Protein AF-0000000078020854 (afdb_homodimer)

Solvent-accessible surface area (backbone atoms only — not comparable to full-atom values): 32774 Å² total; per-residue (Å²): 133,77,89,68,50,61,67,55,49,31,48,46,24,47,55,43,71,42,62,59,56,64,53,59,71,54,43,52,50,37,51,51,51,53,42,50,52,60,68,68,44,79,82,74,63,58,61,41,30,38,31,11,37,28,76,41,62,69,56,21,11,35,21,29,33,39,36,36,80,90,41,92,40,34,27,35,67,42,61,44,77,42,72,58,71,28,54,50,75,64,70,66,65,56,38,35,70,60,30,57,72,29,53,76,57,76,55,28,85,45,45,64,17,40,21,52,44,47,50,48,45,37,63,67,55,67,46,58,78,59,38,46,30,40,35,37,49,50,78,74,89,62,71,82,68,57,62,66,52,41,53,51,42,40,50,50,44,20,51,53,17,17,49,36,10,34,52,47,44,34,33,76,68,68,74,39,86,50,46,80,42,78,38,59,63,79,58,42,54,39,70,75,70,42,81,80,77,69,78,64,61,68,69,60,46,53,54,49,50,49,50,49,48,41,50,50,52,38,51,41,67,68,61,68,34,76,69,54,41,78,56,45,70,69,35,46,55,52,54,46,53,54,62,52,59,64,58,54,64,72,67,60,62,96,76,68,55,78,68,56,54,52,52,49,51,51,48,51,50,50,46,42,32,46,36,49,6,44,49,45,40,53,45,51,53,48,14,53,49,44,41,50,46,24,68,73,66,34,62,67,54,55,71,78,99,134,76,90,69,48,59,68,56,51,31,49,48,23,47,56,44,70,43,62,60,54,63,54,61,70,55,42,52,50,37,51,50,50,51,44,50,52,60,69,68,44,79,83,72,64,58,63,41,32,38,31,10,36,29,78,42,61,70,57,21,11,35,22,29,34,39,36,37,80,88,43,92,41,36,26,34,67,42,62,48,79,40,70,57,71,28,55,52,74,64,70,65,65,56,40,34,73,57,30,58,74,28,53,77,55,76,55,29,86,45,46,64,16,39,20,52,43,47,50,50,45,38,64,66,56,68,46,59,79,59,40,46,30,40,37,37,48,49,79,73,88,61,70,85,67,54,62,67,53,42,53,49,42,39,49,49,45,21,51,53,16,18,49,37,10,32,53,47,43,35,34,77,70,68,74,39,86,49,46,80,42,77,38,60,63,80,58,42,54,40,70,76,70,41,80,79,77,71,79,64,61,68,68,59,47,53,53,48,49,49,51,50,46,40,51,51,52,38,51,42,67,70,61,70,35,74,69,54,40,78,57,43,70,69,35,47,56,50,53,45,53,54,61,52,61,63,58,55,63,73,67,61,64,93,75,68,57,79,68,56,52,54,52,50,52,51,49,51,49,50,45,42,32,46,36,50,6,43,48,44,41,52,45,51,54,49,14,52,48,44,41,50,46,23,68,73,67,33,64,67,54,57,72,79,99

Foldseek 3Di:
DPDDDLVLLLLLCLLLQHDSDDDPVVSVVVLVVVLVVLVPDDPPDQKFWEWFWEFDQQWIWIWIWIDGPVADAIATPDTDIDGQAQADPDVVPDPVVSCVVCVVPNHDLDLVSLLVSLLCCCVPPRCVVQGQEYEYEDQDQDPDDDPVVNVNSVSRNSSVVSNVVNVVVCCVVVVHPHYYHYHYLVSLQCNVPNDPPPPDDPVVVVVVSLVVLLVVLLVCLVVVDSHYHYDDVNSVVVNVLSVVLVVVVVPPDPPDDPVVVVVNVVSSVNSSNSSSNVSSRSSNVSSSVSSVCCSVVNSCVSVVD/DPPDDLVLLLLLCLLLQHDSDDDPVVSVVRLVVVLVVLVPDDPPDQKFWEWFWEFDQQWIWIWIWIDGPVADAIATPDTDIDGQAQADPDVVPDPVVSCVVVVVPNHDLDLVSLLVSLLCCCVPPRCVVQGQEYEYEDQDQDPDDDPVVNVNSVSRNSSVVSNVVNVVVCCVVVVHPHYYHYHYLVSLQCNQPNDPPPPDDPVVVVVVSLVVLLVVLLVCLVVVDSHYHYDDVNSVVVNVLSVVLVVVVVPDDPPDDPVVVVVNVVSSVNSSNSSSNVSSRSSNVSSSVLSVCCSVVNSVVSVVD

Radius of gyration: 27.84 Å; Cα contacts (8 Å, |Δi|>4): 889; chains: 2; bounding box: 49×85×81 Å

Secondary structure (DSSP, 8-state):
-----HHHHHHHHHHTT----S-HHHHHHHHHHHHHHHHHS-TT-SEEEEEEEE--SSSEEEEEEEEETTSSS-EEEEEEEE------SSGGGS-HHHHHHHHHS----SHHHHHHHHHHHIIIIISTT--SEEEEEPPP---SS-HHHHHHHHHHHHHHHHHHHHHHHHHHTTS---EEEEE-HHHHHHHHH------S-HHHHHHHHHHHHHHHHHHHHHTT-TT-EE-SHHHHHHHHHHHHHHHHHHH--TT--HHHHHHHHHHHHHHHHHHHHHHHHHHHHHHHHHHHHHHHH-TTHHHH-/-----HHHHHHHHHHTT----S-HHHHHHHHHHHHHHHHHS-TT-SEEEEEEEE--SSSEEEEEEEEETTSSS-EEEEEEEE------SSGGGS-HHHHHHHHHS----SHHHHHHHHHHHIIIIITTT--SEEEEEPPP---SS-HHHHHHHHHHHHHHHHHHHHHHHHHHTTS---EEEEE-HHHHHHHHH------S-HHHHHHHHHHHHHHHHHHHHHTT-TT-EE-SHHHHHHHHHHHHHHHHHHH--TT--HHHHHHHHHHHHHHHHHHHHHHHHHHHHHHHHHHHHHHHH-TTHHHH-

pLDDT: mean 82.79, std 17.11, range [35.94, 98.69]

Structure (mmCIF, N/CA/C/O backbone):
data_AF-0000000078020854-model_v1
#
loop_
_entity.id
_entity.type
_entity.pdbx_description
1 polymer 'Cruciform cutting endonuclease 1, mitochondrial'
#
loop_
_atom_site.group_PDB
_atom_site.id
_atom_site.type_symbol
_atom_site.label_atom_id
_atom_site.label_alt_id
_atom_site.label_comp_id
_atom_site.label_asym_id
_atom_site.label_entity_id
_atom_site.label_seq_id
_atom_site.pdbx_PDB_ins_code
_atom_site.Cartn_x
_atom_site.Cartn_y
_atom_site.Cartn_z
_atom_site.occupancy
_atom_site.B_iso_or_equiv
_atom_site.auth_seq_id
_atom_site.auth_comp_id
_atom_site.auth_asym_id
_atom_site.auth_atom_id
_atom_site.pdbx_PDB_model_num
ATOM 1 N N . MET A 1 1 ? 5.703 13.672 39.469 1 40.75 1 MET A N 1
ATOM 2 C CA . MET A 1 1 ? 4.582 13.82 38.531 1 40.75 1 MET A CA 1
ATOM 3 C C . MET A 1 1 ? 3.258 13.875 39.281 1 40.75 1 MET A C 1
ATOM 5 O O . MET A 1 1 ? 2.877 12.914 39.969 1 40.75 1 MET A O 1
ATOM 9 N N . THR A 1 2 ? 2.914 15.031 39.781 1 52.84 2 THR A N 1
ATOM 10 C CA . THR A 1 2 ? 1.696 15.375 40.5 1 52.84 2 THR A CA 1
ATOM 11 C C . THR A 1 2 ? 0.486 14.672 39.906 1 52.84 2 THR A C 1
ATOM 13 O O . THR A 1 2 ? 0.512 14.289 38.719 1 52.84 2 THR A O 1
ATOM 16 N N . ILE A 1 3 ? -0.537 14.391 40.656 1 73.81 3 ILE A N 1
ATOM 17 C CA . ILE A 1 3 ? -1.754 13.609 40.438 1 73.81 3 ILE A CA 1
ATOM 18 C C . ILE A 1 3 ? -2.604 14.266 39.344 1 73.81 3 ILE A C 1
ATOM 20 O O . ILE A 1 3 ? -3.402 15.156 39.625 1 73.81 3 ILE A O 1
ATOM 24 N N . LEU A 1 4 ? -2.145 14.219 38.094 1 87.31 4 LEU A N 1
ATOM 25 C CA . LEU A 1 4 ? -2.945 14.781 37.031 1 87.31 4 LEU A CA 1
ATOM 26 C C . LEU A 1 4 ? -4.254 14.016 36.875 1 87.31 4 LEU A C 1
ATOM 28 O O . LEU A 1 4 ? -4.281 12.789 36.969 1 87.31 4 LEU A O 1
ATOM 32 N N . LYS A 1 5 ? -5.246 14.836 36.844 1 92.5 5 LYS A N 1
ATOM 33 C CA . LYS A 1 5 ? -6.559 14.258 36.594 1 92.5 5 LYS A CA 1
ATOM 34 C C . LYS A 1 5 ? -6.684 13.781 35.156 1 92.5 5 LYS A C 1
ATOM 36 O O . LYS A 1 5 ? -5.879 14.156 34.312 1 92.5 5 LYS A O 1
ATOM 41 N N . GLN A 1 6 ? -7.617 12.992 35 1 93.5 6 GLN A N 1
ATOM 42 C CA . GLN A 1 6 ? -7.844 12.422 33.688 1 93.5 6 GLN A CA 1
ATOM 43 C C . GLN A 1 6 ? -8.07 13.516 32.656 1 93.5 6 GLN A C 1
ATOM 45 O O . GLN A 1 6 ? -7.535 13.445 31.531 1 93.5 6 GLN A O 1
ATOM 50 N N . ALA A 1 7 ? -8.812 14.484 33.031 1 93.5 7 ALA A N 1
ATOM 51 C CA . ALA A 1 7 ? -9.117 15.578 32.094 1 93.5 7 ALA A CA 1
ATOM 52 C C . ALA A 1 7 ? -7.855 16.344 31.734 1 93.5 7 ALA A C 1
ATOM 54 O O . ALA A 1 7 ? -7.703 16.781 30.578 1 93.5 7 ALA A O 1
ATOM 55 N N . GLN A 1 8 ? -7.043 16.531 32.656 1 94.81 8 GLN A N 1
ATOM 56 C CA . GLN A 1 8 ? -5.785 17.234 32.406 1 94.81 8 GLN A CA 1
ATOM 57 C C . GLN A 1 8 ? -4.879 16.438 31.484 1 94.81 8 GLN A C 1
ATOM 59 O O . GLN A 1 8 ? -4.25 16.984 30.578 1 94.81 8 GLN A O 1
ATOM 64 N N . LEU A 1 9 ? -4.879 15.133 31.719 1 94.88 9 LEU A N 1
ATOM 65 C CA . LEU A 1 9 ? -4.066 14.266 30.875 1 94.88 9 LEU A CA 1
ATOM 66 C C . LEU A 1 9 ? -4.578 14.273 29.438 1 94.88 9 LEU A C 1
ATOM 68 O O . LEU A 1 9 ? -3.785 14.25 28.5 1 94.88 9 LEU A O 1
ATOM 72 N N . LYS A 1 10 ? -5.867 14.328 29.297 1 94.25 10 LYS A N 1
ATOM 73 C CA . LYS A 1 10 ? -6.469 14.398 27.969 1 94.25 10 LYS A CA 1
ATOM 74 C C . LYS A 1 10 ? -6.078 15.688 27.266 1 94.25 10 LYS A C 1
ATOM 76 O O . LYS A 1 10 ? -5.777 15.68 26.062 1 94.25 10 LYS A O 1
ATOM 81 N N . LEU A 1 11 ? -6.117 16.688 28.016 1 94 11 LEU A N 1
ATOM 82 C CA . LEU A 1 11 ? -5.75 17.984 27.438 1 94 11 LEU A CA 1
ATOM 83 C C . LEU A 1 11 ? -4.289 18 27 1 94 11 LEU A C 1
ATOM 85 O O . LEU A 1 11 ? -3.957 18.5 25.938 1 94 11 LEU A O 1
ATOM 89 N N . ILE A 1 12 ? -3.438 17.453 27.828 1 95.06 12 ILE A N 1
ATOM 90 C CA . ILE A 1 12 ? -2.016 17.391 27.516 1 95.06 12 ILE A CA 1
ATOM 91 C C . ILE A 1 12 ? -1.81 16.531 26.266 1 95.06 12 ILE A C 1
ATOM 93 O O . ILE A 1 12 ? -1.057 16.906 25.359 1 95.06 12 ILE A O 1
ATOM 97 N N . ALA A 1 13 ? -2.498 15.383 26.25 1 94.5 13 ALA A N 1
ATOM 98 C CA . ALA A 1 13 ? -2.42 14.516 25.078 1 94.5 13 ALA A CA 1
ATOM 99 C C . ALA A 1 13 ? -2.885 15.25 23.828 1 94.5 13 ALA A C 1
ATOM 101 O O . ALA A 1 13 ? -2.232 15.188 22.781 1 94.5 13 ALA A O 1
ATOM 102 N N . PHE A 1 14 ? -3.914 15.969 23.984 1 93.75 14 PHE A N 1
ATOM 103 C CA . PHE A 1 14 ? -4.48 16.734 22.891 1 93.75 14 PHE A CA 1
ATOM 104 C C . PHE A 1 14 ? -3.486 17.781 22.406 1 93.75 14 PHE A C 1
ATOM 106 O O . PHE A 1 14 ? -3.256 17.922 21.203 1 93.75 14 PHE A O 1
ATOM 113 N N . LYS A 1 15 ? -2.908 18.453 23.297 1 95.19 15 LYS A N 1
ATOM 114 C CA . LYS A 1 15 ? -1.969 19.531 22.953 1 95.19 15 LYS A CA 1
ATOM 115 C C . LYS A 1 15 ? -0.695 18.969 22.328 1 95.19 15 LYS A C 1
ATOM 117 O O . LYS A 1 15 ? 0.047 19.688 21.672 1 95.19 15 LYS A O 1
ATOM 122 N N . CYS A 1 16 ? -0.44 17.688 22.547 1 95.25 16 CYS A N 1
ATOM 123 C CA . CYS A 1 16 ? 0.751 17.031 22.016 1 95.25 16 CYS A CA 1
ATOM 124 C C . CYS A 1 16 ? 0.42 16.234 20.766 1 95.25 16 CYS A C 1
ATOM 126 O O . CYS A 1 16 ? 1.277 15.523 20.234 1 95.25 16 CYS A O 1
ATOM 128 N N . GLY A 1 17 ? -0.792 16.312 20.281 1 93.88 17 GLY A N 1
ATOM 129 C CA . GLY A 1 17 ? -1.209 15.617 19.078 1 93.88 17 GLY A CA 1
ATOM 130 C C . GLY A 1 17 ? -1.366 14.125 19.297 1 93.88 17 GLY A C 1
ATOM 131 O O . GLY A 1 17 ? -1.227 13.344 18.344 1 93.88 17 GLY A O 1
ATOM 132 N N . LEU A 1 18 ? -1.622 13.672 20.469 1 92.62 18 LEU A N 1
ATOM 133 C CA . LEU A 1 18 ? -1.75 12.258 20.797 1 92.62 18 LEU A CA 1
ATOM 134 C C . LEU A 1 18 ? -3.217 11.859 20.953 1 92.62 18 LEU A C 1
ATOM 136 O O . LEU A 1 18 ? -4.086 12.727 21.078 1 92.62 18 LEU A O 1
ATOM 140 N N . ALA A 1 19 ? -3.402 10.562 20.891 1 88.69 19 ALA A N 1
ATOM 141 C CA . ALA A 1 19 ? -4.758 10.062 21.125 1 88.69 19 ALA A CA 1
ATOM 142 C C . ALA A 1 19 ? -5.223 10.391 22.547 1 88.69 19 ALA A C 1
ATOM 144 O O . ALA A 1 19 ? -4.453 10.258 23.5 1 88.69 19 ALA A O 1
ATOM 145 N N . THR A 1 20 ? -6.48 10.758 22.672 1 90.81 20 THR A N 1
ATOM 146 C CA . THR A 1 20 ? -6.984 11.211 23.953 1 90.81 20 THR A CA 1
ATOM 147 C C . THR A 1 20 ? -7.852 10.141 24.609 1 90.81 20 THR A C 1
ATOM 149 O O . THR A 1 20 ? -8.328 10.312 25.734 1 90.81 20 THR A O 1
ATOM 152 N N . SER A 1 21 ? -8.008 9.047 23.922 1 86.94 21 SER A N 1
ATOM 153 C CA . SER A 1 21 ? -8.812 7.961 24.469 1 86.94 21 SER A CA 1
ATOM 154 C C . SER A 1 21 ? -7.98 7.062 25.375 1 86.94 21 SER A C 1
ATOM 156 O O . SER A 1 21 ? -6.762 6.984 25.234 1 86.94 21 SER A O 1
ATOM 158 N N . GLY A 1 22 ? -8.648 6.41 26.344 1 87.62 22 GLY A N 1
ATOM 159 C CA . GLY A 1 22 ? -7.984 5.465 27.219 1 87.62 22 GLY A CA 1
ATOM 160 C C . GLY A 1 22 ? -8.094 5.832 28.688 1 87.62 22 GLY A C 1
ATOM 161 O O . GLY A 1 22 ? -8.516 6.938 29.031 1 87.62 22 GLY A O 1
ATOM 162 N N . THR A 1 23 ? -7.699 4.883 29.484 1 90.69 23 THR A N 1
ATOM 163 C CA . THR A 1 23 ? -7.68 5.098 30.938 1 90.69 23 THR A CA 1
ATOM 164 C C . THR A 1 23 ? -6.516 6 31.328 1 90.69 23 THR A C 1
ATOM 166 O O . THR A 1 23 ? -5.637 6.285 30.516 1 90.69 23 THR A O 1
ATOM 169 N N . LYS A 1 24 ? -6.555 6.461 32.531 1 91.56 24 LYS A N 1
ATOM 170 C CA . LYS A 1 24 ? -5.527 7.363 33.062 1 91.56 24 LYS A CA 1
ATOM 171 C C . LYS A 1 24 ? -4.137 6.75 32.906 1 91.56 24 LYS A C 1
ATOM 173 O O . LYS A 1 24 ? -3.229 7.383 32.375 1 91.56 24 LYS A O 1
ATOM 178 N N . PRO A 1 25 ? -3.936 5.535 33.312 1 90.44 25 PRO A N 1
ATOM 179 C CA . PRO A 1 25 ? -2.598 4.957 33.188 1 90.44 25 PRO A CA 1
ATOM 180 C C . PRO A 1 25 ? -2.156 4.84 31.719 1 90.44 25 PRO A C 1
ATOM 182 O O . PRO A 1 25 ? -0.976 5.023 31.422 1 90.44 25 PRO A O 1
ATOM 185 N N . ILE A 1 26 ? -3.055 4.621 30.859 1 89 26 ILE A N 1
ATOM 186 C CA . ILE A 1 26 ? -2.742 4.469 29.438 1 89 26 ILE A CA 1
ATOM 187 C C . ILE A 1 26 ? -2.35 5.82 28.844 1 89 26 ILE A C 1
ATOM 189 O O . ILE A 1 26 ? -1.38 5.914 28.094 1 89 26 ILE A O 1
ATOM 193 N N . LEU A 1 27 ? -3.086 6.809 29.203 1 92.12 27 LEU A N 1
ATOM 194 C CA . LEU A 1 27 ? -2.791 8.156 28.719 1 92.12 27 LEU A CA 1
ATOM 195 C C . LEU A 1 27 ? -1.428 8.625 29.219 1 92.12 27 LEU A C 1
ATOM 197 O O . LEU A 1 27 ? -0.651 9.203 28.453 1 92.12 27 LEU A O 1
ATOM 201 N N . LEU A 1 28 ? -1.22 8.344 30.469 1 91.06 28 LEU A N 1
ATOM 202 C CA . LEU A 1 28 ? 0.057 8.734 31.062 1 91.06 28 LEU A CA 1
ATOM 203 C C . LEU A 1 28 ? 1.216 8.031 30.359 1 91.06 28 LEU A C 1
ATOM 205 O O . LEU A 1 28 ? 2.234 8.656 30.062 1 91.06 28 LEU A O 1
ATOM 209 N N . ALA A 1 29 ? 1.067 6.785 30.172 1 90.31 29 ALA A N 1
ATOM 210 C CA . ALA A 1 29 ? 2.111 6.016 29.5 1 90.31 29 ALA A CA 1
ATOM 211 C C . ALA A 1 29 ? 2.365 6.543 28.094 1 90.31 29 ALA A C 1
ATOM 213 O O . ALA A 1 29 ? 3.512 6.613 27.641 1 90.31 29 ALA A O 1
ATOM 214 N N . ARG A 1 30 ? 1.357 6.91 27.422 1 91 30 ARG A N 1
ATOM 215 C CA . ARG A 1 30 ? 1.447 7.434 26.078 1 91 30 ARG A CA 1
ATOM 216 C C . ARG A 1 30 ? 2.229 8.742 26.047 1 91 30 ARG A C 1
ATOM 218 O O . ARG A 1 30 ? 3.119 8.922 25.203 1 91 30 ARG A O 1
ATOM 225 N N . ILE A 1 31 ? 1.867 9.586 26.875 1 92.62 31 ILE A N 1
ATOM 226 C CA . ILE A 1 31 ? 2.523 10.891 26.953 1 92.62 31 ILE A CA 1
ATOM 227 C C . ILE A 1 31 ? 4 10.695 27.297 1 92.62 31 ILE A C 1
ATOM 229 O O . ILE A 1 31 ? 4.871 11.281 26.641 1 92.62 31 ILE A O 1
ATOM 233 N N . LEU A 1 32 ? 4.266 9.844 28.234 1 90.94 32 LEU A N 1
ATOM 234 C CA . LEU A 1 32 ? 5.645 9.625 28.672 1 90.94 32 LEU A CA 1
ATOM 235 C C . LEU A 1 32 ? 6.469 8.992 27.547 1 90.94 32 LEU A C 1
ATOM 237 O O . LEU A 1 32 ? 7.641 9.328 27.375 1 90.94 32 LEU A O 1
ATOM 241 N N . HIS A 1 33 ? 5.832 8.125 26.875 1 89.25 33 HIS A N 1
ATOM 242 C CA . HIS A 1 33 ? 6.516 7.488 25.75 1 89.25 33 HIS A CA 1
ATOM 243 C C . HIS A 1 33 ? 6.961 8.516 24.719 1 89.25 33 HIS A C 1
ATOM 245 O O . HIS A 1 33 ? 8.094 8.469 24.234 1 89.25 33 HIS A O 1
ATOM 251 N N . GLU A 1 34 ? 6.094 9.383 24.422 1 91.12 34 GLU A N 1
ATOM 252 C CA . GLU A 1 34 ? 6.395 10.406 23.438 1 91.12 34 GLU A CA 1
ATOM 253 C C . GLU A 1 34 ? 7.461 11.375 23.938 1 91.12 34 GLU A C 1
ATOM 255 O O . GLU A 1 34 ? 8.32 11.82 23.172 1 91.12 34 GLU A O 1
ATOM 260 N N . LEU A 1 35 ? 7.414 11.703 25.156 1 91.62 35 LEU A N 1
ATOM 261 C CA . LEU A 1 35 ? 8.414 12.609 25.719 1 91.62 35 LEU A CA 1
ATOM 262 C C . LEU A 1 35 ? 9.789 11.961 25.719 1 91.62 35 LEU A C 1
ATOM 264 O O . LEU A 1 35 ? 10.797 12.625 25.453 1 91.62 35 LEU A O 1
ATOM 268 N N . ASN A 1 36 ? 9.797 10.688 25.953 1 89.88 36 ASN A N 1
ATOM 269 C CA . ASN A 1 36 ? 11.062 9.969 25.922 1 89.88 36 ASN A CA 1
ATOM 270 C C . ASN A 1 36 ? 11.633 9.906 24.5 1 89.88 36 ASN A C 1
ATOM 272 O O . ASN A 1 36 ? 12.844 9.992 24.312 1 89.88 36 ASN A O 1
ATOM 276 N N . ARG A 1 37 ? 10.758 9.727 23.578 1 87.5 37 ARG A N 1
ATOM 277 C CA . ARG A 1 37 ? 11.188 9.719 22.188 1 87.5 37 ARG A CA 1
ATOM 278 C C . ARG A 1 37 ? 11.859 11.031 21.812 1 87.5 37 ARG A C 1
ATOM 280 O O . ARG A 1 37 ? 12.914 11.039 21.172 1 87.5 37 ARG A O 1
ATOM 287 N N . ILE A 1 38 ? 11.281 12.117 22.188 1 87.44 38 ILE A N 1
ATOM 288 C CA . ILE A 1 38 ? 11.812 13.445 21.875 1 87.44 38 ILE A CA 1
ATOM 289 C C . ILE A 1 38 ? 13.141 13.648 22.609 1 87.44 38 ILE A C 1
ATOM 291 O O . ILE A 1 38 ? 14.086 14.219 22.047 1 87.44 38 ILE A O 1
ATOM 295 N N . ALA A 1 39 ? 13.203 13.18 23.781 1 88.38 39 ALA A N 1
ATOM 296 C CA . ALA A 1 39 ? 14.406 13.344 24.594 1 88.38 39 ALA A CA 1
ATOM 297 C C . ALA A 1 39 ? 15.578 12.586 23.984 1 88.38 39 ALA A C 1
ATOM 299 O O . ALA A 1 39 ? 16.734 13.016 24.109 1 88.38 39 ALA A O 1
ATOM 300 N N . SER A 1 40 ? 15.234 11.508 23.391 1 86 40 SER A N 1
ATOM 301 C CA . SER A 1 40 ? 16.281 10.641 22.859 1 86 40 SER A CA 1
ATOM 302 C C . SER A 1 40 ? 16.703 11.07 21.453 1 86 40 SER A C 1
ATOM 304 O O . SER A 1 40 ? 17.688 10.562 20.922 1 86 40 SER A O 1
ATOM 306 N N . ALA A 1 41 ? 15.961 11.906 20.875 1 80.12 41 ALA A N 1
ATOM 307 C CA . ALA A 1 41 ? 16.281 12.359 19.516 1 80.12 41 ALA A CA 1
ATOM 308 C C . ALA A 1 41 ? 17.484 13.297 19.531 1 80.12 41 ALA A C 1
ATOM 310 O O . ALA A 1 41 ? 17.656 14.086 20.453 1 80.12 41 ALA A O 1
ATOM 311 N N . PRO A 1 42 ? 18.406 13.039 18.547 1 72.44 42 PRO A N 1
ATOM 312 C CA . PRO A 1 42 ? 19.578 13.922 18.5 1 72.44 42 PRO A CA 1
ATOM 313 C C . PRO A 1 42 ? 19.203 15.398 18.375 1 72.44 42 PRO A C 1
ATOM 315 O O . PRO A 1 42 ? 18.219 15.727 17.703 1 72.44 42 PRO A O 1
ATOM 318 N N . ALA A 1 43 ? 19.734 16.297 19.266 1 61.75 43 ALA A N 1
ATOM 319 C CA . ALA A 1 43 ? 19.469 17.734 19.375 1 61.75 43 ALA A CA 1
ATOM 320 C C . ALA A 1 43 ? 19.844 18.469 18.094 1 61.75 43 ALA A C 1
ATOM 322 O O . ALA A 1 43 ? 19.531 19.641 17.938 1 61.75 43 ALA A O 1
ATOM 323 N N . ASN A 1 44 ? 20.453 17.812 17.234 1 58.06 44 ASN A N 1
ATOM 324 C CA . ASN A 1 44 ? 21.297 18.547 16.297 1 58.06 44 ASN A CA 1
ATOM 325 C C . ASN A 1 44 ? 20.453 19.266 15.234 1 58.06 44 ASN A C 1
ATOM 327 O O . ASN A 1 44 ? 20.984 20.031 14.438 1 58.06 44 ASN A O 1
ATOM 331 N N . ASN A 1 45 ? 19.156 19 15.102 1 65.38 45 ASN A N 1
ATOM 332 C CA . ASN A 1 45 ? 18.812 19.609 13.82 1 65.38 45 ASN A CA 1
ATOM 333 C C . ASN A 1 45 ? 18.172 20.984 14.008 1 65.38 45 ASN A C 1
ATOM 335 O O . ASN A 1 45 ? 17 21.078 14.375 1 65.38 45 ASN A O 1
ATOM 339 N N . VAL A 1 46 ? 19.078 22.094 13.93 1 74.44 46 VAL A N 1
ATOM 340 C CA . VAL A 1 46 ? 18.672 23.5 14.008 1 74.44 46 VAL A CA 1
ATOM 341 C C . VAL A 1 46 ? 17.625 23.781 12.945 1 74.44 46 VAL A C 1
ATOM 343 O O . VAL A 1 46 ? 16.656 24.516 13.195 1 74.44 46 VAL A O 1
ATOM 346 N N . CYS A 1 47 ? 17.703 23.047 11.867 1 89.12 47 CYS A N 1
ATOM 347 C CA . CYS A 1 47 ? 16.766 23.297 10.773 1 89.12 47 CYS A CA 1
ATOM 348 C C . CYS A 1 47 ? 16.078 22.016 10.352 1 89.12 47 CYS A C 1
ATOM 350 O O . CYS A 1 47 ? 16.703 20.969 10.242 1 89.12 47 CYS A O 1
ATOM 352 N N . GLN A 1 48 ? 14.781 22.141 10.359 1 93.81 48 GLN A N 1
ATOM 353 C CA . GLN A 1 48 ? 13.977 21.016 9.891 1 93.81 48 GLN A CA 1
ATOM 354 C C . GLN A 1 48 ? 13.109 21.422 8.703 1 93.81 48 GLN A C 1
ATOM 356 O O . GLN A 1 48 ? 12.68 22.578 8.602 1 93.81 48 GLN A O 1
ATOM 361 N N . ARG A 1 49 ? 12.992 20.531 7.797 1 96.44 49 ARG A N 1
ATOM 362 C CA . ARG A 1 49 ? 12.062 20.703 6.688 1 96.44 49 ARG A CA 1
ATOM 363 C C . ARG A 1 49 ? 10.945 19.656 6.754 1 96.44 49 ARG A C 1
ATOM 365 O O . ARG A 1 49 ? 11.195 18.453 6.668 1 96.44 49 ARG A O 1
ATOM 372 N N . ILE A 1 50 ? 9.695 20.172 6.898 1 97.5 50 ILE A N 1
ATOM 373 C CA . ILE A 1 50 ? 8.547 19.312 7.141 1 97.5 50 ILE A CA 1
ATOM 374 C C . ILE A 1 50 ? 7.668 19.25 5.895 1 97.5 50 ILE A C 1
ATOM 376 O O . ILE A 1 50 ? 7.16 20.281 5.441 1 97.5 50 ILE A O 1
ATOM 380 N N . LEU A 1 51 ? 7.57 18.094 5.312 1 98.62 51 LEU A N 1
ATOM 381 C CA . LEU A 1 51 ? 6.637 17.875 4.219 1 98.62 51 LEU A CA 1
ATOM 382 C C . LEU A 1 51 ? 5.309 17.328 4.738 1 98.62 51 LEU A C 1
ATOM 384 O O . LEU A 1 51 ? 5.27 16.266 5.355 1 98.62 51 LEU A O 1
ATOM 388 N N . SER A 1 52 ? 4.254 18.062 4.598 1 98.44 52 SER A N 1
ATOM 389 C CA . SER A 1 52 ? 2.91 17.672 5.008 1 98.44 52 SER A CA 1
ATOM 390 C C . SER A 1 52 ? 2.049 17.312 3.805 1 98.44 52 SER A C 1
ATOM 392 O O . SER A 1 52 ? 1.804 18.156 2.936 1 98.44 52 SER A O 1
ATOM 394 N N . ILE A 1 53 ? 1.584 16.078 3.816 1 97.75 53 ILE A N 1
ATOM 395 C CA . ILE A 1 53 ? 0.845 15.586 2.662 1 97.75 53 ILE A CA 1
ATOM 396 C C . ILE A 1 53 ? -0.618 15.367 3.039 1 97.75 53 ILE A C 1
ATOM 398 O O . ILE A 1 53 ? -0.919 14.641 3.988 1 97.75 53 ILE A O 1
ATOM 402 N N . ASP A 1 54 ? -1.524 16.031 2.379 1 94.44 54 ASP A N 1
ATOM 403 C CA . ASP A 1 54 ? -2.947 15.711 2.4 1 94.44 54 ASP A CA 1
ATOM 404 C C . ASP A 1 54 ? -3.289 14.672 1.333 1 94.44 54 ASP A C 1
ATOM 406 O O . ASP A 1 54 ? -3.27 14.977 0.138 1 94.44 54 ASP A O 1
ATOM 410 N N . MET A 1 55 ? -3.693 13.555 1.81 1 89.62 55 MET A N 1
ATOM 411 C CA . MET A 1 55 ? -3.791 12.375 0.95 1 89.62 55 MET A CA 1
ATOM 412 C C . MET A 1 55 ? -5.043 12.445 0.082 1 89.62 55 MET A C 1
ATOM 414 O O . MET A 1 55 ? -6.129 12.75 0.574 1 89.62 55 MET A O 1
ATOM 418 N N . GLY A 1 56 ? -4.977 12.273 -1.187 1 85.5 56 GLY A N 1
ATOM 419 C CA . GLY A 1 56 ? -5.984 12.086 -2.217 1 85.5 56 GLY A CA 1
ATOM 420 C C . GLY A 1 56 ? -5.406 11.617 -3.537 1 85.5 56 GLY A C 1
ATOM 421 O O . GLY A 1 56 ? -4.316 12.039 -3.932 1 85.5 56 GLY A O 1
ATOM 422 N N . ILE A 1 57 ? -6.055 10.695 -4.074 1 79.88 57 ILE A N 1
ATOM 423 C CA . ILE A 1 57 ? -5.535 10.195 -5.34 1 79.88 57 ILE A CA 1
ATOM 424 C C . ILE A 1 57 ? -5.742 11.242 -6.434 1 79.88 57 ILE A C 1
ATOM 426 O O . ILE A 1 57 ? -4.801 11.609 -7.141 1 79.88 57 ILE A O 1
ATOM 430 N N . ARG A 1 58 ? -6.848 11.883 -6.527 1 81.38 58 ARG A N 1
ATOM 431 C CA . ARG A 1 58 ? -7.152 12.836 -7.594 1 81.38 58 ARG A CA 1
ATOM 432 C C . ARG A 1 58 ? -6.887 14.266 -7.145 1 81.38 58 ARG A C 1
ATOM 434 O O . ARG A 1 58 ? -6.902 15.195 -7.961 1 81.38 58 ARG A O 1
ATOM 441 N N . ASN A 1 59 ? -6.707 14.492 -5.848 1 85.94 59 ASN A N 1
ATOM 442 C CA . ASN A 1 59 ? -6.535 15.836 -5.309 1 85.94 59 ASN A CA 1
ATOM 443 C C . ASN A 1 59 ? -5.504 15.859 -4.184 1 85.94 59 ASN A C 1
ATOM 445 O O . ASN A 1 59 ? -5.762 16.406 -3.111 1 85.94 59 ASN A O 1
ATOM 449 N N . LEU A 1 60 ? -4.348 15.398 -4.469 1 92.25 60 LEU A N 1
ATOM 450 C CA . LEU A 1 60 ? -3.275 15.422 -3.482 1 92.25 60 LEU A CA 1
ATOM 451 C C . LEU A 1 60 ? -2.736 16.828 -3.299 1 92.25 60 LEU A C 1
ATOM 453 O O . LEU A 1 60 ? -2.557 17.562 -4.273 1 92.25 60 LEU A O 1
ATOM 457 N N . ALA A 1 61 ? -2.598 17.297 -2.104 1 95.62 61 ALA A N 1
ATOM 458 C CA . ALA A 1 61 ? -1.942 18.562 -1.804 1 95.62 61 ALA A CA 1
ATOM 459 C C . ALA A 1 61 ? -0.805 18.359 -0.804 1 95.62 61 ALA A C 1
ATOM 461 O O . ALA A 1 61 ? -0.847 17.453 0.025 1 95.62 61 ALA A O 1
ATOM 462 N N . TYR A 1 62 ? 0.202 19.172 -0.94 1 97.12 62 TYR A N 1
ATOM 463 C CA . TYR A 1 62 ? 1.27 19.109 0.052 1 97.12 62 TYR A CA 1
ATOM 464 C C . TYR A 1 62 ? 1.818 20.484 0.36 1 97.12 62 TYR A C 1
ATOM 466 O O . TYR A 1 62 ? 1.64 21.422 -0.426 1 97.12 62 TYR A O 1
ATOM 474 N N . CYS A 1 63 ? 2.322 20.609 1.494 1 97.62 63 CYS A N 1
ATOM 475 C CA . CYS A 1 63 ? 2.979 21.828 1.985 1 97.62 63 CYS A CA 1
ATOM 476 C C . CYS A 1 63 ? 4.32 21.484 2.625 1 97.62 63 CYS A C 1
ATOM 478 O O . CYS A 1 63 ? 4.406 20.609 3.477 1 97.62 63 CYS A O 1
ATOM 480 N N . THR A 1 64 ? 5.352 22.125 2.168 1 98.06 64 THR A N 1
ATOM 481 C CA . THR A 1 64 ? 6.676 21.969 2.762 1 98.06 64 THR A CA 1
ATOM 482 C C . THR A 1 64 ? 7.023 23.188 3.621 1 98.06 64 THR A C 1
ATOM 484 O O . THR A 1 64 ? 6.98 24.312 3.145 1 98.06 64 THR A O 1
ATOM 487 N N . LEU A 1 65 ? 7.359 22.953 4.832 1 97.12 65 LEU A N 1
ATOM 488 C CA . LEU A 1 65 ? 7.617 24 5.801 1 97.12 65 LEU A CA 1
ATOM 489 C C . LEU A 1 65 ? 9.047 23.938 6.32 1 97.12 65 LEU A C 1
ATOM 491 O O . LEU A 1 65 ? 9.5 22.875 6.766 1 97.12 65 LEU A O 1
ATOM 495 N N . ASP A 1 66 ? 9.711 25.062 6.234 1 96.31 66 ASP A N 1
ATOM 496 C CA . ASP A 1 66 ? 11.031 25.172 6.852 1 96.31 66 ASP A CA 1
ATOM 497 C C . ASP A 1 66 ? 10.922 25.672 8.289 1 96.31 66 ASP A C 1
ATOM 499 O O . ASP A 1 66 ? 10.359 26.75 8.531 1 96.31 66 ASP A O 1
ATOM 503 N N . VAL A 1 67 ? 11.43 24.859 9.164 1 94.5 67 VAL A N 1
ATOM 504 C CA . VAL A 1 67 ? 11.391 25.203 10.578 1 94.5 67 VAL A CA 1
ATOM 505 C C . VAL A 1 67 ? 12.805 25.453 11.102 1 94.5 67 VAL A C 1
ATOM 507 O O . VAL A 1 67 ? 13.695 24.625 10.891 1 94.5 67 VAL A O 1
ATOM 510 N N . ASN A 1 68 ? 12.922 26.594 11.609 1 88.88 68 ASN A N 1
ATOM 511 C CA . ASN A 1 68 ? 14.18 26.969 12.258 1 88.88 68 ASN A CA 1
ATOM 512 C C . ASN A 1 68 ? 13.984 27.234 13.75 1 88.88 68 ASN A C 1
ATOM 514 O O . ASN A 1 68 ? 13.125 28.031 14.133 1 88.88 68 ASN A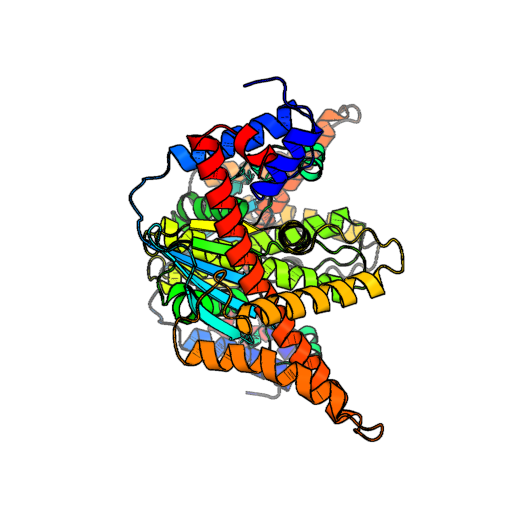 O 1
ATOM 518 N N . LEU A 1 69 ? 14.75 26.531 14.562 1 76.56 69 LEU A N 1
ATOM 519 C CA . LEU A 1 69 ? 14.625 26.656 16.016 1 76.56 69 LEU A CA 1
ATOM 520 C C . LEU A 1 69 ? 14.859 28.094 16.469 1 76.56 69 LEU A C 1
ATOM 522 O O . LEU A 1 69 ? 14.328 28.516 17.5 1 76.56 69 LEU A O 1
ATOM 526 N N . ASN A 1 70 ? 15.586 28.812 15.672 1 76.88 70 ASN A N 1
ATOM 527 C CA . ASN A 1 70 ? 15.93 30.172 16.031 1 76.88 70 ASN A CA 1
ATOM 528 C C . ASN A 1 70 ? 14.875 31.172 15.539 1 76.88 70 ASN A C 1
ATOM 530 O O . ASN A 1 70 ? 14.93 32.344 15.883 1 76.88 70 ASN A O 1
ATOM 534 N N . CYS A 1 71 ? 14.062 30.703 14.68 1 73.75 71 CYS A N 1
ATOM 535 C CA . CYS A 1 71 ? 13 31.547 14.148 1 73.75 71 CYS A CA 1
ATOM 536 C C . CYS A 1 71 ? 11.633 31.078 14.625 1 73.75 71 CYS A C 1
ATOM 538 O O . CYS A 1 71 ? 11.336 29.891 14.594 1 73.75 71 CYS A O 1
ATOM 540 N N . PRO A 1 72 ? 10.938 32.062 15.016 1 74.12 72 PRO A N 1
ATOM 541 C CA . PRO A 1 72 ? 9.68 31.672 15.648 1 74.12 72 PRO A CA 1
ATOM 542 C C . PRO A 1 72 ? 8.672 31.094 14.664 1 74.12 72 PRO A C 1
ATOM 544 O O . PRO A 1 72 ? 7.895 30.203 15.023 1 74.12 72 PRO A O 1
ATOM 547 N N . SER A 1 73 ? 8.703 31.578 13.406 1 89.19 73 SER A N 1
ATOM 548 C CA . SER A 1 73 ? 7.617 31.141 12.531 1 89.19 73 SER A CA 1
ATOM 549 C C . SER A 1 73 ? 8.141 30.297 11.383 1 89.19 73 SER A C 1
ATOM 551 O O . SER A 1 73 ? 9.125 30.656 10.734 1 89.19 73 SER A O 1
ATOM 553 N N . PRO A 1 74 ? 7.523 29.203 11.102 1 94 74 PRO A N 1
ATOM 554 C CA . PRO A 1 74 ? 7.91 28.391 9.953 1 94 74 PRO A CA 1
ATOM 555 C C . PRO A 1 74 ? 7.707 29.109 8.625 1 94 74 PRO A C 1
ATOM 557 O O . PRO A 1 74 ? 6.836 29.984 8.516 1 94 74 PRO A O 1
ATOM 560 N N . LYS A 1 75 ? 8.492 28.797 7.68 1 94 75 LYS A N 1
ATOM 561 C CA . LYS A 1 75 ? 8.398 29.359 6.34 1 94 75 LYS A CA 1
ATOM 562 C C . LYS A 1 75 ? 7.863 28.344 5.344 1 94 75 LYS A C 1
ATOM 564 O O . LYS A 1 75 ? 8.344 27.203 5.297 1 94 75 LYS A O 1
ATOM 569 N N . ILE A 1 76 ? 6.875 28.75 4.57 1 96.31 76 ILE A N 1
ATOM 570 C CA . ILE A 1 76 ? 6.348 27.859 3.549 1 96.31 76 ILE A CA 1
ATOM 571 C C . ILE A 1 76 ? 7.312 27.812 2.363 1 96.31 76 ILE A C 1
ATOM 573 O O . ILE A 1 76 ? 7.512 28.812 1.672 1 96.31 76 ILE A O 1
ATOM 577 N N . HIS A 1 77 ? 7.883 26.672 2.168 1 96.06 77 HIS A N 1
ATOM 578 C CA . HIS A 1 77 ? 8.852 26.453 1.098 1 96.06 77 HIS A CA 1
ATOM 579 C C . HIS A 1 77 ? 8.164 26.047 -0.2 1 96.06 77 HIS A C 1
ATOM 581 O O . HIS A 1 77 ? 8.555 26.5 -1.281 1 96.06 77 HIS A O 1
ATOM 587 N N . ALA A 1 78 ? 7.188 25.203 -0.131 1 96.62 78 ALA A N 1
ATOM 588 C CA . ALA A 1 78 ? 6.371 24.75 -1.256 1 96.62 78 ALA A CA 1
ATOM 589 C C . ALA A 1 78 ? 4.934 24.5 -0.819 1 96.62 78 ALA A C 1
ATOM 591 O O . ALA A 1 78 ? 4.688 24.047 0.299 1 96.62 78 ALA A O 1
ATOM 592 N N . TRP A 1 79 ? 4.016 24.797 -1.62 1 96.38 79 TRP A N 1
ATOM 593 C CA . TRP A 1 79 ? 2.586 24.672 -1.37 1 96.38 79 TRP A CA 1
ATOM 594 C C . TRP A 1 79 ? 1.826 24.422 -2.668 1 96.38 79 TRP A C 1
ATOM 596 O O . TRP A 1 79 ? 1.615 25.344 -3.459 1 96.38 79 TRP A O 1
ATOM 606 N N . ARG A 1 80 ? 1.4 23.094 -2.863 1 94.75 80 ARG A N 1
ATOM 607 C CA . ARG A 1 8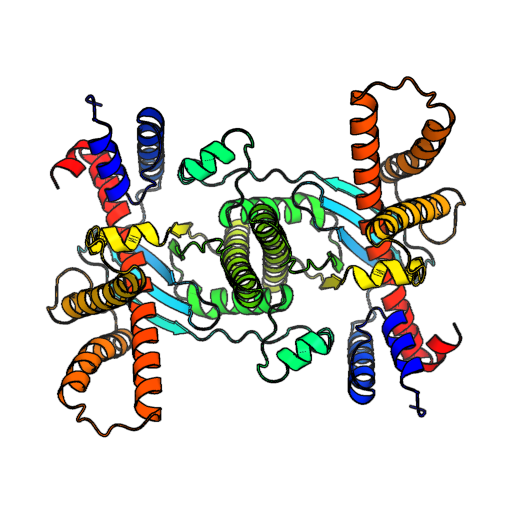0 ? 0.906 22.766 -4.195 1 94.75 80 ARG A CA 1
ATOM 608 C C . ARG A 1 80 ? -0.232 21.75 -4.121 1 94.75 80 ARG A C 1
ATOM 610 O O . ARG A 1 80 ? -0.291 20.953 -3.189 1 94.75 80 ARG A O 1
ATOM 617 N N . ASN A 1 81 ? -1.094 21.875 -5.094 1 92.12 81 ASN A N 1
ATOM 618 C CA . ASN A 1 81 ? -2.033 20.812 -5.449 1 92.12 81 ASN A CA 1
ATOM 619 C C . ASN A 1 81 ? -1.513 19.969 -6.609 1 92.12 81 ASN A C 1
ATOM 621 O O . ASN A 1 81 ? -0.932 20.5 -7.559 1 92.12 81 ASN A O 1
ATOM 625 N N . LEU A 1 82 ? -1.676 18.703 -6.453 1 88.12 82 LEU A N 1
ATOM 626 C CA . LEU A 1 82 ? -1.247 17.812 -7.52 1 88.12 82 LEU A CA 1
ATOM 627 C C . LEU A 1 82 ? -2.357 16.828 -7.887 1 88.12 82 LEU A C 1
ATOM 629 O O . LEU A 1 82 ? -2.98 16.234 -7.004 1 88.12 82 LEU A O 1
ATOM 633 N N . SER A 1 83 ? -2.725 16.797 -9.164 1 82.38 83 SER A N 1
ATOM 634 C CA . SER A 1 83 ? -3.562 15.695 -9.648 1 82.38 83 SER A CA 1
ATOM 635 C C . SER A 1 83 ? -2.719 14.484 -10.039 1 82.38 83 SER A C 1
ATOM 637 O O . SER A 1 83 ? -1.906 14.562 -10.961 1 82.38 83 SER A O 1
ATOM 639 N N . VAL A 1 84 ? -2.898 13.414 -9.297 1 77.31 84 VAL A N 1
ATOM 640 C CA . VAL A 1 84 ? -2.096 12.227 -9.562 1 77.31 84 VAL A CA 1
ATOM 641 C C . VAL A 1 84 ? -2.773 11.367 -10.633 1 77.31 84 VAL A C 1
ATOM 643 O O . VAL A 1 84 ? -3.893 10.891 -10.43 1 77.31 84 VAL A O 1
ATOM 646 N N . SER A 1 85 ? -2.201 11.328 -11.82 1 75.12 85 SER A N 1
ATOM 647 C CA . SER A 1 85 ? -2.682 10.453 -12.883 1 75.12 85 SER A CA 1
ATOM 648 C C . SER A 1 85 ? -2.072 9.062 -12.766 1 75.12 85 SER A C 1
ATOM 650 O O . SER A 1 85 ? -0.851 8.914 -12.703 1 75.12 85 SER A O 1
ATOM 652 N N . MET A 1 86 ? -2.951 8.102 -12.648 1 73.56 86 MET A N 1
ATOM 653 C CA . MET A 1 86 ? -2.484 6.723 -12.523 1 73.56 86 MET A CA 1
ATOM 654 C C . MET A 1 86 ? -2.375 6.055 -13.883 1 73.56 86 MET A C 1
ATOM 656 O O . MET A 1 86 ? -3.332 5.434 -14.359 1 73.56 86 MET A O 1
ATOM 660 N N . THR A 1 87 ? -1.177 6.195 -14.508 1 71.56 87 THR A N 1
ATOM 661 C CA . THR A 1 87 ? -0.939 5.559 -15.797 1 71.56 87 THR A CA 1
ATOM 662 C C . THR A 1 87 ? -0.719 4.059 -15.625 1 71.56 87 THR A C 1
ATOM 664 O O . THR A 1 87 ? 0.053 3.633 -14.766 1 71.56 87 THR A O 1
ATOM 667 N N . PRO A 1 88 ? -1.377 3.291 -16.406 1 71.75 88 PRO A N 1
ATOM 668 C CA . PRO A 1 88 ? -1.234 1.838 -16.281 1 71.75 88 PRO A CA 1
ATOM 669 C C . PRO A 1 88 ? 0.157 1.346 -16.672 1 71.75 88 PRO A C 1
ATOM 671 O O . PRO A 1 88 ? 0.748 1.851 -17.625 1 71.75 88 PRO A O 1
ATOM 674 N N . VAL A 1 89 ? 0.8 0.532 -15.875 1 68.19 89 VAL A N 1
ATOM 675 C CA . VAL A 1 89 ? 2.08 -0.091 -16.203 1 68.19 89 VAL A CA 1
ATOM 676 C C . VAL A 1 89 ? 1.881 -1.152 -17.281 1 68.19 89 VAL A C 1
ATOM 678 O O . VAL A 1 89 ? 2.691 -1.266 -18.203 1 68.19 89 VAL A O 1
ATOM 681 N N . ASN A 1 90 ? 0.833 -2.086 -17.031 1 60.62 90 ASN A N 1
ATOM 682 C CA . ASN A 1 90 ? 0.527 -3.109 -18.031 1 60.62 90 ASN A CA 1
ATOM 683 C C . ASN A 1 90 ? -0.871 -2.922 -18.609 1 60.62 90 ASN A C 1
ATOM 685 O O . ASN A 1 90 ? -1.855 -3.385 -18.031 1 60.62 90 ASN A O 1
ATOM 689 N N . PRO A 1 91 ? -0.985 -1.996 -19.547 1 52.78 91 PRO A N 1
ATOM 690 C CA . PRO A 1 91 ? -2.307 -1.674 -20.094 1 52.78 91 PRO A CA 1
ATOM 691 C C . PRO A 1 91 ? -3.098 -2.916 -20.484 1 52.78 91 PRO A C 1
ATOM 693 O O . PRO A 1 91 ? -4.332 -2.881 -20.531 1 52.78 91 PRO A O 1
ATOM 696 N N . VAL A 1 92 ? -2.465 -3.932 -20.844 1 47.66 92 VAL A N 1
ATOM 697 C CA . VAL A 1 92 ? -3.152 -5.043 -21.484 1 47.66 92 VAL A CA 1
ATOM 698 C C . VAL A 1 92 ? -3.93 -5.848 -20.453 1 47.66 92 VAL A C 1
ATOM 700 O O . VAL A 1 92 ? -4.844 -6.598 -20.797 1 47.66 92 VAL A O 1
ATOM 703 N N . ILE A 1 93 ? -3.514 -5.789 -19.266 1 46.22 93 ILE A N 1
ATOM 704 C CA . ILE A 1 93 ? -4.07 -6.758 -18.328 1 46.22 93 ILE A CA 1
ATOM 705 C C . ILE A 1 93 ? -5.438 -6.281 -17.844 1 46.22 93 ILE A C 1
ATOM 707 O O . ILE A 1 93 ? -6.102 -6.965 -17.062 1 46.22 93 ILE A O 1
ATOM 711 N N . GLN A 1 94 ? -5.879 -5.172 -18.203 1 47.69 94 GLN A N 1
ATOM 712 C CA . GLN A 1 94 ? -7.102 -4.738 -17.531 1 47.69 94 GLN A CA 1
ATOM 713 C C . GLN A 1 94 ? -8.336 -5.359 -18.188 1 47.69 94 GLN A C 1
ATOM 715 O O . GLN A 1 94 ? -8.461 -5.355 -19.406 1 47.69 94 GLN A O 1
ATOM 720 N N . ASP A 1 95 ? -8.891 -6.273 -17.562 1 42.97 95 ASP A N 1
ATOM 721 C CA . ASP A 1 95 ? -10.164 -6.848 -17.984 1 42.97 95 ASP A CA 1
ATOM 722 C C . ASP A 1 95 ? -11.117 -5.762 -18.5 1 42.97 95 ASP A C 1
ATOM 724 O O . ASP A 1 95 ? -11.047 -4.617 -18.047 1 42.97 95 ASP A O 1
ATOM 728 N N . ALA A 1 96 ? -11.789 -6.102 -19.594 1 40.69 96 ALA A N 1
ATOM 729 C CA . ALA A 1 96 ? -12.766 -5.242 -20.25 1 40.69 96 ALA A CA 1
ATOM 730 C C . ALA A 1 96 ? -13.656 -4.535 -19.234 1 40.69 96 ALA A C 1
ATOM 732 O O . ALA A 1 96 ? -14.016 -3.369 -19.422 1 40.69 96 ALA A O 1
ATOM 733 N N . LYS A 1 97 ? -14.164 -5.34 -18.406 1 42.69 97 LYS A N 1
ATOM 734 C CA . LYS A 1 97 ? -15.125 -4.695 -17.516 1 42.69 97 LYS A CA 1
ATOM 735 C C . LYS A 1 97 ? -14.477 -3.541 -16.75 1 42.69 97 LYS A C 1
ATOM 737 O O . LYS A 1 97 ? -15.141 -2.555 -16.422 1 42.69 97 LYS A O 1
ATOM 742 N N . GLU A 1 98 ? -13.336 -3.832 -16.25 1 43.72 98 GLU A N 1
ATOM 743 C CA . GLU A 1 98 ? -12.609 -2.711 -15.664 1 43.72 98 GLU A CA 1
ATOM 744 C C . GLU A 1 98 ? -12.242 -1.677 -16.719 1 43.72 98 GLU A C 1
ATOM 746 O O . GLU A 1 98 ? -12.133 -0.486 -16.422 1 43.72 98 GLU A O 1
ATOM 751 N N . GLN A 1 99 ? -12.031 -2.113 -17.906 1 41.81 99 GLN A N 1
ATOM 752 C CA . GLN A 1 99 ? -11.789 -1.194 -19.016 1 41.81 99 GLN A CA 1
ATOM 753 C C . GLN A 1 99 ? -13.016 -0.338 -19.297 1 41.81 99 GLN A C 1
ATOM 755 O O . GLN A 1 99 ? -12.891 0.833 -19.672 1 41.81 99 GLN A O 1
ATOM 760 N N . GLN A 1 100 ? -14.125 -1.003 -19.484 1 39.94 100 GLN A N 1
ATOM 761 C CA . GLN A 1 100 ? -15.281 -0.177 -19.797 1 39.94 100 GLN A CA 1
ATOM 762 C C . GLN A 1 100 ? -15.477 0.926 -18.766 1 39.94 100 GLN A C 1
ATOM 764 O O . GLN A 1 100 ? -15.852 2.049 -19.109 1 39.94 100 GLN A O 1
ATOM 769 N N . GLN A 1 101 ? -15.672 0.44 -17.562 1 39.47 101 GLN A N 1
ATOM 770 C CA . GLN A 1 101 ? -15.766 1.52 -16.578 1 39.47 101 GLN A CA 1
ATOM 771 C C . GLN A 1 101 ? -14.508 2.379 -16.594 1 39.47 101 GLN A C 1
ATOM 773 O O . GLN A 1 101 ? -14.555 3.564 -16.266 1 39.47 101 GLN A O 1
ATOM 778 N N . THR A 1 102 ? -13.406 1.748 -16.797 1 39.31 102 THR A N 1
ATOM 779 C CA . THR A 1 102 ? -12.148 2.439 -17.047 1 39.31 102 THR A CA 1
ATOM 780 C C . THR A 1 102 ? -12.109 2.988 -18.469 1 39.31 102 THR A C 1
ATOM 782 O O . THR A 1 102 ? -11.086 3.52 -18.922 1 39.31 102 THR A O 1
ATOM 785 N N . LEU A 1 103 ? -12.82 2.543 -19.359 1 36.56 103 LEU A N 1
ATOM 786 C CA . LEU A 1 103 ? -12.781 3.178 -20.672 1 36.56 103 LEU A CA 1
ATOM 787 C C . LEU A 1 103 ? -12.695 4.695 -20.531 1 36.56 103 LEU A C 1
ATOM 789 O O . LEU A 1 103 ? -12.141 5.367 -21.406 1 36.56 103 LEU A O 1
ATOM 793 N N . GLN A 1 104 ? -13.852 5.238 -20.062 1 36.81 104 GLN A N 1
ATOM 794 C CA . GLN A 1 104 ? -13.539 6.664 -20.125 1 36.81 104 GLN A CA 1
ATOM 795 C C . GLN A 1 104 ? -12.203 6.953 -19.438 1 36.81 104 GLN A C 1
ATOM 797 O O . GLN A 1 104 ? -11.422 7.773 -19.922 1 36.81 104 GLN A O 1
ATOM 802 N N . ALA A 1 105 ? -12.117 6.973 -18 1 42.03 105 ALA A N 1
ATOM 803 C CA . ALA A 1 105 ? -10.93 7.508 -17.328 1 42.03 105 ALA A CA 1
ATOM 804 C C . ALA A 1 105 ? -9.781 6.508 -17.375 1 42.03 105 ALA A C 1
ATOM 806 O O . ALA A 1 105 ? -9.953 5.34 -17.016 1 42.03 105 ALA A O 1
ATOM 807 N N . LYS A 1 106 ? -8.664 6.543 -18.203 1 52.34 106 LYS A N 1
ATOM 808 C CA . LYS A 1 106 ? -7.242 6.309 -18.438 1 52.34 106 LYS A CA 1
ATOM 809 C C . LYS A 1 106 ? -6.531 5.902 -17.141 1 52.34 106 LYS A C 1
ATOM 811 O O . LYS A 1 106 ? -5.301 5.898 -17.078 1 52.34 106 LYS A O 1
ATOM 816 N N . GLU A 1 107 ? -7.281 5.684 -16.031 1 63.78 107 GLU A N 1
ATOM 817 C CA . GLU A 1 107 ? -6.512 5.508 -14.805 1 63.78 107 GLU A CA 1
ATOM 818 C C . GLU A 1 107 ? -6.5 4.051 -14.359 1 63.78 107 GLU A C 1
ATOM 820 O O . GLU A 1 107 ? -7.492 3.336 -14.531 1 63.78 107 GLU A O 1
ATOM 825 N N . ALA A 1 108 ? -5.387 3.477 -14.102 1 76.44 108 ALA A N 1
ATOM 826 C CA . ALA A 1 108 ? -5.184 2.139 -13.547 1 76.44 108 ALA A CA 1
ATOM 827 C C . ALA A 1 108 ? -4.883 2.199 -12.055 1 76.44 108 ALA A C 1
ATOM 829 O O . ALA A 1 108 ? -3.918 2.846 -11.633 1 76.44 108 ALA A O 1
ATOM 830 N N . PHE A 1 109 ? -5.797 1.532 -11.305 1 83.44 109 PHE A N 1
ATOM 831 C CA . PHE A 1 109 ? -5.633 1.589 -9.852 1 83.44 109 PHE A CA 1
ATOM 832 C C . PHE A 1 109 ? -5.148 0.251 -9.312 1 83.44 109 PHE A C 1
ATOM 834 O O . PHE A 1 109 ? -5.41 -0.089 -8.156 1 83.44 109 PHE A O 1
ATOM 841 N N . ASP A 1 110 ? -4.504 -0.472 -10.164 1 89.62 110 ASP A N 1
ATOM 842 C CA . ASP A 1 110 ? -3.877 -1.69 -9.672 1 89.62 110 ASP A CA 1
ATOM 843 C C . ASP A 1 110 ? -2.604 -1.371 -8.891 1 89.62 110 ASP A C 1
ATOM 845 O O . ASP A 1 110 ? -1.964 -0.346 -9.125 1 89.62 110 ASP A O 1
ATOM 849 N N . PRO A 1 111 ? -2.232 -2.271 -8.008 1 93.38 111 PRO A N 1
ATOM 850 C CA . PRO A 1 111 ? -1.099 -2.01 -7.117 1 93.38 111 PRO A CA 1
ATOM 851 C C . PRO A 1 111 ? 0.188 -1.697 -7.879 1 93.38 111 PRO A C 1
ATOM 853 O O . PRO A 1 111 ? 0.94 -0.802 -7.488 1 93.38 111 PRO A O 1
ATOM 856 N N . ALA A 1 112 ? 0.422 -2.352 -8.938 1 93.94 112 ALA A N 1
ATOM 857 C CA . ALA A 1 112 ? 1.646 -2.133 -9.703 1 93.94 112 ALA A CA 1
ATOM 858 C C . ALA A 1 112 ? 1.687 -0.72 -10.273 1 93.94 112 ALA A C 1
ATOM 860 O O . ALA A 1 112 ? 2.684 -0.01 -10.125 1 93.94 112 ALA A O 1
ATOM 861 N N . SER A 1 113 ? 0.624 -0.309 -10.945 1 92.81 113 SER A N 1
ATOM 862 C CA . SER A 1 113 ? 0.548 1.024 -11.531 1 92.81 113 SER A CA 1
ATOM 863 C C . SER A 1 113 ? 0.619 2.105 -10.461 1 92.81 113 SER A C 1
ATOM 865 O O . SER A 1 113 ? 1.318 3.107 -10.625 1 92.81 113 SER A O 1
ATOM 867 N N . MET A 1 114 ? -0.055 1.871 -9.406 1 94.38 114 MET A N 1
ATOM 868 C CA . MET A 1 114 ? -0.052 2.838 -8.312 1 94.38 114 MET A CA 1
ATOM 869 C C . MET A 1 114 ? 1.343 2.977 -7.711 1 94.38 114 MET A C 1
ATOM 871 O O . MET A 1 114 ? 1.742 4.07 -7.305 1 94.38 114 MET A O 1
ATOM 875 N N . SER A 1 115 ? 2.031 1.86 -7.645 1 97.06 115 SER A N 1
ATOM 876 C CA . SER A 1 115 ? 3.369 1.864 -7.062 1 97.06 115 SER A CA 1
ATOM 877 C C . SER A 1 115 ? 4.332 2.701 -7.898 1 97.06 115 SER A C 1
ATOM 879 O O . SER A 1 115 ? 5.109 3.49 -7.355 1 97.06 115 SER A O 1
ATOM 881 N N . VAL A 1 116 ? 4.238 2.574 -9.172 1 96.38 116 VAL A N 1
ATOM 882 C CA . VAL A 1 116 ? 5.102 3.344 -10.062 1 96.38 116 VAL A CA 1
ATOM 883 C C . VAL A 1 116 ? 4.785 4.832 -9.93 1 96.38 116 VAL A C 1
ATOM 885 O O . VAL A 1 116 ? 5.691 5.66 -9.82 1 96.38 116 VAL A O 1
ATOM 888 N N . THR A 1 117 ? 3.551 5.121 -9.969 1 94.62 117 THR A N 1
ATOM 889 C CA . THR A 1 117 ? 3.113 6.508 -9.828 1 94.62 117 THR A CA 1
ATOM 890 C C . THR A 1 117 ? 3.576 7.086 -8.5 1 94.62 117 THR A C 1
ATOM 892 O O . THR A 1 117 ? 4.113 8.195 -8.453 1 94.62 117 THR A O 1
ATOM 895 N N . ALA A 1 118 ? 3.346 6.367 -7.418 1 96.88 118 ALA A N 1
ATOM 896 C CA . ALA A 1 118 ? 3.729 6.816 -6.082 1 96.88 118 ALA A CA 1
ATOM 897 C C . ALA A 1 118 ? 5.234 7.031 -5.984 1 96.88 118 ALA A C 1
ATOM 899 O O . ALA A 1 118 ? 5.691 8.023 -5.414 1 96.88 118 ALA A O 1
ATOM 900 N N . TYR A 1 119 ? 5.98 6.094 -6.531 1 97.75 119 TYR A N 1
ATOM 901 C CA . TYR A 1 119 ? 7.434 6.203 -6.496 1 97.75 119 TYR A CA 1
ATOM 902 C C . TYR A 1 119 ? 7.902 7.461 -7.223 1 97.75 119 TYR A C 1
ATOM 904 O O . TYR A 1 119 ? 8.711 8.227 -6.691 1 97.75 119 TYR A O 1
ATOM 912 N N . ASN A 1 120 ? 7.395 7.633 -8.391 1 96.12 120 ASN A N 1
ATOM 913 C CA . ASN A 1 120 ? 7.77 8.812 -9.164 1 96.12 120 ASN A CA 1
ATOM 914 C C . ASN A 1 120 ? 7.375 10.102 -8.453 1 96.12 120 ASN A C 1
ATOM 916 O O . ASN A 1 120 ? 8.148 11.055 -8.422 1 96.12 120 ASN A O 1
ATOM 920 N N . LEU A 1 121 ? 6.215 10.094 -7.941 1 95.25 121 LEU A N 1
ATOM 921 C CA . LEU A 1 121 ? 5.738 11.25 -7.195 1 95.25 121 LEU A CA 1
ATOM 922 C C . LEU A 1 121 ? 6.684 11.578 -6.043 1 95.25 121 LEU A C 1
ATOM 924 O O . LEU A 1 121 ? 7.078 12.734 -5.867 1 95.25 121 LEU A O 1
ATOM 928 N N . LEU A 1 122 ? 7.051 10.609 -5.266 1 97 122 LEU A N 1
ATOM 929 C CA . LEU A 1 122 ? 7.926 10.805 -4.109 1 97 122 LEU A CA 1
ATOM 930 C C . LEU A 1 122 ? 9.312 11.258 -4.551 1 97 122 LEU A C 1
ATOM 932 O O . LEU A 1 122 ? 9.836 12.242 -4.023 1 97 122 LEU A O 1
ATOM 936 N N . ARG A 1 123 ? 9.898 10.617 -5.504 1 96.25 123 ARG A N 1
ATOM 937 C CA . ARG A 1 123 ? 11.289 10.852 -5.879 1 96.25 123 ARG A CA 1
ATOM 938 C C . ARG A 1 123 ? 11.43 12.148 -6.672 1 96.25 123 ARG A C 1
ATOM 940 O O . ARG A 1 123 ? 12.414 12.867 -6.52 1 96.25 123 ARG A O 1
ATOM 947 N N . GLU A 1 124 ? 10.414 12.43 -7.438 1 94.31 124 GLU A N 1
ATOM 948 C CA . GLU A 1 124 ? 10.562 13.547 -8.359 1 94.31 124 GLU A CA 1
ATOM 949 C C . GLU A 1 124 ? 9.984 14.828 -7.773 1 94.31 124 GLU A C 1
ATOM 951 O O . GLU A 1 124 ? 10.414 15.93 -8.125 1 94.31 124 GLU A O 1
ATOM 956 N N . LYS A 1 125 ? 9.047 14.703 -6.914 1 94.38 125 LYS A N 1
ATOM 957 C CA . LYS A 1 125 ? 8.352 15.906 -6.461 1 94.38 125 LYS A CA 1
ATOM 958 C C . LYS A 1 125 ? 8.445 16.062 -4.945 1 94.38 125 LYS A C 1
ATOM 960 O O . LYS A 1 125 ? 9.016 17.031 -4.445 1 94.38 125 LYS A O 1
ATOM 965 N N . LEU A 1 126 ? 8.062 15.086 -4.219 1 96.5 126 LEU A N 1
ATOM 966 C CA . LEU A 1 126 ? 7.824 15.25 -2.789 1 96.5 126 LEU A CA 1
ATOM 967 C C . LEU A 1 126 ? 9.141 15.234 -2.012 1 96.5 126 LEU A C 1
ATOM 969 O O . LEU A 1 126 ? 9.312 16 -1.063 1 96.5 126 LEU A O 1
ATOM 973 N N . LEU A 1 127 ? 10.055 14.352 -2.418 1 97.25 127 LEU A N 1
ATOM 974 C CA . LEU A 1 127 ? 11.312 14.234 -1.687 1 97.25 127 LEU A CA 1
ATOM 975 C C . LEU A 1 127 ? 12.391 15.086 -2.34 1 97.25 127 LEU A C 1
ATOM 977 O O . LEU A 1 127 ? 13.539 15.094 -1.887 1 97.25 127 LEU A O 1
ATOM 981 N N . TYR A 1 128 ? 12 15.789 -3.369 1 94 128 TYR A N 1
ATOM 982 C CA . TYR A 1 128 ? 12.945 16.594 -4.133 1 94 128 TYR A CA 1
ATOM 983 C C . TYR A 1 128 ? 13.695 17.562 -3.227 1 94 128 TYR A C 1
ATOM 985 O O . TYR A 1 128 ? 14.906 17.75 -3.363 1 94 128 TYR A O 1
ATOM 993 N N . ASP A 1 129 ? 12.977 18.156 -2.271 1 93.94 129 ASP A N 1
ATOM 994 C CA . ASP A 1 129 ? 13.562 19.172 -1.391 1 93.94 129 ASP A CA 1
ATOM 995 C C . ASP A 1 129 ? 14.141 18.531 -0.13 1 93.94 129 ASP A C 1
ATOM 997 O O . ASP A 1 129 ? 14.414 19.219 0.853 1 93.94 129 ASP A O 1
ATOM 1001 N N . LYS A 1 130 ? 14.188 17.25 -0.062 1 95.12 130 LYS A N 1
ATOM 1002 C CA . LYS A 1 130 ? 14.828 16.469 0.994 1 95.12 130 LYS A CA 1
ATOM 1003 C C . LYS A 1 130 ? 14.234 16.797 2.359 1 95.12 130 LYS A C 1
ATOM 1005 O O . LYS A 1 130 ? 14.961 17.156 3.289 1 95.12 130 LYS A O 1
ATOM 1010 N N . PRO A 1 131 ? 12.977 16.688 2.467 1 97.56 131 PRO A N 1
ATOM 1011 C CA . PRO A 1 131 ? 12.383 16.906 3.785 1 97.56 131 PRO A CA 1
ATOM 1012 C C . PRO A 1 131 ? 12.961 15.992 4.859 1 97.56 131 PRO A C 1
ATOM 1014 O O . PRO A 1 131 ? 13.305 14.844 4.574 1 97.56 131 PRO A O 1
ATOM 1017 N N . THR A 1 132 ? 13.078 16.516 6.078 1 96 132 THR A N 1
ATOM 1018 C CA . THR A 1 132 ? 13.531 15.719 7.207 1 96 132 THR A CA 1
ATOM 1019 C C . THR A 1 132 ? 12.383 14.914 7.793 1 96 132 THR A C 1
ATOM 1021 O O . THR A 1 132 ? 12.602 13.859 8.406 1 96 132 THR A O 1
ATOM 1024 N N . HIS A 1 133 ? 11.148 15.43 7.652 1 96.75 133 HIS A N 1
ATOM 1025 C CA . HIS A 1 133 ? 9.938 14.766 8.133 1 96.75 133 HIS A CA 1
ATOM 1026 C C . HIS A 1 133 ? 8.859 14.758 7.055 1 96.75 133 HIS A C 1
ATOM 1028 O O . HIS A 1 133 ? 8.672 15.75 6.344 1 96.75 133 HIS A O 1
ATOM 1034 N N . VAL A 1 134 ? 8.273 13.656 6.898 1 98.25 134 VAL A N 1
ATOM 1035 C CA . VAL A 1 134 ? 7.121 13.531 6.016 1 98.25 134 VAL A CA 1
ATOM 1036 C C . VAL A 1 134 ? 5.875 13.195 6.836 1 98.25 134 VAL A C 1
ATOM 1038 O O . VAL A 1 134 ? 5.793 12.125 7.441 1 98.25 134 VAL A O 1
ATOM 1041 N N . ILE A 1 135 ? 4.953 14.125 6.902 1 97.94 135 ILE A N 1
ATOM 1042 C CA . ILE A 1 135 ? 3.697 13.953 7.621 1 97.94 135 ILE A CA 1
ATOM 1043 C C . ILE A 1 135 ? 2.596 13.531 6.652 1 97.94 135 ILE A C 1
ATOM 1045 O O . ILE A 1 135 ? 2.32 14.234 5.676 1 97.94 135 ILE A O 1
ATOM 1049 N N . ILE A 1 136 ? 2.002 12.375 6.871 1 97.44 136 ILE A N 1
ATOM 1050 C CA . ILE A 1 136 ? 0.967 11.852 5.988 1 97.44 136 ILE A CA 1
ATOM 1051 C C . ILE A 1 136 ? -0.358 11.758 6.738 1 97.44 136 ILE A C 1
ATOM 1053 O O . ILE A 1 136 ? -0.411 11.227 7.852 1 97.44 136 ILE A O 1
ATOM 1057 N N . GLU A 1 137 ? -1.391 12.281 6.152 1 94.38 137 GLU A N 1
ATOM 1058 C CA . GLU A 1 137 ? -2.723 12.117 6.727 1 94.38 137 GLU A CA 1
ATOM 1059 C C . GLU A 1 137 ? -3.145 10.648 6.73 1 94.38 137 GLU A C 1
ATOM 1061 O O . GLU A 1 137 ? -3.09 9.977 5.695 1 94.38 137 GLU A O 1
ATOM 1066 N N . GLN A 1 138 ? -3.58 10.258 7.848 1 92.06 138 GLN A N 1
ATOM 1067 C CA . GLN A 1 138 ? -4.066 8.891 7.961 1 92.06 138 GLN A CA 1
ATOM 1068 C C . GLN A 1 138 ? -5.473 8.75 7.383 1 92.06 138 GLN A C 1
ATOM 1070 O O . GLN A 1 138 ? -6.367 9.531 7.719 1 92.06 138 GLN A O 1
ATOM 1075 N N . GLN A 1 139 ? -5.66 7.75 6.52 1 88.81 139 GLN A N 1
ATOM 1076 C CA . GLN A 1 139 ? -6.973 7.504 5.934 1 88.81 139 GLN A CA 1
ATOM 1077 C C . GLN A 1 139 ? -7.805 6.582 6.82 1 88.81 139 GLN A C 1
ATOM 1079 O O . GLN A 1 139 ? -7.262 5.703 7.496 1 88.81 139 GLN A O 1
ATOM 1084 N N . ARG A 1 140 ? -9.062 6.801 6.801 1 79.62 140 ARG A N 1
ATOM 1085 C CA . ARG A 1 140 ? -9.984 6.008 7.598 1 79.62 140 ARG A CA 1
ATOM 1086 C C . ARG A 1 140 ? -10.688 4.957 6.742 1 79.62 140 ARG A C 1
ATOM 1088 O O . ARG A 1 140 ? -10.805 5.121 5.527 1 79.62 140 ARG A O 1
ATOM 1095 N N . PHE A 1 141 ? -11.109 3.848 7.504 1 74.62 141 PHE A N 1
ATOM 1096 C CA . PHE A 1 141 ? -11.922 2.84 6.84 1 74.62 141 PHE A CA 1
ATOM 1097 C C . PHE A 1 141 ? -13.391 3.266 6.801 1 74.62 141 PHE A C 1
ATOM 1099 O O . PHE A 1 141 ? -14.008 3.48 7.848 1 74.62 141 PHE A O 1
ATOM 1106 N N . ARG A 1 142 ? -13.844 3.789 5.73 1 65.19 142 ARG A N 1
ATOM 1107 C CA . ARG A 1 142 ? -15.258 4.137 5.637 1 65.19 142 ARG A CA 1
ATOM 1108 C C . ARG A 1 142 ? -16.094 2.928 5.215 1 65.19 142 ARG A C 1
ATOM 1110 O O . ARG A 1 142 ? -15.898 2.389 4.121 1 65.19 142 ARG A O 1
ATOM 1117 N N . SER A 1 143 ? -16.781 2.281 6.121 1 62.34 143 SER A N 1
ATOM 1118 C CA . SER A 1 143 ? -17.516 1.065 5.805 1 62.34 143 SER A CA 1
ATOM 1119 C C . SER A 1 143 ? -18.922 1.389 5.301 1 62.34 143 SER A C 1
ATOM 1121 O O . SER A 1 143 ? -19.609 0.515 4.781 1 62.34 143 SER A O 1
ATOM 1123 N N . MET A 1 144 ? -19.328 2.662 5.664 1 59.59 144 MET A N 1
ATOM 1124 C CA . MET A 1 144 ? -20.734 2.945 5.414 1 59.59 144 MET A CA 1
ATOM 1125 C C . MET A 1 144 ? -20.938 3.506 4.008 1 59.59 144 MET A C 1
ATOM 1127 O O . MET A 1 144 ? -20.219 4.406 3.584 1 59.59 144 MET A O 1
ATOM 1131 N N . GLY A 1 145 ? -21.5 2.699 3.043 1 61.44 145 GLY A N 1
ATOM 1132 C CA . GLY A 1 145 ? -21.906 3.227 1.75 1 61.44 145 GLY A CA 1
ATOM 1133 C C . GLY A 1 145 ? -21.969 2.166 0.667 1 61.44 145 GLY A C 1
ATOM 1134 O O . GLY A 1 145 ? -21.844 0.973 0.95 1 61.44 145 GLY A O 1
ATOM 1135 N N . GLY A 1 146 ? -22.281 2.586 -0.473 1 66.88 146 GLY A N 1
ATOM 1136 C CA . GLY A 1 146 ? -22.422 1.735 -1.644 1 66.88 146 GLY A CA 1
ATOM 1137 C C . GLY A 1 146 ? -21.094 1.172 -2.135 1 66.88 146 GLY A C 1
ATOM 1138 O O . GLY A 1 146 ? -20.031 1.501 -1.599 1 66.88 146 GLY A O 1
ATOM 1139 N N . ARG A 1 147 ? -21.156 0.253 -2.914 1 70.31 147 ARG A N 1
ATOM 1140 C CA . ARG A 1 147 ? -20.031 -0.478 -3.49 1 70.31 147 ARG A CA 1
ATOM 1141 C C . ARG A 1 147 ? -18.953 0.48 -4 1 70.31 147 ARG A C 1
ATOM 1143 O O . ARG A 1 147 ? -17.75 0.228 -3.832 1 70.31 147 ARG A O 1
ATOM 1150 N N . HIS A 1 148 ? -19.406 1.546 -4.559 1 71.56 148 HIS A N 1
ATOM 1151 C CA . HIS A 1 148 ? -18.469 2.498 -5.145 1 71.56 148 HIS A CA 1
ATOM 1152 C C . HIS A 1 148 ? -17.656 3.197 -4.062 1 71.56 148 HIS A C 1
ATOM 1154 O O . HIS A 1 148 ? -16.469 3.461 -4.254 1 71.56 148 HIS A O 1
ATOM 1160 N N . ILE A 1 149 ? -18.281 3.477 -2.965 1 72.12 149 ILE A N 1
ATOM 1161 C CA . ILE A 1 149 ? -17.578 4.113 -1.858 1 72.12 149 ILE A CA 1
ATOM 1162 C C . ILE A 1 149 ? -16.578 3.141 -1.261 1 72.12 149 ILE A C 1
ATOM 1164 O O . ILE A 1 149 ? -15.453 3.531 -0.913 1 72.12 149 ILE A O 1
ATOM 1168 N N . PHE A 1 150 ? -16.938 1.948 -1.355 1 78.31 150 PHE A N 1
ATOM 1169 C CA . PHE A 1 150 ? -16.062 0.9 -0.828 1 78.31 150 PHE A CA 1
ATOM 1170 C C . PHE A 1 150 ? -14.789 0.782 -1.655 1 78.31 150 PHE A C 1
ATOM 1172 O O . PHE A 1 150 ? -13.688 0.825 -1.111 1 78.31 150 PHE A O 1
ATOM 1179 N N . GLU A 1 151 ? -14.938 0.725 -2.9 1 82.94 151 GLU A N 1
ATOM 1180 C CA . GLU A 1 151 ? -13.789 0.547 -3.783 1 82.94 151 GLU A CA 1
ATOM 1181 C C . GLU A 1 151 ? -12.852 1.75 -3.721 1 82.94 151 GLU A C 1
ATOM 1183 O O . GLU A 1 151 ? -11.625 1.593 -3.711 1 82.94 151 GLU A O 1
ATOM 1188 N N . TRP A 1 152 ? -13.477 2.855 -3.693 1 84.19 152 TRP A N 1
ATOM 1189 C CA . TRP A 1 152 ? -12.648 4.055 -3.631 1 84.19 152 TRP A CA 1
ATOM 1190 C C . TRP A 1 152 ? -11.883 4.117 -2.316 1 84.19 152 TRP A C 1
ATOM 1192 O O . TRP A 1 152 ? -10.711 4.512 -2.293 1 84.19 152 TRP A O 1
ATOM 1202 N N . THR A 1 153 ? -12.531 3.756 -1.233 1 87.94 153 THR A N 1
ATOM 1203 C CA . THR A 1 153 ? -11.867 3.707 0.064 1 87.94 153 THR A CA 1
ATOM 1204 C C . THR A 1 153 ? -10.664 2.77 0.022 1 87.94 153 THR A C 1
ATOM 1206 O O . THR A 1 153 ? -9.602 3.092 0.558 1 87.94 153 THR A O 1
ATOM 1209 N N . ILE A 1 154 ? -10.805 1.72 -0.629 1 89.69 154 ILE A N 1
ATOM 1210 C CA . ILE A 1 154 ? -9.719 0.759 -0.754 1 89.69 154 ILE A CA 1
ATOM 1211 C C . ILE A 1 154 ? -8.57 1.382 -1.544 1 89.69 154 ILE A C 1
ATOM 1213 O O . ILE A 1 154 ? -7.406 1.299 -1.134 1 89.69 154 ILE A O 1
ATOM 1217 N N . ARG A 1 155 ? -8.922 2 -2.58 1 89.81 155 ARG A N 1
ATOM 1218 C CA . ARG A 1 155 ? -7.906 2.572 -3.461 1 89.81 155 ARG A CA 1
ATOM 1219 C C . ARG A 1 155 ? -7.102 3.646 -2.74 1 89.81 155 ARG A C 1
ATOM 1221 O O . ARG A 1 155 ? -5.875 3.693 -2.859 1 89.81 155 ARG A O 1
ATOM 1228 N N . VAL A 1 156 ? -7.758 4.465 -2.004 1 90.88 156 VAL A N 1
ATOM 1229 C CA . VAL A 1 156 ? -7.074 5.547 -1.302 1 90.88 156 VAL A CA 1
ATOM 1230 C C . VAL A 1 156 ? -6.191 4.973 -0.197 1 90.88 156 VAL A C 1
ATOM 1232 O O . VAL A 1 156 ? -5.066 5.43 0.008 1 90.88 156 VAL A O 1
ATOM 1235 N N . ASN A 1 157 ? -6.711 3.994 0.477 1 92.69 157 ASN A N 1
ATOM 1236 C CA . ASN A 1 157 ? -5.926 3.346 1.52 1 92.69 157 ASN A CA 1
ATOM 1237 C C . ASN A 1 157 ? -4.719 2.613 0.937 1 92.69 157 ASN A C 1
ATOM 1239 O O . ASN A 1 157 ? -3.643 2.604 1.538 1 92.69 157 ASN A O 1
ATOM 1243 N N . MET A 1 158 ? -4.918 2.021 -0.198 1 95.06 158 MET A N 1
ATOM 1244 C CA . MET A 1 158 ? -3.803 1.386 -0.895 1 95.06 158 MET A CA 1
ATOM 1245 C C . MET A 1 158 ? -2.719 2.404 -1.229 1 95.06 158 MET A C 1
ATOM 1247 O O . MET A 1 158 ? -1.533 2.148 -1.015 1 95.06 158 MET A O 1
ATOM 1251 N N . PHE A 1 159 ? -3.17 3.471 -1.746 1 95 159 PHE A N 1
ATOM 1252 C CA . PHE A 1 159 ? -2.223 4.5 -2.158 1 95 159 PHE A CA 1
ATOM 1253 C C . PHE A 1 159 ? -1.431 5.016 -0.963 1 95 159 PHE A C 1
ATOM 1255 O O . PHE A 1 159 ? -0.208 5.156 -1.036 1 95 159 PHE A O 1
ATOM 1262 N N . GLU A 1 160 ? -2.102 5.301 0.073 1 96.25 160 GLU A N 1
ATOM 1263 C CA . GLU A 1 160 ? -1.432 5.684 1.312 1 96.25 160 GLU A CA 1
ATOM 1264 C C . GLU A 1 160 ? -0.411 4.633 1.735 1 96.25 160 GLU A C 1
ATOM 1266 O O . GLU A 1 160 ? 0.725 4.965 2.078 1 96.25 160 GLU A O 1
ATOM 1271 N N . ALA A 1 161 ? -0.831 3.432 1.75 1 97.06 161 ALA A N 1
ATOM 1272 C CA . ALA A 1 161 ? 0.021 2.326 2.18 1 97.06 161 ALA A CA 1
ATOM 1273 C C . ALA A 1 161 ? 1.268 2.223 1.306 1 97.06 161 ALA A C 1
ATOM 1275 O O . ALA A 1 161 ? 2.367 1.979 1.809 1 97.06 161 ALA A O 1
ATOM 1276 N N . ILE A 1 162 ? 1.081 2.402 0.035 1 98.12 162 ILE A N 1
ATOM 1277 C CA . ILE A 1 162 ? 2.197 2.338 -0.901 1 98.12 162 ILE A CA 1
ATOM 1278 C C . ILE A 1 162 ? 3.209 3.436 -0.576 1 98.12 162 ILE A C 1
ATOM 1280 O O . ILE A 1 162 ? 4.418 3.195 -0.577 1 98.12 162 ILE A O 1
ATOM 1284 N N . LEU A 1 163 ? 2.729 4.621 -0.293 1 97.94 163 LEU A N 1
ATOM 1285 C CA . LEU A 1 163 ? 3.623 5.715 0.068 1 97.94 163 LEU A CA 1
ATOM 1286 C C . LEU A 1 163 ? 4.453 5.355 1.296 1 97.94 163 LEU A C 1
ATOM 1288 O O . LEU A 1 163 ? 5.668 5.562 1.312 1 97.94 163 LEU A O 1
ATOM 1292 N N . HIS A 1 164 ? 3.781 4.816 2.281 1 98.12 164 HIS A N 1
ATOM 1293 C CA . HIS A 1 164 ? 4.492 4.383 3.479 1 98.12 164 HIS A CA 1
ATOM 1294 C C . HIS A 1 164 ? 5.531 3.314 3.146 1 98.12 164 HIS A C 1
ATOM 1296 O O . HIS A 1 164 ? 6.656 3.359 3.65 1 98.12 164 HIS A O 1
ATOM 1302 N N . GLY A 1 165 ? 5.133 2.354 2.326 1 98.5 165 GLY A N 1
ATOM 1303 C CA . GLY A 1 165 ? 6.051 1.292 1.941 1 98.5 165 GLY A CA 1
ATOM 1304 C C . GLY A 1 165 ? 7.293 1.803 1.236 1 98.5 165 GLY A C 1
ATOM 1305 O O . GLY A 1 165 ? 8.406 1.357 1.528 1 98.5 165 GLY A O 1
ATOM 1306 N N . ILE A 1 166 ? 7.105 2.729 0.312 1 98.69 166 ILE A N 1
ATOM 1307 C CA . ILE A 1 166 ? 8.211 3.287 -0.453 1 98.69 166 ILE A CA 1
ATOM 1308 C C . ILE A 1 166 ? 9.133 4.074 0.475 1 98.69 166 ILE A C 1
ATOM 1310 O O . ILE A 1 166 ? 10.359 3.91 0.436 1 98.69 166 ILE A O 1
ATOM 1314 N N . LEU A 1 167 ? 8.547 4.895 1.286 1 98.62 167 LEU A N 1
ATOM 1315 C CA . LEU A 1 167 ? 9.344 5.699 2.207 1 98.62 167 LEU A CA 1
ATOM 1316 C C . LEU A 1 167 ? 10.117 4.812 3.176 1 98.62 167 LEU A C 1
ATOM 1318 O O . LEU A 1 167 ? 11.281 5.078 3.477 1 98.62 167 LEU A O 1
ATOM 1322 N N . CYS A 1 168 ? 9.461 3.783 3.641 1 98.12 168 CYS A N 1
ATOM 1323 C CA . CYS A 1 168 ? 10.125 2.811 4.504 1 98.12 168 CYS A CA 1
ATOM 1324 C C . CYS A 1 168 ? 11.328 2.189 3.805 1 98.12 168 CYS A C 1
ATOM 1326 O O . CYS A 1 168 ? 12.398 2.051 4.402 1 98.12 168 CYS A O 1
ATOM 1328 N N . THR A 1 169 ? 11.156 1.864 2.623 1 98.62 169 THR A N 1
ATOM 1329 C CA . THR A 1 169 ? 12.203 1.219 1.835 1 98.62 169 THR A CA 1
ATOM 1330 C C . THR A 1 169 ? 13.367 2.178 1.589 1 98.62 169 THR A C 1
ATOM 1332 O O . THR A 1 169 ? 14.531 1.804 1.743 1 98.62 169 THR A O 1
ATOM 1335 N N . LEU A 1 170 ? 13.031 3.375 1.18 1 98.5 170 LEU A N 1
ATOM 1336 C CA . LEU A 1 170 ? 14.07 4.371 0.925 1 98.5 170 LEU A CA 1
ATOM 1337 C C . LEU A 1 170 ? 14.898 4.621 2.178 1 98.5 170 LEU A C 1
ATOM 1339 O O . LEU A 1 170 ? 16.125 4.785 2.096 1 98.5 170 LEU A O 1
ATOM 1343 N N . LYS A 1 171 ? 14.234 4.625 3.268 1 97.75 171 LYS A N 1
ATOM 1344 C CA . LYS A 1 171 ? 14.938 4.816 4.531 1 97.75 171 LYS A CA 1
ATOM 1345 C C . LYS A 1 171 ? 15.805 3.605 4.867 1 97.75 171 LYS A C 1
ATOM 1347 O O . LYS A 1 171 ? 16.969 3.752 5.223 1 97.75 171 LYS A O 1
ATOM 1352 N N . ALA A 1 172 ? 15.203 2.449 4.773 1 97.62 172 ALA A N 1
ATOM 1353 C CA . ALA A 1 172 ? 15.906 1.216 5.105 1 97.62 172 ALA A CA 1
ATOM 1354 C C . ALA A 1 172 ? 17.125 1.028 4.211 1 97.62 172 ALA A C 1
ATOM 1356 O O . ALA A 1 172 ? 18.156 0.497 4.652 1 97.62 172 ALA A O 1
ATOM 1357 N N . GLU A 1 173 ? 17.047 1.466 3.012 1 97.88 173 GLU A N 1
ATOM 1358 C CA . GLU A 1 173 ? 18.141 1.325 2.055 1 97.88 173 GLU A CA 1
ATOM 1359 C C . GLU A 1 173 ? 19.078 2.527 2.111 1 97.88 173 GLU A C 1
ATOM 1361 O O . GLU A 1 173 ? 19.969 2.668 1.267 1 97.88 173 GLU A O 1
ATOM 1366 N N . LYS A 1 174 ? 18.859 3.465 3.018 1 97.06 174 LYS A N 1
ATOM 1367 C CA . LYS A 1 174 ? 19.703 4.613 3.316 1 97.06 174 LYS A CA 1
ATOM 1368 C C . LYS A 1 174 ? 19.75 5.586 2.139 1 97.06 174 LYS A C 1
ATOM 1370 O O . LYS A 1 174 ? 20.781 6.199 1.875 1 97.06 174 LYS A O 1
ATOM 1375 N N . ILE A 1 175 ? 18.703 5.605 1.415 1 96.88 175 ILE A N 1
ATOM 1376 C CA . ILE A 1 175 ? 18.578 6.547 0.31 1 96.88 175 ILE A CA 1
ATOM 1377 C C . ILE A 1 175 ? 18 7.863 0.818 1 96.88 175 ILE A C 1
ATOM 1379 O O . ILE A 1 175 ? 18.344 8.938 0.323 1 96.88 175 ILE A O 1
ATOM 1383 N N . TRP A 1 176 ? 17.125 7.824 1.718 1 96.12 176 TRP A N 1
ATOM 1384 C CA . TRP A 1 176 ? 16.516 8.945 2.428 1 96.12 176 TRP A CA 1
ATOM 1385 C C . TRP A 1 176 ? 16.484 8.688 3.93 1 96.12 176 TRP A C 1
ATOM 1387 O O . TRP A 1 176 ? 16.109 7.598 4.367 1 96.12 176 TRP A O 1
ATOM 1397 N N . ASN A 1 177 ? 16.828 9.625 4.688 1 94.38 177 ASN A N 1
ATOM 1398 C CA . ASN A 1 177 ? 17 9.391 6.117 1 94.38 177 ASN A CA 1
ATOM 1399 C C . ASN A 1 177 ? 15.992 10.18 6.941 1 94.38 177 ASN A C 1
ATOM 1401 O O . ASN A 1 177 ? 16.219 10.461 8.117 1 94.38 177 ASN A O 1
ATOM 1405 N N . GLY A 1 178 ? 14.922 10.547 6.387 1 94.75 178 GLY A N 1
ATOM 1406 C CA . GLY A 1 178 ? 13.906 11.289 7.125 1 94.75 178 GLY A CA 1
ATOM 1407 C C . GLY A 1 178 ? 12.984 10.398 7.93 1 94.75 178 GLY A C 1
ATOM 1408 O O . GLY A 1 178 ? 13.18 9.188 8 1 94.75 178 GLY A O 1
ATOM 1409 N N . THR A 1 179 ? 12.055 11.055 8.625 1 94.56 179 THR A N 1
ATOM 1410 C CA . THR A 1 179 ? 11.078 10.367 9.461 1 94.56 179 THR A CA 1
ATOM 1411 C C . THR A 1 179 ? 9.664 10.539 8.898 1 94.56 179 THR A C 1
ATOM 1413 O O . THR A 1 179 ? 9.305 11.625 8.43 1 94.56 179 THR A O 1
ATOM 1416 N N . VAL A 1 180 ? 8.898 9.398 8.922 1 96.75 180 VAL A N 1
ATOM 1417 C CA . VAL A 1 180 ? 7.52 9.438 8.445 1 96.75 180 VAL A CA 1
ATOM 1418 C C . VAL A 1 180 ? 6.562 9.438 9.641 1 96.75 180 VAL A C 1
ATOM 1420 O O . VAL A 1 180 ? 6.723 8.648 10.57 1 96.75 180 VAL A O 1
ATOM 1423 N N . VAL A 1 181 ? 5.605 10.344 9.633 1 94.62 181 VAL A N 1
ATOM 1424 C CA . VAL A 1 181 ? 4.641 10.469 10.719 1 94.62 181 VAL A CA 1
ATOM 1425 C C . VAL A 1 181 ? 3.221 10.438 10.156 1 94.62 181 VAL A C 1
ATOM 1427 O O . VAL A 1 181 ? 2.914 11.148 9.195 1 94.62 181 VAL A O 1
ATOM 1430 N N . SER A 1 182 ? 2.416 9.547 10.695 1 94.19 182 SER A N 1
ATOM 1431 C CA . SER A 1 182 ? 1.001 9.539 10.344 1 94.19 182 SER A CA 1
ATOM 1432 C C . SER A 1 182 ? 0.19 10.422 11.289 1 94.19 182 SER A C 1
ATOM 1434 O O . SER A 1 182 ? 0.37 10.359 12.508 1 94.19 182 SER A O 1
ATOM 1436 N N . VAL A 1 183 ? -0.744 11.188 10.742 1 94.25 183 VAL A N 1
ATOM 1437 C CA . VAL A 1 183 ? -1.558 12.078 11.555 1 94.25 183 VAL A CA 1
ATOM 1438 C C . VAL A 1 183 ? -3.039 11.805 11.305 1 94.25 183 VAL A C 1
ATOM 1440 O O . VAL A 1 183 ? -3.479 11.758 10.148 1 94.25 183 VAL A O 1
ATOM 1443 N N . ALA A 1 184 ? -3.695 11.656 12.367 1 89.69 184 ALA A N 1
ATOM 1444 C CA . ALA A 1 184 ? -5.145 11.523 12.25 1 89.69 184 ALA A CA 1
ATOM 1445 C C . ALA A 1 184 ? -5.793 12.867 11.922 1 89.69 184 ALA A C 1
ATOM 1447 O O . ALA A 1 184 ? -5.543 13.867 12.594 1 89.69 184 ALA A O 1
ATOM 1448 N N . PRO A 1 185 ? -6.668 12.836 10.961 1 86.75 185 PRO A N 1
ATOM 1449 C CA . PRO A 1 185 ? -7.297 14.102 10.562 1 86.75 185 PRO A CA 1
ATOM 1450 C C . PRO A 1 185 ? -8.109 14.734 11.695 1 86.75 185 PRO A C 1
ATOM 1452 O O . PRO A 1 185 ? -8.164 15.961 11.805 1 86.75 185 PRO A O 1
ATOM 1455 N N . LEU A 1 186 ? -8.633 13.961 12.523 1 85.44 186 LEU A N 1
ATOM 1456 C CA . LEU A 1 186 ? -9.539 14.43 13.57 1 85.44 186 LEU A CA 1
ATOM 1457 C C . LEU A 1 186 ? -8.781 15.219 14.633 1 85.44 186 LEU A C 1
ATOM 1459 O O . LEU A 1 186 ? -9.391 15.898 15.461 1 85.44 186 LEU A O 1
ATOM 1463 N N . ARG A 1 187 ? -7.547 15.172 14.555 1 90.88 187 ARG A N 1
ATOM 1464 C CA . ARG A 1 187 ? -6.758 15.867 15.578 1 90.88 187 ARG A CA 1
ATOM 1465 C C . ARG A 1 187 ? -6.391 17.266 15.117 1 90.88 187 ARG A C 1
ATOM 1467 O O . ARG A 1 187 ? -6.082 18.141 15.945 1 90.88 187 ARG A O 1
ATOM 1474 N N . VAL A 1 188 ? -6.418 17.5 13.891 1 93.88 188 VAL A N 1
ATOM 1475 C CA . VAL A 1 188 ? -5.91 18.75 13.336 1 93.88 188 VAL A CA 1
ATOM 1476 C C . VAL A 1 188 ? -6.977 19.844 13.453 1 93.88 188 VAL A C 1
ATOM 1478 O O . VAL A 1 188 ? -6.719 20.922 13.984 1 93.88 188 VAL A O 1
ATOM 1481 N N . GLY A 1 189 ? -8.156 19.547 13.055 1 91.31 189 GLY A N 1
ATOM 1482 C CA . GLY A 1 189 ? -9.242 20.5 13.07 1 91.31 189 GLY A CA 1
ATOM 1483 C C . GLY A 1 189 ? -9.484 21.109 14.438 1 91.31 189 GLY A C 1
ATOM 1484 O O . GLY A 1 189 ? -9.328 22.328 14.625 1 91.31 189 GLY A O 1
ATOM 1485 N N . PRO A 1 190 ? -9.828 20.281 15.32 1 90.56 190 PRO A N 1
ATOM 1486 C CA . PRO A 1 190 ? -10.109 20.766 16.672 1 90.56 190 PRO A CA 1
ATOM 1487 C C . PRO A 1 190 ? -8.922 21.484 17.297 1 90.56 190 PRO A C 1
ATOM 1489 O O . PRO A 1 190 ? -9.102 22.375 18.141 1 90.56 190 PRO A O 1
ATOM 1492 N N . PHE A 1 191 ? -7.77 21.172 16.922 1 93.94 191 PHE A N 1
ATOM 1493 C CA . PHE A 1 191 ? -6.582 21.828 17.453 1 93.94 191 PHE A CA 1
ATOM 1494 C C . PHE A 1 191 ? -6.566 23.312 17.078 1 93.94 191 PHE A C 1
ATOM 1496 O O . PHE A 1 191 ? -6.16 24.156 17.891 1 93.94 191 PHE A O 1
ATOM 1503 N N . TRP A 1 192 ? -7.004 23.594 15.938 1 93.69 192 TRP A N 1
ATOM 1504 C CA . TRP A 1 192 ? -6.965 24.969 15.461 1 93.69 192 TRP A CA 1
ATOM 1505 C C . TRP A 1 192 ? -8.297 25.672 15.703 1 93.69 192 TRP A C 1
ATOM 1507 O O . TRP A 1 192 ? -8.336 26.859 16.047 1 93.69 192 TRP A O 1
ATOM 1517 N N . LEU A 1 193 ? -9.398 24.922 15.5 1 91.25 193 LEU A N 1
ATOM 1518 C CA . LEU A 1 193 ? -10.711 25.562 15.453 1 91.25 193 LEU A CA 1
ATOM 1519 C C . LEU A 1 193 ? -11.508 25.266 16.719 1 91.25 193 LEU A C 1
ATOM 1521 O O . LEU A 1 193 ? -12.57 25.859 16.938 1 91.25 193 LEU A O 1
ATOM 1525 N N . GLY A 1 194 ? -10.938 24.5 17.516 1 85.25 194 GLY A N 1
ATOM 1526 C CA . GLY A 1 194 ? -11.734 24.078 18.656 1 85.25 194 GLY A CA 1
ATOM 1527 C C . GLY A 1 194 ? -12.844 23.109 18.281 1 85.25 194 GLY A C 1
ATOM 1528 O O . GLY A 1 194 ? -13.055 22.828 17.109 1 85.25 194 GLY A O 1
ATOM 1529 N N . ARG A 1 195 ? -13.43 22.484 19.312 1 73.69 195 ARG A N 1
ATOM 1530 C CA . ARG A 1 195 ? -14.523 21.547 19.062 1 73.69 195 ARG A CA 1
ATOM 1531 C C . ARG A 1 195 ? -15.812 22.281 18.719 1 73.69 195 ARG A C 1
ATOM 1533 O O . ARG A 1 195 ? -16.141 23.297 19.359 1 73.69 195 ARG A O 1
ATOM 1540 N N . ASP A 1 196 ? -16.297 22.109 17.453 1 64.94 196 ASP A N 1
ATOM 1541 C CA . ASP A 1 196 ? -17.562 22.719 17.078 1 64.94 196 ASP A CA 1
ATOM 1542 C C . ASP A 1 196 ? -18.734 22.016 17.766 1 64.94 196 ASP A C 1
ATOM 1544 O O . ASP A 1 196 ? -19.062 20.875 17.438 1 64.94 196 ASP A O 1
ATOM 1548 N N . ASP A 1 197 ? -19.109 22.422 18.938 1 61.75 197 ASP A N 1
ATOM 1549 C CA . ASP A 1 197 ? -20.188 21.844 19.734 1 61.75 197 ASP A CA 1
ATOM 1550 C C . ASP A 1 197 ? -21.562 22.156 19.125 1 61.75 197 ASP A C 1
ATOM 1552 O O . ASP A 1 197 ? -22.594 21.906 19.75 1 61.75 197 ASP A O 1
ATOM 1556 N N . ASP A 1 198 ? -21.578 22.719 18.109 1 60.22 198 ASP A N 1
ATOM 1557 C CA . ASP A 1 198 ? -22.922 23 17.609 1 60.22 198 ASP A CA 1
ATOM 1558 C C . ASP A 1 198 ? -23.578 21.75 17.047 1 60.22 198 ASP A C 1
ATOM 1560 O O . ASP A 1 198 ? -23.047 21.109 16.156 1 60.22 198 ASP A O 1
ATOM 1564 N N . LYS A 1 199 ? -24.406 21.078 17.812 1 56.28 199 LYS A N 1
ATOM 1565 C CA . LYS A 1 199 ? -25.188 19.859 17.609 1 56.28 199 LYS A CA 1
ATOM 1566 C C . LYS A 1 199 ? -25.984 19.922 16.312 1 56.28 199 LYS A C 1
ATOM 1568 O O . LYS A 1 199 ? -26.766 19.016 16 1 56.28 199 LYS A O 1
ATOM 1573 N N . ARG A 1 200 ? -26.078 20.969 15.641 1 56.75 200 ARG A N 1
ATOM 1574 C CA . ARG A 1 200 ? -27.047 20.844 14.562 1 56.75 200 ARG A CA 1
ATOM 1575 C C . ARG A 1 200 ? -26.609 19.781 13.555 1 56.75 200 ARG A C 1
ATOM 1577 O O . ARG A 1 200 ? -25.609 19.078 13.781 1 56.75 200 ARG A O 1
ATOM 1584 N N . SER A 1 201 ? -26.984 19.891 12.203 1 59.81 201 SER A N 1
ATOM 1585 C CA . SER A 1 201 ? -26.906 18.906 11.133 1 59.81 201 SER A CA 1
ATOM 1586 C C . SER A 1 201 ? -25.453 18.609 10.766 1 59.81 201 SER A C 1
ATOM 1588 O O . SER A 1 201 ? -24.641 19.516 10.594 1 59.81 201 SER A O 1
ATOM 1590 N N . THR A 1 202 ? -25.062 17.375 10.867 1 61.12 202 THR A N 1
ATOM 1591 C CA . THR A 1 202 ? -23.734 16.828 10.594 1 61.12 202 THR A CA 1
ATOM 1592 C C . THR A 1 202 ? -23.188 17.359 9.273 1 61.12 202 THR A C 1
ATOM 1594 O O . THR A 1 202 ? -22.016 17.703 9.172 1 61.12 202 THR A O 1
ATOM 1597 N N . LYS A 1 203 ? -24.094 17.375 8.188 1 63.34 203 LYS A N 1
ATOM 1598 C CA . LYS A 1 203 ? -23.625 17.844 6.883 1 63.34 203 LYS A CA 1
ATOM 1599 C C . LYS A 1 203 ? -23.25 19.328 6.93 1 63.34 203 LYS A C 1
ATOM 1601 O O . LYS A 1 203 ? -22.234 19.719 6.344 1 63.34 203 LYS A O 1
ATOM 1606 N N . ASN A 1 204 ? -24 19.938 7.582 1 71.5 204 ASN A N 1
ATOM 1607 C CA . ASN A 1 204 ? -23.781 21.375 7.707 1 71.5 204 ASN A CA 1
ATOM 1608 C C . ASN A 1 204 ? -22.531 21.672 8.531 1 71.5 204 ASN A C 1
ATOM 1610 O O . ASN A 1 204 ? -21.797 22.609 8.219 1 71.5 204 ASN A O 1
ATOM 1614 N N . VAL A 1 205 ? -22.25 20.766 9.375 1 74.25 205 VAL A N 1
ATOM 1615 C CA . VAL A 1 205 ? -21.094 20.969 10.25 1 74.25 205 VAL A CA 1
ATOM 1616 C C . VAL A 1 205 ? -19.812 20.734 9.461 1 74.25 205 VAL A C 1
ATOM 1618 O O . VAL A 1 205 ? -18.844 21.5 9.594 1 74.25 205 VAL A O 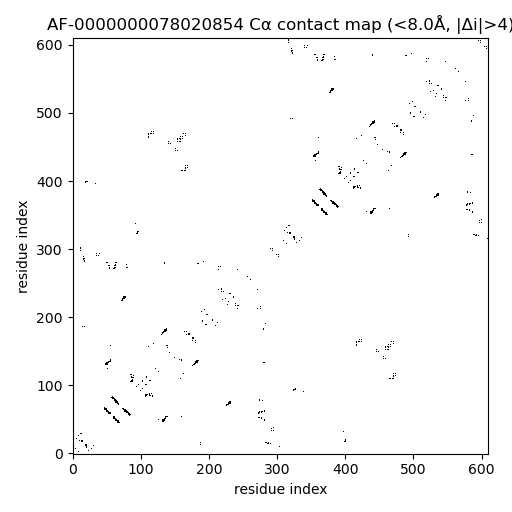1
ATOM 1621 N N . ALA A 1 206 ? -19.844 19.75 8.617 1 75.44 206 ALA A N 1
ATOM 1622 C CA . ALA A 1 206 ? -18.656 19.438 7.816 1 75.44 206 ALA A CA 1
ATOM 1623 C C . ALA A 1 206 ? -18.328 20.594 6.871 1 75.44 206 ALA A C 1
ATOM 1625 O O . ALA A 1 206 ? -17.156 20.969 6.73 1 75.44 206 ALA A O 1
ATOM 1626 N N . PHE A 1 207 ? -19.312 21.047 6.242 1 78.88 207 PHE A N 1
ATOM 1627 C CA . PHE A 1 207 ? -19.141 22.156 5.312 1 78.88 207 PHE A CA 1
ATOM 1628 C C . PHE A 1 207 ? -18.656 23.406 6.043 1 78.88 207 PHE A C 1
ATOM 1630 O O . PHE A 1 207 ? -17.75 24.094 5.566 1 78.88 207 PHE A O 1
ATOM 1637 N N . ARG A 1 208 ? -19.203 23.609 7.105 1 80 208 ARG A N 1
ATOM 1638 C CA . ARG A 1 208 ? -18.812 24.781 7.902 1 80 208 ARG A CA 1
ATOM 1639 C C . ARG A 1 208 ? -17.359 24.656 8.375 1 80 208 ARG A C 1
ATOM 1641 O O . ARG A 1 208 ? -16.609 25.641 8.352 1 80 208 ARG A O 1
ATOM 1648 N N . ASN A 1 209 ? -17.047 23.484 8.773 1 83.88 209 ASN A N 1
ATOM 1649 C CA . ASN A 1 209 ? -15.672 23.266 9.227 1 83.88 209 ASN A CA 1
ATOM 1650 C C . ASN A 1 209 ? -14.664 23.469 8.094 1 83.88 209 ASN A C 1
ATOM 1652 O O . ASN A 1 209 ? -13.578 24.016 8.32 1 83.88 209 ASN A O 1
ATOM 1656 N N . LYS A 1 210 ? -15.102 23.031 6.957 1 84.75 210 LYS A N 1
ATOM 1657 C CA . LYS A 1 210 ? -14.242 23.25 5.793 1 84.75 210 LYS A CA 1
ATOM 1658 C C . LYS A 1 210 ? -14.016 24.734 5.543 1 84.75 210 LYS A C 1
ATOM 1660 O O . LYS A 1 210 ? -12.883 25.172 5.34 1 84.75 210 LYS A O 1
ATOM 1665 N N . ARG A 1 211 ? -15.031 25.422 5.609 1 87.19 211 ARG A N 1
ATOM 1666 C CA . ARG A 1 211 ? -14.953 26.859 5.375 1 87.19 211 ARG A CA 1
ATOM 1667 C C . ARG A 1 211 ? -14.148 27.562 6.465 1 87.19 211 ARG A C 1
ATOM 1669 O O . ARG A 1 211 ? -13.367 28.469 6.188 1 87.19 211 ARG A O 1
ATOM 1676 N N . ARG A 1 212 ? -14.352 27.109 7.629 1 90.81 212 ARG A N 1
ATOM 1677 C CA . ARG A 1 212 ? -13.641 27.703 8.758 1 90.81 212 ARG A CA 1
ATOM 1678 C C . ARG A 1 212 ? -12.133 27.484 8.617 1 90.81 212 ARG A C 1
ATOM 1680 O O . ARG A 1 212 ? -11.352 28.375 8.961 1 90.81 212 ARG A O 1
ATOM 1687 N N . LYS A 1 213 ? -11.758 26.406 8.125 1 92.75 213 LYS A N 1
ATOM 1688 C CA . LYS A 1 213 ? -10.336 26.125 7.906 1 92.75 213 LYS A CA 1
ATOM 1689 C C . LYS A 1 213 ? -9.75 27.094 6.871 1 92.75 213 LYS A C 1
ATOM 1691 O O . LYS A 1 213 ? -8.672 27.656 7.082 1 92.75 213 LYS A O 1
ATOM 1696 N N . ILE A 1 214 ? -10.438 27.234 5.832 1 93.38 214 ILE A N 1
ATOM 1697 C CA . ILE A 1 214 ? -9.992 28.109 4.754 1 93.38 214 ILE A CA 1
ATOM 1698 C C . ILE A 1 214 ? -9.898 29.547 5.258 1 93.38 214 ILE A C 1
ATOM 1700 O O . ILE A 1 214 ? -8.914 30.234 4.996 1 93.38 214 ILE A O 1
ATOM 1704 N N . ASP A 1 215 ? -10.93 29.922 5.996 1 92.06 215 ASP A N 1
ATOM 1705 C CA . ASP A 1 215 ? -10.969 31.266 6.539 1 92.06 215 ASP A CA 1
ATOM 1706 C C . ASP A 1 215 ? -9.812 31.5 7.516 1 92.06 215 ASP A C 1
ATOM 1708 O O . ASP A 1 215 ? -9.25 32.594 7.566 1 92.06 215 ASP A O 1
ATOM 1712 N N . LEU A 1 216 ? -9.555 30.531 8.258 1 93.06 216 LEU A N 1
ATOM 1713 C CA . LEU A 1 216 ? -8.445 30.625 9.203 1 93.06 216 LEU A CA 1
ATOM 1714 C C . LEU A 1 216 ? -7.125 30.844 8.469 1 93.06 216 LEU A C 1
ATOM 1716 O O . LEU A 1 216 ? -6.359 31.75 8.82 1 93.06 216 LEU A O 1
ATOM 1720 N N . VAL A 1 217 ? -6.883 30.078 7.492 1 94.06 217 VAL A N 1
ATOM 1721 C CA . VAL A 1 217 ? -5.66 30.203 6.703 1 94.06 217 VAL A CA 1
ATOM 1722 C C . VAL A 1 217 ? -5.602 31.578 6.055 1 94.06 217 VAL A C 1
ATOM 1724 O O . VAL A 1 217 ? -4.559 32.25 6.082 1 94.06 217 VAL A O 1
ATOM 1727 N N . LYS A 1 218 ? -6.684 31.969 5.535 1 91.5 218 LYS A N 1
ATOM 1728 C CA . LYS A 1 218 ? -6.77 33.281 4.922 1 91.5 218 LYS A CA 1
ATOM 1729 C C . LYS A 1 218 ? -6.387 34.375 5.91 1 91.5 218 LYS A C 1
ATOM 1731 O O . LYS A 1 218 ? -5.633 35.312 5.574 1 91.5 218 LYS A O 1
ATOM 1736 N N . SER A 1 219 ? -6.918 34.281 7.031 1 91.5 219 SER A N 1
ATOM 1737 C CA . SER A 1 219 ? -6.645 35.281 8.055 1 91.5 219 SER A CA 1
ATOM 1738 C C . SER A 1 219 ? -5.16 35.344 8.398 1 91.5 219 SER A C 1
ATOM 1740 O O . SER A 1 219 ? -4.613 36.406 8.672 1 91.5 219 SER A O 1
ATOM 1742 N N . TRP A 1 220 ? -4.559 34.188 8.445 1 91 220 TRP A N 1
ATOM 1743 C CA . TRP A 1 220 ? -3.129 34.125 8.742 1 91 220 TRP A CA 1
ATOM 1744 C C . TRP A 1 220 ? -2.314 34.781 7.633 1 91 220 TRP A C 1
ATOM 1746 O O . TRP A 1 220 ? -1.295 35.406 7.898 1 91 220 TRP A O 1
ATOM 1756 N N . LEU A 1 221 ? -2.746 34.625 6.426 1 88.31 221 LEU A N 1
ATOM 1757 C CA . LEU A 1 221 ? -2.016 35.125 5.27 1 88.31 221 LEU A CA 1
ATOM 1758 C C . LEU A 1 221 ? -2.195 36.656 5.125 1 88.31 221 LEU A C 1
ATOM 1760 O O . LEU A 1 221 ? -1.284 37.344 4.676 1 88.31 221 LEU A O 1
ATOM 1764 N N . GLU A 1 222 ? -3.34 37.156 5.453 1 85.06 222 GLU A N 1
ATOM 1765 C CA . GLU A 1 222 ? -3.668 38.562 5.301 1 85.06 222 GLU A CA 1
ATOM 1766 C C . GLU A 1 222 ? -3.041 39.406 6.418 1 85.06 222 GLU A C 1
ATOM 1768 O O . GLU A 1 222 ? -2.641 40.531 6.195 1 85.06 222 GLU A O 1
ATOM 1773 N N . ASN A 1 223 ? -3.154 38.969 7.555 1 76.88 223 ASN A N 1
ATOM 1774 C CA . ASN A 1 223 ? -2.719 39.781 8.695 1 76.88 223 ASN A CA 1
ATOM 1775 C C . ASN A 1 223 ? -1.228 39.594 8.969 1 76.88 223 ASN A C 1
ATOM 1777 O O . ASN A 1 223 ? -0.715 40.062 9.984 1 76.88 223 ASN A O 1
ATOM 1781 N N . GLU A 1 224 ? -0.535 39.344 7.945 1 63.22 224 GLU A N 1
ATOM 1782 C CA . GLU A 1 224 ? 0.893 39.094 8.141 1 63.22 224 GLU A CA 1
ATOM 1783 C C . GLU A 1 224 ? 1.175 38.531 9.531 1 63.22 224 GLU A C 1
ATOM 1785 O O . GLU A 1 224 ? 2.004 39.062 10.266 1 63.22 224 GLU A O 1
ATOM 1790 N N . THR A 1 225 ? 0.316 37.688 9.961 1 63.88 225 THR A N 1
ATOM 1791 C CA . THR A 1 225 ? 0.494 37.125 11.289 1 63.88 225 THR A CA 1
ATOM 1792 C C . THR A 1 225 ? 1.792 36.312 11.359 1 63.88 225 THR A C 1
ATOM 1794 O O . THR A 1 225 ? 2.312 35.875 10.328 1 63.88 225 THR A O 1
ATOM 1797 N N . SER A 1 226 ? 2.326 36.375 12.5 1 73.69 226 SER A N 1
ATOM 1798 C CA . SER A 1 226 ? 3.594 35.75 12.867 1 73.69 226 SER A CA 1
ATOM 1799 C C . SER A 1 226 ? 3.486 34.219 12.844 1 73.69 226 SER A C 1
ATOM 1801 O O . SER A 1 226 ? 4.449 33.5 13.164 1 73.69 226 SER A O 1
ATOM 1803 N N . ILE A 1 227 ? 2.412 33.656 12.234 1 83.94 227 ILE A N 1
ATOM 1804 C CA . ILE A 1 227 ? 2.248 32.219 12.383 1 83.94 227 ILE A CA 1
ATOM 1805 C C . ILE A 1 227 ? 3.047 31.484 11.297 1 83.94 227 ILE A C 1
ATOM 1807 O O . ILE A 1 227 ? 3.67 30.453 11.562 1 83.94 227 ILE A O 1
ATOM 1811 N N . VAL A 1 228 ? 2.98 32.031 10.109 1 90.19 228 VAL A N 1
ATOM 1812 C CA . VAL A 1 228 ? 3.686 31.406 9.008 1 90.19 228 VAL A CA 1
ATOM 1813 C C . VAL A 1 228 ? 4.195 32.469 8.031 1 90.19 228 VAL A C 1
ATOM 1815 O O . VAL A 1 228 ? 3.559 33.5 7.848 1 90.19 228 VAL A O 1
ATOM 1818 N N . GLN A 1 229 ? 5.281 32.219 7.504 1 91 229 GLN A N 1
ATOM 1819 C CA . GLN A 1 229 ? 5.883 33.125 6.52 1 91 229 GLN A CA 1
ATOM 1820 C C . GLN A 1 229 ? 5.867 32.5 5.129 1 91 229 GLN A C 1
ATOM 1822 O O . GLN A 1 229 ? 5.93 31.266 4.992 1 91 229 GLN A O 1
ATOM 1827 N N . LEU A 1 230 ? 5.75 33.344 4.168 1 91.25 230 LEU A N 1
ATOM 1828 C CA . LEU A 1 230 ? 5.816 32.906 2.783 1 91.25 230 LEU A CA 1
ATOM 1829 C C . LEU A 1 230 ? 7.266 32.844 2.303 1 91.25 230 LEU A C 1
ATOM 1831 O O . LEU A 1 230 ? 7.996 33.812 2.393 1 91.25 230 LEU A O 1
ATOM 1835 N N . GLY A 1 231 ? 7.66 31.734 1.748 1 89.31 231 GLY A N 1
ATOM 1836 C CA . GLY A 1 231 ? 9.078 31.484 1.533 1 89.31 231 GLY A CA 1
ATOM 1837 C C . GLY A 1 231 ? 9.562 31.938 0.17 1 89.31 231 GLY A C 1
ATOM 1838 O O . GLY A 1 231 ? 10.766 32.156 -0.028 1 89.31 231 GLY A O 1
ATOM 1839 N N . ASN A 1 232 ? 8.719 32 -0.829 1 91.75 232 ASN A N 1
ATOM 1840 C CA . ASN A 1 232 ? 9.117 32.375 -2.186 1 91.75 232 ASN A CA 1
ATOM 1841 C C . ASN A 1 232 ? 7.934 32.875 -3.008 1 91.75 232 ASN A C 1
ATOM 1843 O O . ASN A 1 232 ? 6.809 32.906 -2.51 1 91.75 232 ASN A O 1
ATOM 1847 N N . ASN A 1 233 ? 8.156 33.188 -4.285 1 91.31 233 ASN A N 1
ATOM 1848 C CA . ASN A 1 233 ? 7.137 33.781 -5.137 1 91.31 233 ASN A CA 1
ATOM 1849 C C . ASN A 1 233 ? 6.055 32.781 -5.512 1 91.31 233 ASN A C 1
ATOM 1851 O O . ASN A 1 233 ? 4.883 33.125 -5.648 1 91.31 233 ASN A O 1
ATOM 1855 N N . GLU A 1 234 ? 6.441 31.594 -5.648 1 91.31 234 GLU A N 1
ATOM 1856 C CA . GLU A 1 234 ? 5.461 30.562 -5.992 1 91.31 234 GLU A CA 1
ATOM 1857 C C . GLU A 1 234 ? 4.414 30.406 -4.891 1 91.31 234 GLU A C 1
ATOM 1859 O O . GLU A 1 234 ? 3.223 30.266 -5.172 1 91.31 234 GLU A O 1
ATOM 1864 N N . VAL A 1 235 ? 4.922 30.438 -3.754 1 92.69 235 VAL A N 1
ATOM 1865 C CA . VAL A 1 235 ? 4.039 30.312 -2.596 1 92.69 235 VAL A CA 1
ATOM 1866 C C . VAL A 1 235 ? 3.154 31.547 -2.484 1 92.69 235 VAL A C 1
ATOM 1868 O O . VAL A 1 235 ? 1.983 31.453 -2.109 1 92.69 235 VAL A O 1
ATOM 1871 N N . LEU A 1 236 ? 3.705 32.656 -2.812 1 91 236 LEU A N 1
ATOM 1872 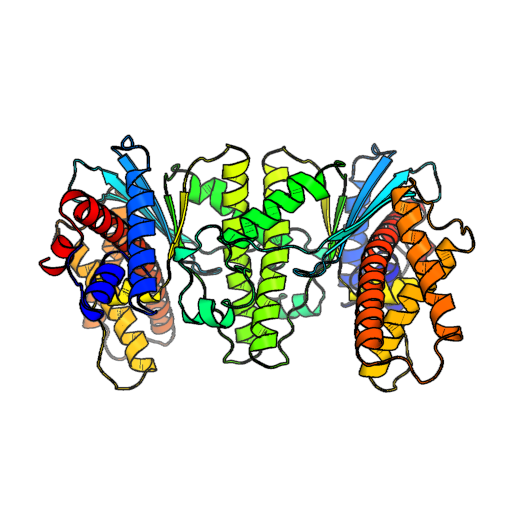C CA . LEU A 1 236 ? 2.941 33.906 -2.805 1 91 236 LEU A CA 1
ATOM 1873 C C . LEU A 1 236 ? 1.767 33.844 -3.775 1 91 236 LEU A C 1
ATOM 1875 O O . LEU A 1 236 ? 0.676 34.312 -3.477 1 91 236 LEU A O 1
ATOM 1879 N N . ASP A 1 237 ? 1.974 33.25 -4.879 1 91.56 237 ASP A N 1
ATOM 1880 C CA . ASP A 1 237 ? 0.914 33.062 -5.867 1 91.56 237 ASP A CA 1
ATOM 1881 C C . ASP A 1 237 ? -0.236 32.25 -5.301 1 91.56 237 ASP A C 1
ATOM 1883 O O . ASP A 1 237 ? -1.406 32.562 -5.527 1 91.56 237 ASP A O 1
ATOM 1887 N N . VAL A 1 238 ? 0.14 31.219 -4.57 1 91.56 238 VAL A N 1
ATOM 1888 C CA . VAL A 1 238 ? -0.874 30.375 -3.959 1 91.56 238 VAL A CA 1
ATOM 1889 C C . VAL A 1 238 ? -1.624 31.156 -2.883 1 91.56 238 VAL A C 1
ATOM 1891 O O . VAL A 1 238 ? -2.852 31.062 -2.787 1 91.56 238 VAL A O 1
ATOM 1894 N N . ALA A 1 239 ? -0.917 31.859 -2.127 1 90.5 239 ALA A N 1
ATOM 1895 C CA . ALA A 1 239 ? -1.516 32.688 -1.071 1 90.5 239 ALA A CA 1
ATOM 1896 C C . ALA A 1 239 ? -2.525 33.656 -1.647 1 90.5 239 ALA A C 1
ATOM 1898 O O . ALA A 1 239 ? -3.566 33.938 -1.038 1 90.5 239 ALA A O 1
ATOM 1899 N N . GLU A 1 240 ? -2.254 34.156 -2.777 1 89.88 240 GLU A N 1
ATOM 1900 C CA . GLU A 1 240 ? -3.129 35.156 -3.418 1 89.88 240 GLU A CA 1
ATOM 1901 C C . GLU A 1 240 ? -4.461 34.5 -3.816 1 89.88 240 GLU A C 1
ATOM 1903 O O . GLU A 1 240 ? -5.48 35.219 -3.893 1 89.88 240 GLU A O 1
ATOM 1908 N N . ARG A 1 241 ? -4.406 33.25 -4.086 1 89.12 241 ARG A N 1
ATOM 1909 C CA . ARG A 1 241 ? -5.648 32.562 -4.418 1 89.12 241 ARG A CA 1
ATOM 1910 C C . ARG A 1 241 ? -6.629 32.594 -3.248 1 89.12 241 ARG A C 1
ATOM 1912 O O . ARG A 1 241 ? -7.844 32.594 -3.451 1 89.12 241 ARG A O 1
ATOM 1919 N N . PHE A 1 242 ? -6.094 32.562 -2.094 1 88.31 242 PHE A N 1
ATOM 1920 C CA . PHE A 1 242 ? -6.934 32.625 -0.903 1 88.31 242 PHE A CA 1
ATOM 1921 C C . PHE A 1 242 ? -7.559 34 -0.747 1 88.31 242 PHE A C 1
ATOM 1923 O O . PHE A 1 242 ? -8.703 34.125 -0.304 1 88.31 242 PHE A O 1
ATOM 1930 N N . THR A 1 243 ? -6.867 35 -1.1 1 81 243 THR A N 1
ATOM 1931 C CA . THR A 1 243 ? -7.316 36.375 -0.92 1 81 243 THR A CA 1
ATOM 1932 C C . THR A 1 243 ? -8.312 36.75 -2.008 1 81 243 THR A C 1
ATOM 1934 O O . THR A 1 243 ? -9.25 37.531 -1.757 1 81 243 THR A O 1
ATOM 1937 N N . LYS A 1 244 ? -8.117 36.281 -3.152 1 75.44 244 LYS A N 1
ATOM 1938 C CA . LYS A 1 244 ? -9 36.594 -4.273 1 75.44 244 LYS A CA 1
ATOM 1939 C C . LYS A 1 244 ? -10.344 35.906 -4.133 1 75.44 244 LYS A C 1
ATOM 1941 O O . LYS A 1 244 ? -11.359 36.375 -4.629 1 75.44 244 LYS A O 1
ATOM 1946 N N . SER A 1 245 ? -10.406 34.688 -3.645 1 63.41 245 SER A N 1
ATOM 1947 C CA . SER A 1 245 ? -11.648 33.906 -3.512 1 63.41 245 SER A CA 1
ATOM 1948 C C . SER A 1 245 ? -12.68 34.688 -2.699 1 63.41 245 SER A C 1
ATOM 1950 O O . SER A 1 245 ? -13.891 34.531 -2.908 1 63.41 245 SER A O 1
ATOM 1952 N N . SER A 1 246 ? -12.453 35.562 -1.725 1 56.94 246 SER A N 1
ATOM 1953 C CA . SER A 1 246 ? -13.383 36.344 -0.92 1 56.94 246 SER A CA 1
ATOM 1954 C C . SER A 1 246 ? -14.094 37.406 -1.766 1 56.94 246 SER A C 1
ATOM 1956 O O . SER A 1 246 ? -15.258 37.719 -1.519 1 56.94 246 SER A O 1
ATOM 1958 N N . THR A 1 247 ? -13.398 37.969 -2.719 1 49.28 247 THR A N 1
ATOM 1959 C CA . THR A 1 247 ? -13.969 39.062 -3.457 1 49.28 247 THR A CA 1
ATOM 1960 C C . THR A 1 247 ? -15.055 38.594 -4.418 1 49.28 247 THR A C 1
ATOM 1962 O O . THR A 1 247 ? -15.922 39.375 -4.812 1 49.28 247 THR A O 1
ATOM 1965 N N . SER A 1 248 ? -14.992 37.406 -4.859 1 47.25 248 SER A N 1
ATOM 1966 C CA . SER A 1 248 ? -15.984 36.969 -5.84 1 47.25 248 SER A CA 1
ATOM 1967 C C . SER A 1 248 ? -17.328 36.688 -5.184 1 47.25 248 SER A C 1
ATOM 1969 O O . SER A 1 248 ? -18.344 36.531 -5.871 1 47.25 248 SER A O 1
ATOM 1971 N N . ARG A 1 249 ? -17.281 36.5 -3.893 1 48.09 249 ARG A N 1
ATOM 1972 C CA . ARG A 1 249 ? -18.625 36.312 -3.354 1 48.09 249 ARG A CA 1
ATOM 1973 C C . ARG A 1 249 ? -19.469 37.594 -3.496 1 48.09 249 ARG A C 1
ATOM 1975 O O . ARG A 1 249 ? -20.703 37.531 -3.477 1 48.09 249 ARG A O 1
ATOM 1982 N N . SER A 1 250 ? -18.812 38.688 -3.338 1 43.75 250 SER A N 1
ATOM 1983 C CA . SER A 1 250 ? -19.641 39.875 -3.322 1 43.75 250 SER A CA 1
ATOM 1984 C C . SER A 1 250 ? -20.25 40.156 -4.695 1 43.75 250 SER A C 1
ATOM 1986 O O . SER A 1 250 ? -21.281 40.844 -4.805 1 43.75 250 SER A O 1
ATOM 1988 N N . SER A 1 251 ? -19.469 40.062 -5.82 1 38.56 251 SER A N 1
ATOM 1989 C CA . SER A 1 251 ? -20.078 40.469 -7.09 1 38.56 251 SER A CA 1
ATOM 1990 C C . SER A 1 251 ? -20.938 39.375 -7.664 1 38.56 251 SER A C 1
ATOM 1992 O O . SER A 1 251 ? -21.391 39.438 -8.812 1 38.56 251 SER A O 1
ATOM 1994 N N . LYS A 1 252 ? -20.906 38.281 -7.164 1 42.66 252 LYS A N 1
ATOM 1995 C CA . LYS A 1 252 ? -21.781 37.312 -7.84 1 42.66 252 LYS A CA 1
ATOM 1996 C C . LYS A 1 252 ? -23.234 37.75 -7.777 1 42.66 252 LYS A C 1
ATOM 1998 O O . LYS A 1 252 ? -23.875 37.688 -6.723 1 42.66 252 LYS A O 1
ATOM 2003 N N . SER A 1 253 ? -23.703 38.594 -8.625 1 35.94 253 SER A N 1
ATOM 2004 C CA . SER A 1 253 ? -25.078 38.688 -9.078 1 35.94 253 SER A CA 1
ATOM 2005 C C . SER A 1 253 ? -25.641 37.281 -9.398 1 35.94 253 SER A C 1
ATOM 2007 O O . SER A 1 253 ? -24.891 36.375 -9.719 1 35.94 253 SER A O 1
ATOM 2009 N N . GLU A 1 254 ? -27.062 37 -9.289 1 41.47 254 GLU A N 1
ATOM 2010 C CA . GLU A 1 254 ? -28.094 36 -9.562 1 41.47 254 GLU A CA 1
ATOM 2011 C C . GLU A 1 254 ? -27.797 35.219 -10.852 1 41.47 254 GLU A C 1
ATOM 2013 O O . GLU A 1 254 ? -28.406 34.188 -11.117 1 41.47 254 GLU A O 1
ATOM 2018 N N . THR A 1 255 ? -27.125 35.812 -11.914 1 38.78 255 THR A N 1
ATOM 2019 C CA . THR A 1 255 ? -27.25 35.25 -13.25 1 38.78 255 THR A CA 1
ATOM 2020 C C . THR A 1 255 ? -26.109 34.281 -13.539 1 38.78 255 THR A C 1
ATOM 2022 O O . THR A 1 255 ? -25.719 34.125 -14.695 1 38.78 255 THR A O 1
ATOM 2025 N N . ALA A 1 256 ? -25.297 34.031 -12.648 1 40.78 256 ALA A N 1
ATOM 2026 C CA . ALA A 1 256 ? -24.172 33.219 -13.109 1 40.78 256 ALA A CA 1
ATOM 2027 C C . ALA A 1 256 ? -24.625 31.812 -13.469 1 40.78 256 ALA A C 1
ATOM 2029 O O . ALA A 1 256 ? -25.344 31.172 -12.695 1 40.78 256 ALA A O 1
ATOM 2030 N N . SER A 1 257 ? -24.438 31.312 -14.641 1 45.72 257 SER A N 1
ATOM 2031 C CA . SER A 1 257 ? -24.781 30.062 -15.297 1 45.72 257 SER A CA 1
ATOM 2032 C C . SER A 1 257 ? -24.125 28.875 -14.602 1 45.72 257 SER A C 1
ATOM 2034 O O . SER A 1 257 ? -23.172 29.031 -13.836 1 45.72 257 SER A O 1
ATOM 2036 N N . ASP A 1 258 ? -24.672 27.625 -14.672 1 49.81 258 ASP A N 1
ATOM 2037 C CA . ASP A 1 258 ? -24.328 26.297 -14.172 1 49.81 258 ASP A CA 1
ATOM 2038 C C . ASP A 1 258 ? -22.828 26.047 -14.219 1 49.81 258 ASP A C 1
ATOM 2040 O O . ASP A 1 258 ? -22.281 25.328 -13.383 1 49.81 258 ASP A O 1
ATOM 2044 N N . ASP A 1 259 ? -22.141 26.594 -15.195 1 50.53 259 ASP A N 1
ATOM 2045 C CA . ASP A 1 259 ? -20.719 26.375 -15.383 1 50.53 259 ASP A CA 1
ATOM 2046 C C . ASP A 1 259 ? -19.906 27.125 -14.336 1 50.53 259 ASP A C 1
ATOM 2048 O O . ASP A 1 259 ? -18.844 26.672 -13.906 1 50.53 259 ASP A O 1
ATOM 2052 N N . ASP A 1 260 ? -20.391 28.219 -13.898 1 48.97 260 ASP A N 1
ATOM 2053 C CA . ASP A 1 260 ? -19.703 29.047 -12.922 1 48.97 260 ASP A CA 1
ATOM 2054 C C . ASP A 1 260 ? -19.719 28.391 -11.539 1 48.97 260 ASP A C 1
ATOM 2056 O O . ASP A 1 260 ? -18.75 28.531 -10.781 1 48.97 260 ASP A O 1
ATOM 2060 N N . GLY A 1 261 ? -20.719 27.625 -11.297 1 47.69 261 GLY A N 1
ATOM 2061 C CA . GLY A 1 261 ? -20.844 26.922 -10.023 1 47.69 261 GLY A CA 1
ATOM 2062 C C . GLY A 1 261 ? -19.812 25.812 -9.859 1 47.69 261 GLY A C 1
ATOM 2063 O O . GLY A 1 261 ? -19.281 25.609 -8.773 1 47.69 261 GLY A O 1
ATOM 2064 N N . LYS A 1 262 ? -19.625 25.109 -10.938 1 55.78 262 LYS A N 1
ATOM 2065 C CA . LYS A 1 262 ? -18.656 24.016 -10.906 1 55.78 262 LYS A CA 1
ATOM 2066 C C . LYS A 1 262 ? -17.234 24.547 -10.703 1 55.78 262 LYS A C 1
ATOM 2068 O O . LYS A 1 262 ? -16.438 23.922 -9.992 1 55.78 262 LYS A O 1
ATOM 2073 N N . ASP A 1 263 ? -17.047 25.625 -11.289 1 61.19 263 ASP A N 1
ATOM 2074 C CA . ASP A 1 263 ? -15.719 26.234 -11.188 1 61.19 263 ASP A CA 1
ATOM 2075 C C . ASP A 1 263 ? -15.461 26.734 -9.766 1 61.19 263 ASP A C 1
ATOM 2077 O O . ASP A 1 263 ? -14.352 26.578 -9.234 1 61.19 263 ASP A O 1
ATOM 2081 N N . ILE A 1 264 ? -16.484 27.25 -9.148 1 57.78 264 ILE A N 1
ATOM 2082 C CA . ILE A 1 264 ? -16.344 27.75 -7.785 1 57.78 264 ILE A CA 1
ATOM 2083 C C . ILE A 1 264 ? -16.141 26.578 -6.828 1 57.78 264 ILE A C 1
ATOM 2085 O O . ILE A 1 264 ? -15.273 26.641 -5.945 1 57.78 264 ILE A O 1
ATOM 2089 N N . SER A 1 265 ? -16.844 25.547 -7.07 1 67.69 265 SER A N 1
ATOM 2090 C CA . SER A 1 265 ? -16.734 24.359 -6.223 1 67.69 265 SER A CA 1
ATOM 2091 C C . SER A 1 265 ? -15.352 23.719 -6.348 1 67.69 265 SER A C 1
ATOM 2093 O O . SER A 1 265 ? -14.758 23.312 -5.348 1 67.69 265 SER A O 1
ATOM 2095 N N . SER A 1 266 ? -14.898 23.719 -7.531 1 72.94 266 SER A N 1
ATOM 2096 C CA . SER A 1 266 ? -13.57 23.156 -7.777 1 72.94 266 SER A CA 1
ATOM 2097 C C . SER A 1 266 ? -12.484 23.984 -7.117 1 72.94 266 SER A C 1
ATOM 2099 O O . SER A 1 266 ? -11.531 23.438 -6.555 1 72.94 266 SER A O 1
ATOM 2101 N N . ASN A 1 267 ? -12.75 25.25 -7.16 1 76.5 267 ASN A N 1
ATOM 2102 C CA . ASN A 1 267 ? -11.773 26.141 -6.539 1 76.5 267 ASN A CA 1
ATOM 2103 C C . ASN A 1 267 ? -11.773 26 -5.02 1 76.5 267 ASN A C 1
ATOM 2105 O O . ASN A 1 267 ? -10.719 25.969 -4.395 1 76.5 267 ASN A O 1
ATOM 2109 N N . LEU A 1 268 ? -12.898 25.938 -4.516 1 77.12 268 LEU A N 1
ATOM 2110 C CA . LEU A 1 268 ? -13.016 25.766 -3.072 1 77.12 268 LEU A CA 1
ATOM 2111 C C . LEU A 1 268 ? -12.375 24.453 -2.621 1 77.12 268 LEU A C 1
ATOM 2113 O O . LEU A 1 268 ? -11.734 24.406 -1.571 1 77.12 268 LEU A O 1
ATOM 2117 N N . ALA A 1 269 ? -12.531 23.5 -3.461 1 78.69 269 ALA A N 1
ATOM 2118 C CA . ALA A 1 269 ? -11.961 22.188 -3.146 1 78.69 269 ALA A CA 1
ATOM 2119 C C . ALA A 1 269 ? -10.43 22.25 -3.133 1 78.69 269 ALA A C 1
ATOM 2121 O O . ALA A 1 269 ? -9.789 21.656 -2.266 1 78.69 269 ALA A O 1
ATOM 2122 N N . LYS A 1 270 ? -9.992 22.953 -3.979 1 85.75 270 LYS A N 1
ATOM 2123 C CA . LYS A 1 270 ? -8.539 23.094 -4.055 1 85.75 270 LYS A CA 1
ATOM 2124 C C . LYS A 1 270 ? -7.996 23.875 -2.863 1 85.75 270 LYS A C 1
ATOM 2126 O O . LYS A 1 270 ? -6.953 23.516 -2.307 1 85.75 270 LYS A O 1
ATOM 2131 N N . LEU A 1 271 ? -8.719 24.844 -2.516 1 91.88 271 LEU A N 1
ATOM 2132 C CA . LEU A 1 271 ? -8.297 25.625 -1.359 1 91.88 271 LEU A CA 1
ATOM 2133 C C . LEU A 1 271 ? -8.406 24.812 -0.077 1 91.88 271 LEU A C 1
ATOM 2135 O O . LEU A 1 271 ? -7.598 24.953 0.836 1 91.88 271 LEU A O 1
ATOM 2139 N N . ASP A 1 272 ? -9.383 24.016 -0.048 1 92.56 272 ASP A N 1
ATOM 2140 C CA . ASP A 1 272 ? -9.57 23.125 1.097 1 92.56 272 ASP A CA 1
ATOM 2141 C C . ASP A 1 272 ? -8.375 22.188 1.268 1 92.56 272 ASP A C 1
ATOM 2143 O O . ASP A 1 272 ? -7.828 22.062 2.367 1 92.56 272 ASP A O 1
ATOM 2147 N N . ASP A 1 273 ? -7.961 21.625 0.179 1 93.75 273 ASP A N 1
ATOM 2148 C CA . ASP A 1 273 ? -6.832 20.703 0.21 1 93.75 273 ASP A CA 1
ATOM 2149 C C . ASP A 1 273 ? -5.547 21.406 0.625 1 93.75 273 ASP A C 1
ATOM 2151 O O . ASP A 1 273 ? -4.77 20.891 1.424 1 93.75 273 ASP A O 1
ATOM 2155 N N . LEU A 1 274 ? -5.383 22.516 0.081 1 95.62 274 LEU A N 1
ATOM 2156 C CA . LEU A 1 274 ? -4.211 23.312 0.431 1 95.62 274 LEU A CA 1
ATOM 2157 C C . LEU A 1 274 ? -4.23 23.688 1.908 1 95.62 274 LEU A C 1
ATOM 2159 O O . LEU A 1 274 ? -3.211 23.594 2.592 1 95.62 274 LEU A O 1
ATOM 2163 N N . SER A 1 275 ? -5.406 24.078 2.328 1 95.94 275 SER A N 1
ATOM 2164 C CA . SER A 1 275 ? -5.555 24.438 3.734 1 95.94 275 SER A CA 1
ATOM 2165 C C . SER A 1 275 ? -5.246 23.25 4.645 1 95.94 275 SER A C 1
ATOM 2167 O O . SER A 1 275 ? -4.523 23.391 5.633 1 95.94 275 SER A O 1
ATOM 2169 N N . ASP A 1 276 ? -5.715 22.125 4.305 1 95.94 276 ASP A N 1
ATOM 2170 C CA . ASP A 1 276 ? -5.531 20.938 5.137 1 95.94 276 ASP A CA 1
ATOM 2171 C C . ASP A 1 276 ? -4.055 20.547 5.223 1 95.94 276 ASP A C 1
ATOM 2173 O O . ASP A 1 276 ? -3.566 20.188 6.293 1 95.94 276 ASP A O 1
ATOM 2177 N N . SER A 1 277 ? -3.342 20.594 4.137 1 97.44 277 SER A N 1
ATOM 2178 C CA . SER A 1 277 ? -1.925 20.25 4.141 1 97.44 277 SER A CA 1
ATOM 2179 C C . SER A 1 277 ? -1.123 21.234 4.996 1 97.44 277 SER A C 1
ATOM 2181 O O . SER A 1 277 ? -0.227 20.828 5.738 1 97.44 277 SER A O 1
ATOM 2183 N N . LEU A 1 278 ? -1.474 22.484 4.91 1 97.19 278 LEU A N 1
ATOM 2184 C CA . LEU A 1 278 ? -0.783 23.5 5.711 1 97.19 278 LEU A CA 1
ATOM 2185 C C . LEU A 1 278 ? -1.104 23.328 7.191 1 97.19 278 LEU A C 1
ATOM 2187 O O . LEU A 1 278 ? -0.197 23.281 8.023 1 97.19 278 LEU A O 1
ATOM 2191 N N . LEU A 1 279 ? -2.389 23.234 7.516 1 97.19 279 LEU A N 1
ATOM 2192 C CA . LEU A 1 279 ? -2.834 23.125 8.898 1 97.19 279 LEU A CA 1
ATOM 2193 C C . LEU A 1 279 ? -2.254 21.891 9.57 1 97.19 279 LEU A C 1
ATOM 2195 O O . LEU A 1 279 ? -1.873 21.922 10.742 1 97.19 279 LEU A O 1
ATOM 2199 N N . GLN A 1 280 ? -2.221 20.844 8.852 1 97.75 280 GLN A N 1
ATOM 2200 C CA . GLN A 1 280 ? -1.646 19.594 9.359 1 97.75 280 GLN A CA 1
ATOM 2201 C C . GLN A 1 280 ? -0.169 19.781 9.703 1 97.75 280 GLN A C 1
ATOM 2203 O O . GLN A 1 280 ? 0.273 19.406 10.789 1 97.75 280 GLN A O 1
ATOM 2208 N N . GLY A 1 281 ? 0.604 20.328 8.805 1 97.69 281 GLY A N 1
ATOM 2209 C CA . GLY A 1 281 ? 2.018 20.578 9.047 1 97.69 281 GLY A CA 1
ATOM 2210 C C . GLY A 1 281 ? 2.27 21.484 10.234 1 97.69 281 GLY A C 1
ATOM 2211 O O . GLY A 1 281 ? 3.107 21.188 11.086 1 97.69 281 GLY A O 1
ATOM 2212 N N . LEU A 1 282 ? 1.545 22.531 10.273 1 96.25 282 LEU A N 1
ATOM 2213 C CA . LEU A 1 282 ? 1.703 23.5 11.359 1 96.25 282 LEU A CA 1
AT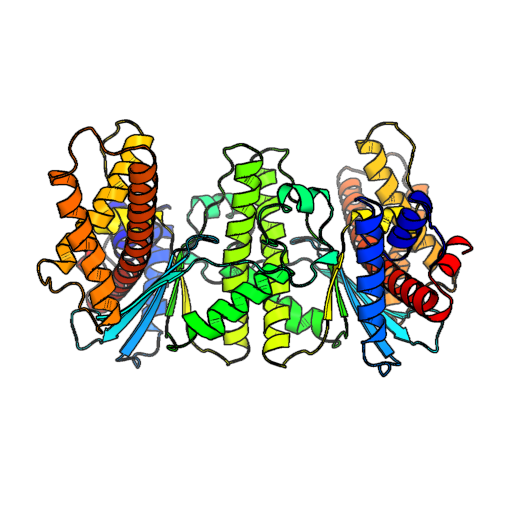OM 2214 C C . LEU A 1 282 ? 1.287 22.875 12.688 1 96.25 282 LEU A C 1
ATOM 2216 O O . LEU A 1 282 ? 1.9 23.156 13.727 1 96.25 282 LEU A O 1
ATOM 2220 N N . ALA A 1 283 ? 0.211 22.109 12.664 1 96.75 283 ALA A N 1
ATOM 2221 C CA . ALA A 1 283 ? -0.209 21.438 13.891 1 96.75 283 ALA A CA 1
ATOM 2222 C C . ALA A 1 283 ? 0.896 20.531 14.422 1 96.75 283 ALA A C 1
ATOM 2224 O O . ALA A 1 283 ? 1.208 20.562 15.609 1 96.75 283 ALA A O 1
ATOM 2225 N N . TRP A 1 284 ? 1.45 19.781 13.562 1 96.56 284 TRP A N 1
ATOM 2226 C CA . TRP A 1 284 ? 2.512 18.875 13.977 1 96.56 284 TRP A CA 1
ATOM 2227 C C . TRP A 1 284 ? 3.68 19.641 14.586 1 96.56 284 TRP A C 1
ATOM 2229 O O . TRP A 1 284 ? 4.23 19.234 15.609 1 96.56 284 TRP A O 1
ATOM 2239 N N . ILE A 1 285 ? 4.066 20.703 13.969 1 95.06 285 ILE A N 1
ATOM 2240 C CA . ILE A 1 285 ? 5.152 21.531 14.484 1 95.06 285 ILE A CA 1
ATOM 2241 C C . ILE A 1 285 ? 4.82 22.016 15.891 1 95.06 285 ILE A C 1
ATOM 2243 O O . ILE A 1 285 ? 5.66 21.953 16.797 1 95.06 285 ILE A O 1
ATOM 2247 N N . GLN A 1 286 ? 3.586 22.469 16.062 1 94.56 286 GLN A N 1
ATOM 2248 C CA . GLN A 1 286 ? 3.166 22.953 17.359 1 94.56 286 GLN A CA 1
ATOM 2249 C C . GLN A 1 286 ? 3.135 21.828 18.391 1 94.56 286 GLN A C 1
ATOM 2251 O O . GLN A 1 286 ? 3.502 22.016 19.547 1 94.56 286 GLN A O 1
ATOM 2256 N N . TRP A 1 287 ? 2.658 20.672 18 1 95.56 287 TRP A N 1
ATOM 2257 C CA . TRP A 1 287 ? 2.65 19.5 18.891 1 95.56 287 TRP A CA 1
ATOM 2258 C C . TRP A 1 287 ? 4.062 19.172 19.359 1 95.56 287 TRP A C 1
ATOM 2260 O O . TRP A 1 287 ? 4.273 18.891 20.547 1 95.56 287 TRP A O 1
ATOM 2270 N N . GLU A 1 288 ? 5.012 19.219 18.438 1 93.38 288 GLU A N 1
ATOM 2271 C CA . GLU A 1 288 ? 6.398 18.938 18.781 1 93.38 288 GLU A CA 1
ATOM 2272 C C . GLU A 1 288 ? 6.953 19.984 19.734 1 93.38 288 GLU A C 1
ATOM 2274 O O . GLU A 1 288 ? 7.695 19.656 20.672 1 93.38 288 GLU A O 1
ATOM 2279 N N . LYS A 1 289 ? 6.586 21.188 19.484 1 92 289 LYS A N 1
ATOM 2280 C CA . LYS A 1 289 ? 6.996 22.25 20.406 1 92 289 LYS A CA 1
ATOM 2281 C C . LYS A 1 289 ? 6.426 22.016 21.797 1 92 289 LYS A C 1
ATOM 2283 O O . LYS A 1 289 ? 7.129 22.188 22.797 1 92 289 LYS A O 1
ATOM 2288 N N . ASN A 1 290 ? 5.18 21.703 21.859 1 94.81 290 ASN A N 1
ATOM 2289 C CA . ASN A 1 290 ? 4.531 21.438 23.141 1 94.81 290 ASN A CA 1
ATOM 2290 C C . ASN A 1 290 ? 5.219 20.297 23.891 1 94.81 290 ASN A C 1
ATOM 2292 O O . ASN A 1 290 ? 5.383 20.359 25.109 1 94.81 290 ASN A O 1
ATOM 2296 N N . LYS A 1 291 ? 5.578 19.281 23.172 1 94.25 291 LYS A N 1
ATOM 2297 C CA . LYS A 1 291 ? 6.285 18.172 23.797 1 94.25 291 LYS A CA 1
ATOM 2298 C C . LYS A 1 291 ? 7.617 18.609 24.375 1 94.25 291 LYS A C 1
ATOM 2300 O O . LYS A 1 291 ? 8 18.188 25.469 1 94.25 291 LYS A O 1
ATOM 2305 N N . LYS A 1 292 ? 8.281 19.469 23.672 1 91.38 292 LYS A N 1
ATOM 2306 C CA . LYS A 1 292 ? 9.547 19.984 24.156 1 91.38 292 LYS A CA 1
ATOM 2307 C C . LYS A 1 292 ? 9.344 20.844 25.406 1 91.38 292 LYS A C 1
ATOM 2309 O O . LYS A 1 292 ? 10.148 20.797 26.344 1 91.38 292 LYS A O 1
ATOM 2314 N N . ILE A 1 293 ? 8.336 21.609 25.406 1 93.31 293 ILE A N 1
ATOM 2315 C CA . ILE A 1 293 ? 8 22.422 26.562 1 93.31 293 ILE A CA 1
ATOM 2316 C C . ILE A 1 293 ? 7.703 21.531 27.766 1 93.31 293 ILE A C 1
ATOM 2318 O O . ILE A 1 293 ? 8.18 21.781 28.875 1 93.31 293 ILE A O 1
ATOM 2322 N N . ALA A 1 294 ? 6.957 20.484 27.484 1 93.81 294 ALA A N 1
ATOM 2323 C CA . ALA A 1 294 ? 6.621 19.547 28.531 1 93.81 294 ALA A CA 1
ATOM 2324 C C . ALA A 1 294 ? 7.875 18.875 29.094 1 93.81 294 ALA A C 1
ATOM 2326 O O . ALA A 1 294 ? 7.98 18.625 30.297 1 93.81 294 ALA A O 1
ATOM 2327 N N . LEU A 1 295 ? 8.773 18.594 28.25 1 92.06 295 LEU A N 1
ATOM 2328 C CA . LEU A 1 295 ? 10.016 17.953 28.641 1 92.06 295 LEU A CA 1
ATOM 2329 C C . LEU A 1 295 ? 10.875 18.891 29.484 1 92.06 295 LEU A C 1
ATOM 2331 O O . LEU A 1 295 ? 11.469 18.484 30.484 1 92.06 295 LEU A O 1
ATOM 2335 N N . ARG A 1 296 ? 10.875 20.125 29.109 1 91.62 296 ARG A N 1
ATOM 2336 C CA . ARG A 1 296 ? 11.75 21.109 29.734 1 91.62 296 ARG A CA 1
ATOM 2337 C C . ARG A 1 296 ? 11.148 21.625 31.047 1 91.62 296 ARG A C 1
ATOM 2339 O O . ARG A 1 296 ? 11.859 21.812 32.031 1 91.62 296 ARG A O 1
ATOM 2346 N N . TYR A 1 297 ? 9.828 21.828 31.062 1 93.69 297 TYR A N 1
ATOM 2347 C CA . TYR A 1 297 ? 9.219 22.547 32.188 1 93.69 297 TYR A CA 1
ATOM 2348 C C . TYR A 1 297 ? 8.211 21.656 32.906 1 93.69 297 TYR A C 1
ATOM 2350 O O . TYR A 1 297 ? 7.594 22.094 33.875 1 93.69 297 TYR A O 1
ATOM 2358 N N . GLY A 1 298 ? 8.133 20.438 32.406 1 92.06 298 GLY A N 1
ATOM 2359 C CA . GLY A 1 298 ? 7.129 19.562 33 1 92.06 298 GLY A CA 1
ATOM 2360 C C . GLY A 1 298 ? 5.812 19.594 32.25 1 92.06 298 GLY A C 1
ATOM 2361 O O . GLY A 1 298 ? 5.477 20.594 31.594 1 92.06 298 GLY A O 1
ATOM 2362 N N . VAL A 1 299 ? 5.039 18.562 32.344 1 92.38 299 VAL A N 1
ATOM 2363 C CA . VAL A 1 299 ? 3.805 18.406 31.578 1 92.38 299 VAL A CA 1
ATOM 2364 C C . VAL A 1 299 ? 2.775 19.422 32.031 1 92.38 299 VAL A C 1
ATOM 2366 O O . VAL A 1 299 ? 1.912 19.844 31.25 1 92.38 299 VAL A O 1
ATOM 2369 N N . GLU A 1 300 ? 2.832 19.875 33.219 1 91.94 300 GLU A N 1
ATOM 2370 C CA . GLU A 1 300 ? 1.884 20.828 33.781 1 91.94 300 GLU A CA 1
ATOM 2371 C C . GLU A 1 300 ? 1.99 22.188 33.094 1 91.94 300 GLU A C 1
ATOM 2373 O O . GLU A 1 300 ? 1.049 22.984 33.125 1 91.94 300 GLU A O 1
ATOM 2378 N N . ALA A 1 301 ? 3.117 22.391 32.531 1 92.81 301 ALA A N 1
ATOM 2379 C CA . ALA A 1 301 ? 3.326 23.656 31.797 1 92.81 301 ALA A CA 1
ATOM 2380 C C . ALA A 1 301 ? 2.34 23.797 30.641 1 92.81 301 ALA A C 1
ATOM 2382 O O . ALA A 1 301 ? 2.021 24.922 30.234 1 92.81 301 ALA A O 1
ATOM 2383 N N . LEU A 1 302 ? 1.851 22.672 30.172 1 93.25 302 LEU A N 1
ATOM 2384 C CA . LEU A 1 302 ? 0.944 22.688 29.031 1 93.25 302 LEU A CA 1
ATOM 2385 C C . LEU A 1 302 ? -0.484 22.984 29.469 1 93.25 302 LEU A C 1
ATOM 2387 O O . LEU A 1 302 ? -1.344 23.297 28.641 1 93.25 302 LEU A O 1
ATOM 2391 N N . LEU A 1 303 ? -0.734 22.859 30.734 1 91.25 303 LEU A N 1
ATOM 2392 C CA . LEU A 1 303 ? -2.068 23.141 31.266 1 91.25 303 LEU A CA 1
ATOM 2393 C C . LEU A 1 303 ? -2.303 24.641 31.375 1 91.25 303 LEU A C 1
ATOM 2395 O O . LEU A 1 303 ? -3.443 25.109 31.312 1 91.25 303 LEU A O 1
ATOM 2399 N N . GLU A 1 304 ? -1.276 25.406 31.625 1 80.75 304 GLU A N 1
ATOM 2400 C CA . GLU A 1 304 ? -1.347 26.844 31.812 1 80.75 304 GLU A CA 1
ATOM 2401 C C . GLU A 1 304 ? -1.33 27.594 30.484 1 80.75 304 GLU A C 1
ATOM 2403 O O . GLU A 1 304 ? -1.688 28.766 30.422 1 80.75 304 GLU A O 1
ATOM 2408 N N . SER A 1 305 ? -0.969 26.938 29.469 1 67.88 305 SER A N 1
ATOM 2409 C CA . SER A 1 305 ? -0.812 27.594 28.188 1 67.88 305 SER A CA 1
ATOM 2410 C C . SER A 1 305 ? -2.051 27.406 27.312 1 67.88 305 SER A C 1
ATOM 2412 O O . SER A 1 305 ? -2.777 26.422 27.453 1 67.88 305 SER A O 1
ATOM 2414 N N . MET B 1 1 ? -2.146 -13.703 -40 1 40.88 1 MET B N 1
ATOM 2415 C CA . MET B 1 1 ? -2.953 -14.023 -38.812 1 40.88 1 MET B CA 1
ATOM 2416 C C . MET B 1 1 ? -4.383 -14.367 -39.219 1 40.88 1 MET B C 1
ATOM 2418 O O . MET B 1 1 ? -5.117 -13.508 -39.719 1 40.88 1 MET B O 1
ATOM 2422 N N . THR B 1 2 ? -4.594 -15.57 -39.625 1 53.5 2 THR B N 1
ATOM 2423 C CA . THR B 1 2 ? -5.84 -16.203 -40.062 1 53.5 2 THR B CA 1
ATOM 2424 C C . THR B 1 2 ? -6.992 -15.766 -39.156 1 53.5 2 THR B C 1
ATOM 2426 O O . THR B 1 2 ? -6.773 -15.328 -38.031 1 53.5 2 THR B O 1
ATOM 2429 N N . ILE B 1 3 ? -8.203 -15.75 -39.625 1 74.5 3 ILE B N 1
ATOM 2430 C CA . ILE B 1 3 ? -9.484 -15.266 -39.094 1 74.5 3 ILE B CA 1
ATOM 2431 C C . ILE B 1 3 ? -9.859 -16.047 -37.844 1 74.5 3 ILE B C 1
ATOM 2433 O O . ILE B 1 3 ? -10.508 -17.094 -37.906 1 74.5 3 ILE B O 1
ATOM 2437 N N . LEU B 1 4 ? -9.102 -15.859 -36.75 1 87.44 4 LEU B N 1
ATOM 2438 C CA . LEU B 1 4 ? -9.445 -16.547 -35.531 1 87.44 4 LEU B CA 1
ATOM 2439 C C . LEU B 1 4 ? -10.797 -16.078 -35 1 87.44 4 LEU B C 1
ATOM 2441 O O . LEU B 1 4 ? -11.109 -14.883 -35.062 1 87.44 4 LEU B O 1
ATOM 2445 N N . LYS B 1 5 ? -11.539 -17.094 -34.75 1 92.5 5 LYS B N 1
ATOM 2446 C CA . LYS B 1 5 ? -12.836 -16.797 -34.125 1 92.5 5 LYS B CA 1
ATOM 2447 C C . LYS B 1 5 ? -12.672 -16.312 -32.688 1 92.5 5 LYS B C 1
ATOM 2449 O O . LYS B 1 5 ? -11.609 -16.484 -32.094 1 92.5 5 LYS B O 1
ATOM 2454 N N . GLN B 1 6 ? -13.672 -15.734 -32.281 1 93.56 6 GLN B N 1
ATOM 2455 C CA . GLN B 1 6 ? -13.656 -15.188 -30.922 1 93.56 6 GLN B CA 1
ATOM 2456 C C . GLN B 1 6 ? -13.359 -16.281 -29.891 1 93.56 6 GLN B C 1
ATOM 2458 O O . GLN B 1 6 ? -12.578 -16.062 -28.969 1 93.56 6 GLN B O 1
ATOM 2463 N N . ALA B 1 7 ? -13.961 -17.391 -30.094 1 93.56 7 ALA B N 1
ATOM 2464 C CA . ALA B 1 7 ? -13.773 -18.5 -29.156 1 93.56 7 ALA B CA 1
ATOM 2465 C C . ALA B 1 7 ? -12.32 -18.969 -29.156 1 93.56 7 ALA B C 1
ATOM 2467 O O . ALA B 1 7 ? -11.781 -19.328 -28.109 1 93.56 7 ALA B O 1
ATOM 2468 N N . GLN B 1 8 ? -11.758 -19 -30.266 1 94.88 8 GLN B N 1
ATOM 2469 C CA . GLN B 1 8 ? -10.367 -19.406 -30.375 1 94.88 8 GLN B CA 1
ATOM 2470 C C . GLN B 1 8 ? -9.438 -18.406 -29.703 1 94.88 8 GLN B C 1
ATOM 2472 O O . GLN B 1 8 ? -8.484 -18.797 -29.016 1 94.88 8 GLN B O 1
ATOM 2477 N N . LEU B 1 9 ? -9.773 -17.141 -29.891 1 94.94 9 LEU B N 1
ATOM 2478 C CA . LEU B 1 9 ? -8.969 -16.109 -29.266 1 94.94 9 LEU B CA 1
ATOM 2479 C C . LEU B 1 9 ? -9.07 -16.172 -27.734 1 94.94 9 LEU B C 1
ATOM 2481 O O . LEU B 1 9 ? -8.078 -15.969 -27.031 1 94.94 9 LEU B O 1
ATOM 2485 N N . LYS B 1 10 ? -10.234 -16.516 -27.281 1 94.31 10 LYS B N 1
ATOM 2486 C CA . LYS B 1 10 ? -10.43 -16.672 -25.844 1 94.31 10 LYS B CA 1
ATOM 2487 C C . LYS B 1 10 ? -9.602 -17.828 -25.281 1 94.31 10 LYS B C 1
ATOM 2489 O O . LYS B 1 10 ? -9.008 -17.719 -24.219 1 94.31 10 LYS B O 1
ATOM 2494 N N . LEU B 1 11 ? -9.625 -18.828 -26.031 1 94 11 LEU B N 1
ATOM 2495 C CA . LEU B 1 11 ? -8.859 -20 -25.609 1 94 11 LEU B CA 1
ATOM 2496 C C . LEU B 1 11 ? -7.367 -19.688 -25.578 1 94 11 LEU B C 1
ATOM 2498 O O . LEU B 1 11 ? -6.668 -20.094 -24.656 1 94 11 LEU B O 1
ATOM 2502 N N . ILE B 1 12 ? -6.898 -19 -26.594 1 95.12 12 ILE B N 1
ATOM 2503 C CA . ILE B 1 12 ? -5.492 -18.625 -26.656 1 95.12 12 ILE B CA 1
ATOM 2504 C C . ILE B 1 12 ? -5.148 -17.703 -25.484 1 95.12 12 ILE B C 1
ATOM 2506 O O . ILE B 1 12 ? -4.125 -17.891 -24.812 1 95.12 12 ILE B O 1
ATOM 2510 N N . ALA B 1 13 ? -6.035 -16.734 -25.25 1 94.56 13 ALA B N 1
ATOM 2511 C CA . ALA B 1 13 ? -5.832 -15.836 -24.125 1 94.56 13 ALA B CA 1
ATOM 2512 C C . ALA B 1 13 ? -5.789 -16.609 -22.812 1 94.56 13 ALA B C 1
ATOM 2514 O O . ALA B 1 13 ? -4.914 -16.391 -21.969 1 94.56 13 ALA B O 1
ATOM 2515 N N . PHE B 1 14 ? -6.652 -17.547 -22.719 1 93.75 14 PHE B N 1
ATOM 2516 C CA . PHE B 1 14 ? -6.73 -18.391 -21.531 1 93.75 14 PHE B CA 1
ATOM 2517 C C . PHE B 1 14 ? -5.445 -19.188 -21.359 1 93.75 14 PHE B C 1
ATOM 2519 O O . PHE B 1 14 ? -4.883 -19.219 -20.266 1 93.75 14 PHE B O 1
ATOM 2526 N N . LYS B 1 15 ? -4.992 -19.734 -22.391 1 95.19 15 LYS B N 1
ATOM 2527 C CA . LYS B 1 15 ? -3.795 -20.578 -22.344 1 95.19 15 LYS B CA 1
ATOM 2528 C C . LYS B 1 15 ? -2.549 -19.734 -22.062 1 95.19 15 LYS B C 1
ATOM 2530 O O . LYS B 1 15 ? -1.523 -20.266 -21.625 1 95.19 15 LYS B O 1
ATOM 2535 N N . CYS B 1 16 ? -2.629 -18.453 -22.297 1 95.31 16 CYS B N 1
ATOM 2536 C CA . CYS B 1 16 ? -1.504 -17.547 -22.078 1 95.31 16 CYS B CA 1
ATOM 2537 C C . CYS B 1 16 ? -1.653 -16.797 -20.766 1 95.31 16 CYS B C 1
ATOM 2539 O O . CYS B 1 16 ? -0.856 -15.906 -20.453 1 95.31 16 CYS B O 1
ATOM 2541 N N . GLY B 1 17 ? -2.648 -17.125 -19.984 1 93.88 17 GLY B N 1
ATOM 2542 C CA . GLY B 1 17 ? -2.869 -16.484 -18.688 1 93.88 17 GLY B CA 1
ATOM 2543 C C . GLY B 1 17 ? -3.383 -15.062 -18.812 1 93.88 17 GLY B C 1
ATOM 2544 O O . GLY B 1 17 ? -3.158 -14.242 -17.922 1 93.88 17 GLY B O 1
ATOM 2545 N N . LEU B 1 18 ? -4.051 -14.703 -19.859 1 92.62 18 LEU B N 1
ATOM 2546 C CA . LEU B 1 18 ? -4.551 -13.359 -20.109 1 92.62 18 LEU B CA 1
ATOM 2547 C C . LEU B 1 18 ? -6.055 -13.281 -19.844 1 92.62 18 LEU B C 1
ATOM 2549 O O . LEU B 1 18 ? -6.727 -14.312 -19.766 1 92.62 18 LEU B O 1
ATOM 2553 N N . ALA B 1 19 ? -6.492 -12.047 -19.719 1 88.75 19 ALA B N 1
ATOM 2554 C CA . ALA B 1 19 ? -7.93 -11.859 -19.562 1 88.75 19 ALA B CA 1
ATOM 2555 C C . ALA B 1 19 ? -8.672 -12.32 -20.828 1 88.75 19 ALA B C 1
ATOM 2557 O O . ALA B 1 19 ? -8.227 -12.055 -21.938 1 88.75 19 ALA B O 1
ATOM 2558 N N . THR B 1 20 ? -9.812 -12.953 -20.609 1 90.94 20 THR B N 1
ATOM 2559 C CA . THR B 1 20 ? -10.523 -13.539 -21.734 1 90.94 20 THR B CA 1
ATOM 2560 C C . THR B 1 20 ? -11.742 -12.695 -22.109 1 90.94 20 THR B C 1
ATOM 2562 O O . THR B 1 20 ? -12.453 -13.008 -23.078 1 90.94 20 THR B O 1
ATOM 2565 N N . SER B 1 21 ? -11.938 -11.648 -21.375 1 87.12 21 SER B N 1
ATOM 2566 C CA . SER B 1 21 ? -13.07 -10.773 -21.656 1 87.12 21 SER B CA 1
ATOM 2567 C C . SER B 1 21 ? -12.719 -9.75 -22.734 1 87.12 21 SER B C 1
ATOM 2569 O O . SER B 1 21 ? -11.547 -9.406 -22.906 1 87.12 21 SER B O 1
ATOM 2571 N N . GLY B 1 22 ? -13.734 -9.281 -23.469 1 87.88 22 GLY B N 1
ATOM 2572 C CA . GLY B 1 22 ? -13.531 -8.242 -24.469 1 87.88 22 GLY B CA 1
ATOM 2573 C C . GLY B 1 22 ? -13.953 -8.664 -25.859 1 87.88 22 GLY B C 1
ATOM 2574 O O . GLY B 1 22 ? -14.203 -9.844 -26.109 1 87.88 22 GLY B O 1
ATOM 2575 N N . THR B 1 23 ? -14 -7.676 -26.703 1 90.81 23 THR B N 1
ATOM 2576 C CA . THR B 1 23 ? -14.32 -7.922 -28.094 1 90.81 23 THR B CA 1
ATOM 2577 C C . THR B 1 23 ? -13.133 -8.57 -28.812 1 90.81 23 THR B C 1
ATOM 2579 O O . THR B 1 23 ? -12.031 -8.641 -28.266 1 90.81 23 THR B O 1
ATOM 2582 N N . LYS B 1 24 ? -13.391 -9.062 -30 1 91.69 24 LYS B N 1
ATOM 2583 C CA . LYS B 1 24 ? -12.367 -9.742 -30.797 1 91.69 24 LYS B CA 1
ATOM 2584 C C . LYS B 1 24 ? -11.148 -8.844 -31 1 91.69 24 LYS B C 1
ATOM 2586 O O . LYS B 1 24 ? -10.016 -9.258 -30.734 1 91.69 24 LYS B O 1
ATOM 2591 N N . PRO B 1 25 ? -11.32 -7.637 -31.406 1 90.38 25 PRO B N 1
ATOM 2592 C CA . PRO B 1 25 ? -10.141 -6.785 -31.609 1 90.38 25 PRO B CA 1
ATOM 2593 C C . PRO B 1 25 ? -9.367 -6.543 -30.312 1 90.38 25 PRO B C 1
ATOM 2595 O O . PRO B 1 25 ? -8.133 -6.461 -30.344 1 90.38 25 PRO B O 1
ATOM 2598 N N . ILE B 1 26 ? -10.031 -6.48 -29.234 1 89.19 26 ILE B N 1
ATOM 2599 C CA . ILE B 1 26 ? -9.398 -6.227 -27.938 1 89.19 26 ILE B CA 1
ATOM 2600 C C . ILE B 1 26 ? -8.594 -7.449 -27.516 1 89.19 26 ILE B C 1
ATOM 2602 O O . ILE B 1 26 ? -7.457 -7.32 -27.047 1 89.19 26 ILE B O 1
ATOM 2606 N N . LEU B 1 27 ? -9.164 -8.578 -27.703 1 92.25 27 LEU B N 1
ATOM 2607 C CA . LEU B 1 27 ? -8.477 -9.82 -27.359 1 92.25 27 LEU B CA 1
ATOM 2608 C C . LEU B 1 27 ? -7.23 -10 -28.203 1 92.25 27 LEU B C 1
ATOM 2610 O O . LEU B 1 27 ? -6.176 -10.391 -27.703 1 92.25 27 LEU B O 1
ATOM 2614 N N . LEU B 1 28 ? -7.418 -9.719 -29.469 1 91.12 28 LEU B N 1
ATOM 2615 C CA . LEU B 1 28 ? -6.289 -9.844 -30.375 1 91.12 28 LEU B CA 1
ATOM 2616 C C . LEU B 1 28 ? -5.164 -8.898 -30 1 91.12 28 LEU B C 1
ATOM 2618 O O . LEU B 1 28 ? -3.992 -9.281 -29.984 1 91.12 28 LEU B O 1
ATOM 2622 N N . ALA B 1 29 ? -5.512 -7.715 -29.734 1 90.38 29 ALA B N 1
ATOM 2623 C CA . ALA B 1 29 ? -4.516 -6.723 -29.328 1 90.38 29 ALA B CA 1
ATOM 2624 C C . ALA B 1 29 ? -3.795 -7.145 -28.062 1 90.38 29 ALA B C 1
ATOM 2626 O O . ALA B 1 29 ? -2.582 -6.957 -27.922 1 90.38 29 ALA B O 1
ATOM 2627 N N . ARG B 1 30 ? -4.5 -7.688 -27.156 1 91.12 30 ARG B N 1
ATOM 2628 C CA . ARG B 1 30 ? -3.949 -8.148 -25.891 1 91.12 30 ARG B CA 1
ATOM 2629 C C . ARG B 1 30 ? -2.928 -9.258 -26.109 1 91.12 30 ARG B C 1
ATOM 2631 O O . ARG B 1 30 ? -1.833 -9.219 -25.547 1 91.12 30 ARG B O 1
ATOM 2638 N N . ILE B 1 31 ? -3.299 -10.18 -26.844 1 92.75 31 ILE B N 1
ATOM 2639 C CA . ILE B 1 31 ? -2.428 -11.312 -27.141 1 92.75 31 ILE B CA 1
ATOM 2640 C C . ILE B 1 31 ? -1.166 -10.828 -27.844 1 92.75 31 ILE B C 1
ATOM 2642 O O . ILE B 1 31 ? -0.052 -11.195 -27.469 1 92.75 31 ILE B O 1
ATOM 2646 N N . LEU B 1 32 ? -1.345 -9.969 -28.812 1 91 32 LEU B N 1
ATOM 2647 C CA . LEU B 1 32 ? -0.209 -9.469 -29.578 1 91 32 LEU B CA 1
ATOM 2648 C C . LEU B 1 32 ? 0.726 -8.648 -28.703 1 91 32 LEU B C 1
ATOM 2650 O O . LEU B 1 32 ? 1.948 -8.719 -28.844 1 91 32 LEU B O 1
ATOM 2654 N N . HIS B 1 33 ? 0.131 -7.91 -27.844 1 89.38 33 HIS B N 1
ATOM 2655 C CA . HIS B 1 33 ? 0.935 -7.109 -26.922 1 89.38 33 HIS B CA 1
ATOM 2656 C C . HIS B 1 33 ? 1.843 -7.996 -26.078 1 89.38 33 HIS B C 1
ATOM 2658 O O . HIS B 1 33 ? 3.025 -7.695 -25.906 1 89.38 33 HIS B O 1
ATOM 2664 N N . GLU B 1 34 ? 1.284 -9.023 -25.594 1 91.25 34 GLU B N 1
ATOM 2665 C CA . GLU B 1 34 ? 2.043 -9.938 -24.734 1 91.25 34 GLU B CA 1
ATOM 2666 C C . GLU B 1 34 ? 3.121 -10.664 -25.531 1 91.25 34 GLU B C 1
ATOM 2668 O O . GLU B 1 34 ? 4.223 -10.898 -25.031 1 91.25 34 GLU B O 1
ATOM 2673 N N . LEU B 1 35 ? 2.824 -11.031 -26.703 1 91.75 35 LEU B N 1
ATOM 2674 C CA . LEU B 1 35 ? 3.803 -11.719 -27.547 1 91.75 35 LEU B CA 1
ATOM 2675 C C . LEU B 1 35 ? 4.965 -10.797 -27.891 1 91.75 35 LEU B C 1
ATOM 2677 O O . LEU B 1 35 ? 6.121 -11.227 -27.906 1 91.75 35 LEU B O 1
ATOM 2681 N N . ASN B 1 36 ? 4.641 -9.562 -28.094 1 90 36 ASN B N 1
ATOM 2682 C CA . ASN B 1 36 ? 5.688 -8.586 -28.359 1 90 36 ASN B CA 1
ATOM 2683 C C . ASN B 1 36 ? 6.586 -8.367 -27.141 1 90 36 ASN B C 1
ATOM 2685 O O . ASN B 1 36 ? 7.797 -8.195 -27.281 1 90 36 ASN B O 1
ATOM 2689 N N . ARG B 1 37 ? 5.969 -8.344 -26.016 1 87.69 37 ARG B N 1
ATOM 2690 C CA . ARG B 1 37 ? 6.734 -8.203 -24.781 1 87.69 37 ARG B CA 1
ATOM 2691 C C . ARG B 1 37 ? 7.746 -9.336 -24.641 1 87.69 37 ARG B C 1
ATOM 2693 O O . ARG B 1 37 ? 8.906 -9.094 -24.297 1 87.69 37 ARG B O 1
ATOM 2700 N N . ILE B 1 38 ? 7.336 -10.531 -24.875 1 87.62 38 ILE B N 1
ATOM 2701 C CA . ILE B 1 38 ? 8.195 -11.703 -24.75 1 87.62 38 ILE B CA 1
ATOM 2702 C C . ILE B 1 38 ? 9.297 -11.648 -25.812 1 87.62 38 ILE B C 1
ATOM 2704 O O . ILE B 1 38 ? 10.445 -11.992 -25.531 1 87.62 38 ILE B O 1
ATOM 2708 N N . ALA B 1 39 ? 8.945 -11.219 -26.938 1 88.69 39 ALA B N 1
ATOM 2709 C CA . ALA B 1 39 ? 9.898 -11.156 -28.047 1 88.69 39 ALA B CA 1
ATOM 2710 C C . ALA B 1 39 ? 11.008 -10.148 -27.75 1 88.69 39 ALA B C 1
ATOM 2712 O O . ALA B 1 39 ? 12.148 -10.328 -28.188 1 88.69 39 ALA B O 1
ATOM 2713 N N . SER B 1 40 ? 10.602 -9.148 -27.047 1 86.19 40 SER B N 1
ATOM 2714 C CA . SER B 1 40 ? 11.539 -8.062 -26.797 1 86.19 40 SER B CA 1
ATOM 2715 C C . SER B 1 40 ? 12.398 -8.352 -25.562 1 86.19 40 SER B C 1
ATOM 2717 O O . SER B 1 40 ? 13.359 -7.633 -25.297 1 86.19 40 SER B O 1
ATOM 2719 N N . ALA B 1 41 ? 12.031 -9.32 -24.828 1 80.38 41 ALA B N 1
ATOM 2720 C CA . ALA B 1 41 ? 12.781 -9.656 -23.625 1 80.38 41 ALA B CA 1
ATOM 2721 C C . ALA B 1 41 ? 14.109 -10.32 -23.969 1 80.38 41 ALA B C 1
ATOM 2723 O O . ALA B 1 41 ? 14.203 -11.07 -24.938 1 80.38 41 ALA B O 1
ATOM 2724 N N . PRO B 1 42 ? 15.195 -9.844 -23.25 1 72.56 42 PRO B N 1
ATOM 2725 C CA . PRO B 1 42 ? 16.484 -10.453 -23.531 1 72.56 42 PRO B CA 1
ATOM 2726 C C . PRO B 1 42 ? 16.484 -11.969 -23.359 1 72.56 42 PRO B C 1
ATOM 2728 O O . PRO B 1 42 ? 15.805 -12.492 -22.469 1 72.56 42 PRO B O 1
ATOM 2731 N N . ALA B 1 43 ? 16.938 -12.75 -24.391 1 61.69 43 ALA B N 1
ATOM 2732 C CA . ALA B 1 43 ? 16.969 -14.211 -24.484 1 61.69 43 ALA B CA 1
ATOM 2733 C C . ALA B 1 43 ? 17.812 -14.812 -23.359 1 61.69 43 ALA B C 1
ATOM 2735 O O . ALA B 1 43 ? 17.797 -16.031 -23.156 1 61.69 43 ALA B O 1
ATOM 2736 N N . ASN B 1 44 ? 18.469 -14.031 -22.672 1 58.06 44 ASN B N 1
ATOM 2737 C CA . ASN B 1 44 ? 19.672 -14.547 -22 1 58.06 44 ASN B CA 1
ATOM 2738 C C . ASN B 1 44 ? 19.312 -15.383 -20.781 1 58.06 44 ASN B C 1
ATOM 2740 O O . ASN B 1 44 ? 20.172 -15.992 -20.156 1 58.06 44 ASN B O 1
ATOM 2744 N N . ASN B 1 45 ? 18.047 -15.406 -20.328 1 65.31 45 ASN B N 1
ATOM 2745 C CA . ASN B 1 45 ? 18.172 -16.031 -19.016 1 65.31 45 ASN B CA 1
ATOM 2746 C C . ASN B 1 45 ? 17.812 -17.516 -19.062 1 65.31 45 ASN B C 1
ATOM 2748 O O . ASN B 1 45 ? 16.641 -17.875 -19.078 1 65.31 45 ASN B O 1
ATOM 2752 N N . VAL B 1 46 ? 18.938 -18.406 -19.266 1 74.06 46 VAL B N 1
ATOM 2753 C CA . VAL B 1 46 ? 18.844 -19.859 -19.266 1 74.06 46 VAL B CA 1
ATOM 2754 C C . VAL B 1 46 ? 18.188 -20.344 -17.984 1 74.06 46 VAL B C 1
ATOM 2756 O O . VAL B 1 46 ? 17.375 -21.266 -18 1 74.06 46 VAL B O 1
ATOM 2759 N N . CYS B 1 47 ? 18.406 -19.578 -16.938 1 89.06 47 CYS B N 1
ATOM 2760 C CA . CYS B 1 47 ? 17.859 -19.984 -15.648 1 89.06 47 CYS B CA 1
ATOM 2761 C C . CYS B 1 47 ? 17.047 -18.859 -15.023 1 89.06 47 CYS B C 1
ATOM 2763 O O . CYS B 1 47 ? 17.453 -17.688 -15.055 1 89.06 47 CYS B O 1
ATOM 2765 N N . GLN B 1 48 ? 15.859 -19.25 -14.688 1 93.75 48 GLN B N 1
ATOM 2766 C CA . GLN B 1 48 ? 14.984 -18.312 -13.992 1 93.75 48 GLN B CA 1
ATOM 2767 C C . GLN B 1 48 ? 14.57 -18.859 -12.625 1 93.75 48 GLN B C 1
ATOM 2769 O O . GLN B 1 48 ? 14.438 -20.078 -12.453 1 93.75 48 GLN B O 1
ATOM 2774 N N . ARG B 1 49 ? 14.516 -17.984 -11.703 1 96.44 49 ARG B N 1
ATOM 2775 C CA . ARG B 1 49 ? 13.961 -18.312 -10.391 1 96.44 49 ARG B CA 1
ATOM 2776 C C . ARG B 1 49 ? 12.672 -17.531 -10.141 1 96.44 49 ARG B C 1
ATOM 2778 O O . ARG B 1 49 ? 12.68 -16.297 -10.086 1 96.44 49 ARG B O 1
ATOM 2785 N N . ILE B 1 50 ? 11.57 -18.297 -9.961 1 97.5 50 ILE B N 1
ATOM 2786 C CA . ILE B 1 50 ? 10.242 -17.703 -9.867 1 97.5 50 ILE B CA 1
ATOM 2787 C C . ILE B 1 50 ? 9.734 -17.797 -8.43 1 97.5 50 ILE B C 1
ATOM 2789 O O . ILE B 1 50 ? 9.594 -18.891 -7.891 1 97.5 50 ILE B O 1
ATOM 2793 N N . LEU B 1 51 ? 9.547 -16.688 -7.816 1 98.62 51 LEU B N 1
ATOM 2794 C CA . LEU B 1 51 ? 8.914 -16.625 -6.504 1 98.62 51 LEU B CA 1
ATOM 2795 C C . LEU B 1 51 ? 7.41 -16.391 -6.641 1 98.62 51 LEU B C 1
ATOM 2797 O O . LEU B 1 51 ? 6.988 -15.367 -7.191 1 98.62 51 LEU B O 1
ATOM 2801 N N . SER B 1 52 ? 6.602 -17.312 -6.246 1 98.44 52 SER B N 1
ATOM 2802 C CA . SER B 1 52 ? 5.148 -17.219 -6.277 1 98.44 52 SER B CA 1
ATOM 2803 C C . SER B 1 52 ? 4.578 -17.016 -4.875 1 98.44 52 SER B C 1
ATOM 2805 O O . SER B 1 52 ? 4.754 -17.859 -3.998 1 98.44 52 SER B O 1
ATOM 2807 N N . ILE B 1 53 ? 3.881 -15.914 -4.734 1 97.81 53 ILE B N 1
ATOM 2808 C CA . ILE B 1 53 ? 3.385 -15.547 -3.41 1 97.81 53 ILE B CA 1
ATOM 2809 C C . ILE B 1 53 ? 1.862 -15.656 -3.383 1 97.81 53 ILE B C 1
ATOM 2811 O O . ILE B 1 53 ? 1.177 -15.023 -4.195 1 97.81 53 ILE B O 1
ATOM 2815 N N . ASP B 1 54 ? 1.326 -16.469 -2.529 1 94.62 54 ASP B N 1
ATOM 2816 C CA . ASP B 1 54 ? -0.087 -16.453 -2.164 1 94.62 54 ASP B CA 1
ATOM 2817 C C . ASP B 1 54 ? -0.344 -15.484 -1.014 1 94.62 54 ASP B C 1
ATOM 2819 O O . ASP B 1 54 ? 0.052 -15.742 0.125 1 94.62 54 ASP B O 1
ATOM 2823 N N . MET B 1 55 ? -1.081 -14.484 -1.331 1 90 55 MET B N 1
ATOM 2824 C CA . MET B 1 55 ? -1.192 -13.336 -0.442 1 90 55 MET B CA 1
ATOM 2825 C C . MET B 1 55 ? -2.131 -13.633 0.722 1 90 55 MET B C 1
ATOM 2827 O O . MET B 1 55 ? -3.225 -14.164 0.523 1 90 55 MET B O 1
ATOM 2831 N N . GLY B 1 56 ? -1.76 -13.422 1.943 1 85.81 56 GLY B N 1
ATOM 2832 C CA . GLY B 1 56 ? -2.475 -13.422 3.209 1 85.81 56 GLY B CA 1
ATOM 2833 C C . GLY B 1 56 ? -1.682 -12.797 4.34 1 85.81 56 GLY B C 1
ATOM 2834 O O . GLY B 1 56 ? -0.462 -12.961 4.418 1 85.81 56 GLY B O 1
ATOM 2835 N N . ILE B 1 57 ? -2.348 -12.031 5.062 1 80.44 57 ILE B N 1
ATOM 2836 C CA . ILE B 1 57 ? -1.627 -11.398 6.16 1 80.44 57 ILE B CA 1
ATOM 2837 C C . ILE B 1 57 ? -1.308 -12.43 7.234 1 80.44 57 ILE B C 1
ATOM 2839 O O . ILE B 1 57 ? -0.155 -12.57 7.652 1 80.44 57 ILE B O 1
ATOM 2843 N N . ARG B 1 58 ? -2.184 -13.289 7.598 1 81.94 58 ARG B N 1
ATOM 2844 C CA . ARG B 1 58 ? -1.986 -14.25 8.68 1 81.94 58 ARG B CA 1
ATOM 2845 C C . ARG B 1 58 ? -1.562 -15.609 8.125 1 81.94 58 ARG B C 1
ATOM 2847 O O . ARG B 1 58 ? -1.178 -16.5 8.891 1 81.94 58 ARG B O 1
ATOM 2854 N N . ASN B 1 59 ? -1.682 -15.828 6.828 1 86.19 59 ASN B N 1
ATOM 2855 C CA . ASN B 1 59 ? -1.39 -17.125 6.223 1 86.19 59 ASN B CA 1
ATOM 2856 C C . ASN B 1 59 ? -0.71 -16.969 4.863 1 86.19 59 ASN B C 1
ATOM 2858 O O . ASN B 1 59 ? -1.119 -17.594 3.885 1 86.19 59 ASN B O 1
ATOM 2862 N N . LEU B 1 60 ? 0.344 -16.25 4.836 1 92.38 60 LEU B N 1
ATOM 2863 C CA . LEU B 1 60 ? 1.1 -16.078 3.6 1 92.38 60 LEU B CA 1
ATOM 2864 C C . LEU B 1 60 ? 1.854 -17.359 3.24 1 92.38 60 LEU B C 1
ATOM 2866 O O . LEU B 1 60 ? 2.434 -18 4.113 1 92.38 60 LEU B O 1
ATOM 2870 N N . ALA B 1 61 ? 1.759 -17.797 2.039 1 95.75 61 ALA B N 1
ATOM 2871 C CA . ALA B 1 61 ? 2.562 -18.906 1.541 1 95.75 61 ALA B CA 1
ATOM 2872 C C . ALA B 1 61 ? 3.332 -18.5 0.284 1 95.75 61 ALA B C 1
ATOM 2874 O O . ALA B 1 61 ? 2.883 -17.656 -0.48 1 95.75 61 ALA B O 1
ATOM 2875 N N . TYR B 1 62 ? 4.488 -19.078 0.123 1 97.19 62 TYR B N 1
ATOM 2876 C CA . TYR B 1 62 ? 5.223 -18.812 -1.111 1 97.19 62 TYR B CA 1
ATOM 2877 C C . TYR B 1 62 ? 5.953 -20.062 -1.591 1 97.19 62 TYR B C 1
ATOM 2879 O O . TYR B 1 62 ? 6.191 -21 -0.811 1 97.19 62 TYR B O 1
ATOM 2887 N N . CYS B 1 63 ? 6.145 -20.125 -2.814 1 97.62 63 CYS B N 1
ATOM 2888 C CA . CYS B 1 63 ? 6.887 -21.172 -3.496 1 97.62 63 CYS B CA 1
ATOM 2889 C C . CYS B 1 63 ? 7.914 -20.578 -4.457 1 97.62 63 CYS B C 1
ATOM 2891 O O . CYS B 1 63 ? 7.586 -19.719 -5.27 1 97.62 63 CYS B O 1
ATOM 2893 N N . THR B 1 64 ? 9.141 -20.984 -4.309 1 98.06 64 THR B N 1
ATOM 2894 C CA . THR B 1 64 ? 10.203 -20.562 -5.23 1 98.06 64 THR B CA 1
ATOM 2895 C C . THR B 1 64 ? 10.555 -21.703 -6.184 1 98.06 64 THR B C 1
ATOM 2897 O O . THR B 1 64 ? 10.883 -22.812 -5.746 1 98.06 64 THR B O 1
ATOM 2900 N N . LEU B 1 65 ? 10.492 -21.453 -7.438 1 97.12 65 LEU B N 1
ATOM 2901 C CA . LEU B 1 65 ? 10.703 -22.453 -8.469 1 97.12 65 LEU B CA 1
ATOM 2902 C C . LEU B 1 65 ? 11.898 -22.094 -9.344 1 97.12 65 LEU B C 1
ATOM 2904 O O . LEU B 1 65 ? 11.984 -20.984 -9.867 1 97.12 65 LEU B O 1
ATOM 2908 N N . ASP B 1 66 ? 12.789 -23.062 -9.477 1 96.25 66 ASP B N 1
ATOM 2909 C CA . ASP B 1 66 ? 13.891 -22.906 -10.422 1 96.25 66 ASP B CA 1
ATOM 2910 C C . ASP B 1 66 ? 13.516 -23.469 -11.789 1 96.25 66 ASP B C 1
ATOM 2912 O O . ASP B 1 66 ? 13.141 -24.625 -11.914 1 96.25 66 ASP B O 1
ATOM 2916 N N . VAL B 1 67 ? 13.578 -22.594 -12.75 1 94.44 67 VAL B N 1
ATOM 2917 C CA . VAL B 1 67 ? 13.234 -22.969 -14.109 1 94.44 67 VAL B CA 1
ATOM 2918 C C . VAL B 1 67 ? 14.484 -22.922 -14.992 1 94.44 67 VAL B C 1
ATOM 2920 O O . VAL B 1 67 ? 15.203 -21.938 -15.008 1 94.44 67 VAL B O 1
ATOM 2923 N N . ASN B 1 68 ? 14.703 -24.031 -15.547 1 88.81 68 ASN B N 1
ATOM 2924 C CA . ASN B 1 68 ? 15.797 -24.141 -16.516 1 88.81 68 ASN B CA 1
ATOM 2925 C C . ASN B 1 68 ? 15.273 -24.5 -17.906 1 88.81 68 ASN B C 1
ATOM 2927 O O . ASN B 1 68 ? 14.531 -25.469 -18.078 1 88.81 68 ASN B O 1
ATOM 2931 N N . LEU B 1 69 ? 15.633 -23.688 -18.875 1 76.56 69 LEU B N 1
ATOM 2932 C CA . LEU B 1 69 ? 15.156 -23.875 -20.25 1 76.56 69 LEU B CA 1
ATOM 2933 C C . LEU B 1 69 ? 15.555 -25.234 -20.781 1 76.56 69 LEU B C 1
ATOM 2935 O O . LEU B 1 69 ? 14.875 -25.797 -21.641 1 76.56 69 LEU B O 1
ATOM 2939 N N . ASN B 1 70 ? 16.609 -25.766 -20.234 1 76.81 70 ASN B N 1
ATOM 2940 C CA . ASN B 1 70 ? 17.125 -27.047 -20.703 1 76.81 70 ASN B CA 1
ATOM 2941 C C . ASN B 1 70 ? 16.469 -28.219 -19.984 1 76.81 70 ASN B C 1
ATOM 2943 O O . ASN B 1 70 ? 16.672 -29.375 -20.344 1 76.81 70 ASN B O 1
ATOM 2947 N N . CYS B 1 71 ? 15.828 -27.891 -18.922 1 73.75 71 CYS B N 1
ATOM 2948 C CA . CYS B 1 71 ? 15.156 -28.938 -18.156 1 73.75 71 CYS B CA 1
ATOM 2949 C C . CYS B 1 71 ? 13.641 -28.781 -18.25 1 73.75 71 CYS B C 1
ATOM 2951 O O . CYS B 1 71 ? 13.109 -27.688 -18.109 1 73.75 71 CYS B O 1
ATOM 2953 N N . PRO B 1 72 ? 13.094 -29.891 -18.453 1 74.06 72 PRO B N 1
ATOM 2954 C CA . PRO B 1 72 ? 11.656 -29.812 -18.719 1 74.06 72 PRO B CA 1
ATOM 2955 C C . PRO B 1 72 ? 10.844 -29.406 -17.5 1 74.06 72 PRO B C 1
ATOM 2957 O O . PRO B 1 72 ? 9.836 -28.703 -17.609 1 74.06 72 PRO B O 1
ATOM 2960 N N . SER B 1 73 ? 11.305 -29.859 -16.297 1 89.19 73 SER B N 1
ATOM 2961 C CA . SER B 1 73 ? 10.414 -29.625 -15.164 1 89.19 73 SER B CA 1
ATOM 2962 C C . SER B 1 73 ? 11.039 -28.656 -14.164 1 89.19 73 SER B C 1
ATOM 2964 O O . SER B 1 73 ? 12.211 -28.781 -13.812 1 89.19 73 SER B O 1
ATOM 2966 N N . PRO B 1 74 ? 10.305 -27.703 -13.703 1 94 74 PRO B N 1
ATOM 2967 C CA . PRO B 1 74 ? 10.805 -26.797 -12.664 1 94 74 PRO B CA 1
ATOM 2968 C C . PRO B 1 74 ? 11.109 -27.516 -11.352 1 94 74 PRO B C 1
ATOM 2970 O O . PRO B 1 74 ? 10.5 -28.547 -11.047 1 94 74 PRO B O 1
ATOM 2973 N N . LYS B 1 75 ? 12.023 -27.016 -10.641 1 94 75 LYS B N 1
ATOM 2974 C CA . LYS B 1 75 ? 12.406 -27.547 -9.344 1 94 75 LYS B CA 1
ATOM 2975 C C . LYS B 1 75 ? 11.953 -26.625 -8.211 1 94 75 LYS B C 1
ATOM 2977 O O . LYS B 1 75 ? 12.18 -25.422 -8.266 1 94 75 LYS B O 1
ATOM 2982 N N . ILE B 1 76 ? 11.32 -27.219 -7.215 1 96.31 76 ILE B N 1
ATOM 2983 C CA . ILE B 1 76 ? 10.906 -26.422 -6.062 1 96.31 76 ILE B CA 1
ATOM 2984 C C . ILE B 1 76 ? 12.117 -26.141 -5.176 1 96.31 76 ILE B C 1
ATOM 2986 O O . ILE B 1 76 ? 12.703 -27.047 -4.594 1 96.31 76 ILE B O 1
ATOM 2990 N N . HIS B 1 77 ? 12.469 -24.891 -5.105 1 96.06 77 HIS B N 1
ATOM 2991 C CA . HIS B 1 77 ? 13.617 -24.453 -4.32 1 96.06 77 HIS B CA 1
ATOM 2992 C C . HIS B 1 77 ? 13.227 -24.172 -2.877 1 96.06 77 HIS B C 1
ATOM 2994 O O . HIS B 1 77 ? 13.969 -24.5 -1.948 1 96.06 77 HIS B O 1
ATOM 3000 N N . ALA B 1 78 ? 12.117 -23.547 -2.652 1 96.62 78 ALA B N 1
ATOM 3001 C CA . ALA B 1 78 ? 11.547 -23.25 -1.341 1 96.62 78 ALA B CA 1
ATOM 3002 C C . ALA B 1 78 ? 10.023 -23.312 -1.375 1 96.62 78 ALA B C 1
ATOM 3004 O O . ALA B 1 78 ? 9.406 -22.953 -2.377 1 96.62 78 ALA B O 1
ATOM 3005 N N . TRP B 1 79 ? 9.438 -23.781 -0.371 1 96.38 79 TRP B N 1
ATOM 3006 C CA . TRP B 1 79 ? 7.996 -23.953 -0.232 1 96.38 79 TRP B CA 1
ATOM 3007 C C . TRP B 1 79 ? 7.57 -23.828 1.227 1 96.38 79 TRP B C 1
ATOM 3009 O O . TRP B 1 79 ? 7.77 -24.766 2.018 1 96.38 79 TRP B O 1
ATOM 3019 N N . ARG B 1 80 ? 6.949 -22.625 1.557 1 94.81 80 ARG B N 1
ATOM 3020 C CA . ARG B 1 80 ? 6.766 -22.359 2.98 1 94.81 80 ARG B CA 1
ATOM 3021 C C . ARG B 1 80 ? 5.461 -21.609 3.234 1 94.81 80 ARG B C 1
ATOM 3023 O O . ARG B 1 80 ? 4.988 -20.859 2.375 1 94.81 80 ARG B O 1
ATOM 3030 N N . ASN B 1 81 ? 4.934 -21.875 4.395 1 92.19 81 ASN B N 1
ATOM 3031 C CA . ASN B 1 81 ? 3.918 -21.031 5.012 1 92.19 81 ASN B CA 1
ATOM 3032 C C . ASN B 1 81 ? 4.535 -20.062 6.02 1 92.19 81 ASN B C 1
ATOM 3034 O O . ASN B 1 81 ? 5.438 -20.438 6.77 1 92.19 81 ASN B O 1
ATOM 3038 N N . LEU B 1 82 ? 4.066 -18.875 5.961 1 88.31 82 LEU B N 1
ATOM 3039 C CA . LEU B 1 82 ? 4.562 -17.875 6.906 1 88.31 82 LEU B CA 1
ATOM 3040 C C . LEU B 1 82 ? 3.408 -17.141 7.578 1 88.31 82 LEU B C 1
ATOM 3042 O O . LEU B 1 82 ? 2.461 -16.719 6.91 1 88.31 82 LEU B O 1
ATOM 3046 N N . SER B 1 83 ? 3.385 -17.141 8.914 1 82.38 83 SER B N 1
ATOM 3047 C CA . SER B 1 83 ? 2.496 -16.219 9.625 1 82.38 83 SER B CA 1
ATOM 3048 C C . SER B 1 83 ? 3.141 -14.859 9.82 1 82.38 83 SER B C 1
ATOM 3050 O O . SER B 1 83 ? 4.16 -14.734 10.5 1 82.38 83 SER B O 1
ATOM 3052 N N . VAL B 1 84 ? 2.564 -13.867 9.172 1 77.69 84 VAL B N 1
ATOM 3053 C CA . VAL B 1 84 ? 3.146 -12.531 9.25 1 77.69 84 VAL B CA 1
ATOM 3054 C C . VAL B 1 84 ? 2.615 -11.812 10.484 1 77.69 84 VAL B C 1
ATOM 3056 O O . VAL B 1 84 ? 1.41 -11.578 10.609 1 77.69 84 VAL B O 1
ATOM 3059 N N . SER B 1 85 ? 3.459 -11.617 11.484 1 75.44 85 SER B N 1
ATOM 3060 C CA . SER B 1 85 ? 3.111 -10.836 12.664 1 75.44 85 SER B CA 1
ATOM 3061 C C . SER B 1 85 ? 3.359 -9.352 12.438 1 75.44 85 SER B C 1
ATOM 3063 O O . SER B 1 85 ? 4.461 -8.953 12.055 1 75.44 85 SER B O 1
ATOM 3065 N N . MET B 1 86 ? 2.303 -8.609 12.586 1 73.62 86 MET B N 1
ATOM 3066 C CA . MET B 1 86 ? 2.416 -7.168 12.375 1 73.62 86 MET B CA 1
ATOM 3067 C C . MET B 1 86 ? 2.742 -6.453 13.68 1 73.62 86 MET B C 1
ATOM 3069 O O . MET B 1 86 ? 1.838 -6.047 14.414 1 73.62 86 MET B O 1
ATOM 3073 N N . THR B 1 87 ? 4.055 -6.32 13.945 1 71.62 87 THR B N 1
ATOM 3074 C CA . THR B 1 87 ? 4.492 -5.613 15.148 1 71.62 87 THR B CA 1
ATOM 3075 C C . THR B 1 87 ? 4.34 -4.105 14.969 1 71.62 87 THR B C 1
ATOM 3077 O O . THR B 1 87 ? 4.746 -3.553 13.945 1 71.62 87 THR B O 1
ATOM 3080 N N . PRO B 1 88 ? 3.777 -3.457 15.914 1 71.56 88 PRO B N 1
ATOM 3081 C CA . PRO B 1 88 ? 3.572 -2.012 15.797 1 71.56 88 PRO B CA 1
ATOM 3082 C C . PRO B 1 88 ? 4.883 -1.228 15.828 1 71.56 88 PRO B C 1
ATOM 3084 O O . PRO B 1 88 ? 5.797 -1.567 16.578 1 71.56 88 PRO B O 1
ATOM 3087 N N . VAL B 1 89 ? 5.094 -0.31 14.914 1 68.44 89 VAL B N 1
ATOM 3088 C CA . VAL B 1 89 ? 6.25 0.578 14.898 1 68.44 89 VAL B CA 1
ATOM 3089 C C . VAL B 1 89 ? 6.125 1.606 16.031 1 68.44 89 VAL B C 1
ATOM 3091 O O . VAL B 1 89 ? 7.105 1.922 16.703 1 68.44 89 VAL B O 1
ATOM 3094 N N . ASN B 1 90 ? 4.871 2.287 16.078 1 60.72 90 ASN B N 1
ATOM 3095 C CA . ASN B 1 90 ? 4.625 3.254 17.141 1 60.72 90 ASN B CA 1
ATOM 3096 C C . ASN B 1 90 ? 3.498 2.797 18.062 1 60.72 90 ASN B C 1
ATOM 3098 O O . ASN B 1 90 ? 2.322 3.01 17.766 1 60.72 90 ASN B O 1
ATOM 3102 N N . PRO B 1 91 ? 3.826 1.907 18.969 1 52.84 91 PRO B N 1
ATOM 3103 C CA . PRO B 1 91 ? 2.785 1.337 19.828 1 52.84 91 PRO B CA 1
ATOM 3104 C C . PRO B 1 91 ? 1.886 2.402 20.453 1 52.84 91 PRO B C 1
ATOM 3106 O O . PRO B 1 91 ? 0.746 2.111 20.828 1 52.84 91 PRO B O 1
ATOM 3109 N N . VAL B 1 92 ? 2.365 3.531 20.656 1 47.44 92 VAL B N 1
ATOM 3110 C CA . VAL B 1 92 ? 1.66 4.496 21.484 1 47.44 92 VAL B CA 1
ATOM 3111 C C . VAL B 1 92 ? 0.474 5.078 20.719 1 47.44 92 VAL B C 1
ATOM 3113 O O . VAL B 1 92 ? -0.456 5.621 21.328 1 47.44 92 VAL B O 1
ATOM 3116 N N . ILE B 1 93 ? 0.556 5.07 19.438 1 46.66 93 ILE B N 1
ATOM 3117 C CA . ILE B 1 93 ? -0.433 5.867 18.719 1 46.66 93 ILE B CA 1
ATOM 3118 C C . ILE B 1 93 ? -1.741 5.09 18.594 1 46.66 93 ILE B C 1
ATOM 3120 O O . ILE B 1 93 ? -2.721 5.586 18.031 1 46.66 93 ILE B O 1
ATOM 3124 N N . GLN B 1 94 ? -1.795 3.922 19 1 47.88 94 GLN B N 1
ATOM 3125 C CA . GLN B 1 94 ? -3.027 3.217 18.656 1 47.88 94 GLN B CA 1
ATOM 3126 C C . GLN B 1 94 ? -4.152 3.59 19.625 1 47.88 94 GLN B C 1
ATOM 3128 O O . GLN B 1 94 ? -3.957 3.596 20.844 1 47.88 94 GLN B O 1
ATOM 3133 N N . ASP B 1 95 ? -5.043 4.367 19.188 1 45.34 95 ASP B N 1
ATOM 3134 C CA . ASP B 1 95 ? -6.258 4.695 19.922 1 45.34 95 ASP B CA 1
ATOM 3135 C C . ASP B 1 95 ? -6.805 3.469 20.656 1 45.34 95 ASP B C 1
ATOM 3137 O O . ASP B 1 95 ? -6.629 2.338 20.203 1 45.34 95 ASP B O 1
ATOM 3141 N N . ALA B 1 96 ? -7.199 3.693 21.891 1 40 96 ALA B N 1
ATOM 3142 C CA . ALA B 1 96 ? -7.785 2.676 22.766 1 40 96 ALA B CA 1
ATOM 3143 C C . ALA B 1 96 ? -8.742 1.777 21.984 1 40 96 ALA B C 1
ATOM 3145 O O . ALA B 1 96 ? -8.797 0.567 22.219 1 40 96 ALA B O 1
ATOM 3146 N N . LYS B 1 97 ? -9.594 2.434 21.266 1 42.75 97 LYS B N 1
ATOM 3147 C CA . LYS B 1 97 ? -10.609 1.565 20.672 1 42.75 97 LYS B CA 1
ATOM 3148 C C . LYS B 1 97 ? -9.961 0.523 19.766 1 42.75 97 LYS B C 1
ATOM 3150 O O . LYS B 1 97 ? -10.523 -0.554 19.547 1 42.75 97 LYS B O 1
ATOM 3155 N N . GLU B 1 98 ? -9.062 0.981 19.031 1 43.12 98 GLU B N 1
ATOM 3156 C CA . GLU B 1 98 ? -8.273 0.007 18.281 1 43.12 98 GLU B CA 1
ATOM 3157 C C . GLU B 1 98 ? -7.453 -0.88 19.203 1 43.12 98 GLU B C 1
ATOM 3159 O O . GLU B 1 98 ? -7.16 -2.031 18.875 1 43.12 98 GLU B O 1
ATOM 3164 N N . GLN B 1 99 ? -7.055 -0.348 20.297 1 41.59 99 GLN B N 1
ATOM 3165 C CA . GLN B 1 99 ? -6.359 -1.149 21.297 1 41.59 99 GLN B CA 1
ATOM 3166 C C . GLN B 1 99 ? -7.273 -2.23 21.875 1 41.59 99 GLN B C 1
ATOM 3168 O O . GLN B 1 99 ? -6.82 -3.334 22.188 1 41.59 99 GLN B O 1
ATOM 3173 N N . GLN B 1 100 ? -8.414 -1.794 22.359 1 39.91 100 GLN B N 1
ATOM 3174 C CA . GLN B 1 100 ? -9.25 -2.838 22.953 1 39.91 100 GLN B CA 1
ATOM 3175 C C . GLN B 1 100 ? -9.43 -4.004 21.984 1 39.91 100 GLN B C 1
ATOM 3177 O O . GLN B 1 100 ? -9.453 -5.164 22.391 1 39.91 100 GLN B O 1
ATOM 3182 N N . GLN B 1 101 ? -10.062 -3.648 20.891 1 39.47 101 GLN B N 1
ATOM 3183 C CA . GLN B 1 101 ? -10.125 -4.766 19.953 1 39.47 101 GLN B CA 1
ATOM 3184 C C . GLN B 1 101 ? -8.727 -5.293 19.641 1 39.47 101 GLN B C 1
ATOM 3186 O O . GLN B 1 101 ? -8.57 -6.461 19.281 1 39.47 101 GLN B O 1
ATOM 3191 N N . THR B 1 102 ? -7.809 -4.422 19.578 1 39.31 102 THR B N 1
ATOM 3192 C CA . THR B 1 102 ? -6.395 -4.77 19.516 1 39.31 102 THR B CA 1
ATOM 3193 C C . THR B 1 102 ? -5.879 -5.219 20.875 1 39.31 102 THR B C 1
ATOM 3195 O O . THR B 1 102 ? -4.68 -5.449 21.047 1 39.31 102 THR B O 1
ATOM 3198 N N . LEU B 1 103 ? -6.406 -4.891 21.906 1 36.47 103 LEU B N 1
ATOM 3199 C CA . LEU B 1 103 ? -5.895 -5.434 23.172 1 36.47 103 LEU B CA 1
ATOM 3200 C C . LEU B 1 103 ? -5.465 -6.887 23 1 36.47 103 LEU B C 1
ATOM 3202 O O . LEU B 1 103 ? -4.547 -7.352 23.672 1 36.47 103 LEU B O 1
ATOM 3206 N N . GLN B 1 104 ? -6.551 -7.742 22.875 1 36.56 104 GLN B N 1
ATOM 3207 C CA . GLN B 1 104 ? -5.891 -9.047 22.812 1 36.56 104 GLN B CA 1
ATOM 3208 C C . GLN B 1 104 ? -4.75 -9.031 21.797 1 36.56 104 GLN B C 1
ATOM 3210 O O . GLN B 1 104 ? -3.697 -9.625 22.031 1 36.56 104 GLN B O 1
ATOM 3215 N N . ALA B 1 105 ? -5.066 -9.078 20.359 1 41.5 105 ALA B N 1
ATOM 3216 C CA . ALA B 1 105 ? -4.051 -9.383 19.359 1 41.5 105 ALA B CA 1
ATOM 3217 C C . ALA B 1 105 ? -3.15 -8.18 19.109 1 41.5 105 ALA B C 1
ATOM 3219 O O . ALA B 1 105 ? -3.639 -7.07 18.875 1 41.5 105 ALA B O 1
ATOM 3220 N N . LYS B 1 106 ? -1.837 -8.047 19.5 1 52.19 106 LYS B N 1
ATOM 3221 C CA . LYS B 1 106 ? -0.456 -7.621 19.297 1 52.19 106 LYS B CA 1
ATOM 3222 C C . LYS B 1 106 ? -0.248 -7.102 17.875 1 52.19 106 LYS B C 1
ATOM 3224 O O . LYS B 1 106 ? 0.886 -6.855 17.453 1 52.19 106 LYS B O 1
ATOM 3229 N N . GLU B 1 107 ? -1.332 -7.031 17.062 1 64.75 107 GLU B N 1
ATOM 3230 C CA . GLU B 1 107 ? -0.985 -6.742 15.672 1 64.75 107 GLU B CA 1
ATOM 3231 C C . GLU B 1 107 ? -1.403 -5.328 15.273 1 64.75 107 GLU B C 1
ATOM 3233 O O . GLU B 1 107 ? -2.438 -4.832 15.727 1 64.75 107 GLU B O 1
ATOM 3238 N N . ALA B 1 108 ? -0.567 -4.543 14.75 1 76.31 108 ALA B N 1
ATOM 3239 C CA . ALA B 1 108 ? -0.806 -3.211 14.203 1 76.31 108 ALA B CA 1
ATOM 3240 C C . ALA B 1 108 ? -0.902 -3.248 12.68 1 76.31 108 ALA B C 1
ATOM 3242 O O . ALA B 1 108 ? 0.035 -3.678 12 1 76.31 108 ALA B O 1
ATOM 3243 N N . PHE B 1 109 ? -2.107 -2.822 12.227 1 83.56 109 PHE B N 1
ATOM 3244 C CA . PHE B 1 109 ? -2.322 -2.881 10.781 1 83.56 109 PHE B CA 1
ATOM 3245 C C . PHE B 1 109 ? -2.289 -1.485 10.172 1 83.56 109 PHE B C 1
ATOM 3247 O O . PHE B 1 109 ? -2.91 -1.24 9.133 1 83.56 109 PHE B O 1
ATOM 3254 N N . ASP B 1 110 ? -1.612 -0.614 10.852 1 89.62 110 ASP B N 1
ATOM 3255 C CA . ASP B 1 110 ? -1.406 0.697 10.242 1 89.62 110 ASP B CA 1
ATOM 3256 C C . ASP B 1 110 ? -0.353 0.63 9.141 1 89.62 110 ASP B C 1
ATOM 3258 O O . ASP B 1 110 ? 0.528 -0.232 9.164 1 89.62 110 ASP B O 1
ATOM 3262 N N . PRO B 1 111 ? -0.427 1.556 8.227 1 93.44 111 PRO B N 1
ATOM 3263 C CA . PRO B 1 111 ? 0.457 1.518 7.055 1 93.44 111 PRO B CA 1
ATOM 3264 C C . PRO B 1 111 ? 1.937 1.5 7.438 1 93.44 111 PRO B C 1
ATOM 3266 O O . PRO B 1 111 ? 2.725 0.771 6.828 1 93.44 111 PRO B O 1
ATOM 3269 N N . ALA B 1 112 ? 2.303 2.227 8.406 1 94 112 ALA B N 1
ATOM 3270 C CA . ALA B 1 112 ? 3.703 2.287 8.812 1 94 112 ALA B CA 1
ATOM 3271 C C . ALA B 1 112 ? 4.188 0.93 9.312 1 94 112 ALA B C 1
ATOM 3273 O O . ALA B 1 112 ? 5.234 0.439 8.875 1 94 112 ALA B O 1
ATOM 3274 N N . SER B 1 113 ? 3.449 0.316 10.219 1 92.88 113 SER B N 1
ATOM 3275 C CA . SER B 1 113 ? 3.812 -0.986 10.773 1 92.88 113 SER B CA 1
ATOM 3276 C C . SER B 1 113 ? 3.82 -2.061 9.688 1 92.88 113 SER B C 1
ATOM 3278 O O . SER B 1 113 ? 4.734 -2.889 9.633 1 92.88 113 SER B O 1
ATOM 3280 N N . MET B 1 114 ? 2.859 -1.997 8.867 1 94.44 114 MET B N 1
ATOM 3281 C CA . MET B 1 114 ? 2.775 -2.973 7.781 1 94.44 114 MET B CA 1
ATOM 3282 C C . MET B 1 114 ? 3.959 -2.832 6.828 1 94.44 114 MET B C 1
ATOM 3284 O O . MET B 1 114 ? 4.457 -3.826 6.301 1 94.44 114 MET B O 1
ATOM 3288 N N . SER B 1 115 ? 4.355 -1.599 6.613 1 97.12 115 SER B N 1
ATOM 3289 C CA . SER B 1 115 ? 5.461 -1.338 5.699 1 97.12 115 SER B CA 1
ATOM 3290 C C . SER B 1 115 ? 6.766 -1.934 6.227 1 97.12 115 SER B C 1
ATOM 3292 O O . SER B 1 115 ? 7.516 -2.559 5.473 1 97.12 115 SER B O 1
ATOM 3294 N N . VAL B 1 116 ? 6.98 -1.79 7.484 1 96.38 116 VAL B N 1
ATOM 3295 C CA . VAL B 1 116 ? 8.195 -2.334 8.094 1 96.38 116 VAL B CA 1
ATOM 3296 C C . VAL B 1 116 ? 8.172 -3.859 8.008 1 96.38 116 VAL B C 1
ATOM 3298 O O . VAL B 1 116 ? 9.164 -4.48 7.633 1 96.38 116 VAL B O 1
ATOM 3301 N N . THR B 1 117 ? 7.086 -4.395 8.359 1 94.75 117 THR B N 1
ATOM 3302 C CA . THR B 1 117 ? 6.926 -5.844 8.305 1 94.75 117 THR B CA 1
ATOM 3303 C C . THR B 1 117 ? 7.133 -6.352 6.879 1 94.75 117 THR B C 1
ATOM 3305 O O . THR B 1 117 ? 7.859 -7.324 6.66 1 94.75 117 THR B O 1
ATOM 3308 N N . ALA B 1 118 ? 6.477 -5.73 5.922 1 96.94 118 ALA B N 1
ATOM 3309 C CA . ALA B 1 118 ? 6.578 -6.125 4.52 1 96.94 118 ALA B CA 1
ATOM 3310 C C . ALA B 1 118 ? 8.016 -6.023 4.023 1 96.94 118 ALA B C 1
ATOM 3312 O O . ALA B 1 118 ? 8.508 -6.914 3.322 1 96.94 118 ALA B O 1
ATOM 3313 N N . TYR B 1 119 ? 8.664 -4.934 4.371 1 97.75 119 TYR B N 1
ATOM 3314 C CA . TYR B 1 119 ? 10.047 -4.738 3.947 1 97.75 119 TYR B CA 1
ATOM 3315 C C . TYR B 1 119 ? 10.938 -5.848 4.488 1 97.75 119 TYR B C 1
ATOM 3317 O O . TYR B 1 119 ? 11.727 -6.438 3.742 1 97.75 119 TYR B O 1
ATOM 3325 N N . ASN B 1 120 ? 10.812 -6.09 5.746 1 96.12 120 ASN B N 1
ATOM 3326 C CA . ASN B 1 120 ? 11.609 -7.141 6.363 1 96.12 120 ASN B CA 1
ATOM 3327 C C . ASN B 1 120 ? 11.32 -8.5 5.742 1 96.12 120 ASN B C 1
ATOM 3329 O O . ASN B 1 120 ? 12.242 -9.281 5.477 1 96.12 120 ASN B O 1
ATOM 3333 N N . LEU B 1 121 ? 10.102 -8.766 5.566 1 95.38 121 LEU B N 1
ATOM 3334 C CA . LEU B 1 121 ? 9.695 -10.016 4.938 1 95.38 121 LEU B CA 1
ATOM 3335 C C . LEU B 1 121 ? 10.352 -10.172 3.568 1 95.38 121 LEU B C 1
ATOM 3337 O O . LEU B 1 121 ? 10.922 -11.219 3.262 1 95.38 121 LEU B O 1
ATOM 3341 N N . LEU B 1 122 ? 10.289 -9.164 2.74 1 97 122 LEU B N 1
ATOM 3342 C CA . LEU B 1 122 ? 10.852 -9.203 1.393 1 97 122 LEU B CA 1
ATOM 3343 C C . LEU B 1 122 ? 12.367 -9.352 1.438 1 97 122 LEU B C 1
ATOM 3345 O O . LEU B 1 122 ? 12.93 -10.219 0.762 1 97 122 LEU B O 1
ATOM 3349 N N . ARG B 1 123 ? 13.031 -8.57 2.234 1 96.25 123 ARG B N 1
ATOM 3350 C CA . ARG B 1 123 ? 14.492 -8.5 2.223 1 96.25 123 ARG B CA 1
ATOM 3351 C C . ARG B 1 123 ? 15.102 -9.711 2.912 1 96.25 123 ARG B C 1
ATOM 3353 O O . ARG B 1 123 ? 16.141 -10.219 2.488 1 96.25 123 ARG B O 1
ATOM 3360 N N . GLU B 1 124 ? 14.406 -10.18 3.902 1 94.25 124 GLU B N 1
ATOM 3361 C CA . GLU B 1 124 ? 15.031 -11.219 4.719 1 94.25 124 GLU B CA 1
ATOM 3362 C C . GLU B 1 124 ? 14.594 -12.609 4.266 1 94.25 124 GLU B C 1
ATOM 3364 O O . GLU B 1 124 ? 15.32 -13.586 4.465 1 94.25 124 GLU B O 1
ATOM 3369 N N . LYS B 1 125 ? 13.461 -12.695 3.676 1 94.44 125 LYS B N 1
ATOM 3370 C CA . LYS B 1 125 ? 12.945 -14.031 3.385 1 94.44 125 LYS B CA 1
ATOM 3371 C C . LYS B 1 125 ? 12.656 -14.203 1.895 1 94.44 125 LYS B C 1
ATOM 3373 O O . LYS B 1 125 ? 13.273 -15.039 1.231 1 94.44 125 LYS B O 1
ATOM 3378 N N . LEU B 1 126 ? 11.891 -13.352 1.335 1 96.56 126 LEU B N 1
ATOM 3379 C CA . LEU B 1 126 ? 11.32 -13.602 0.016 1 96.56 126 LEU B CA 1
ATOM 3380 C C . LEU B 1 126 ? 12.344 -13.328 -1.08 1 96.56 126 LEU B C 1
ATOM 3382 O O . LEU B 1 126 ? 12.414 -14.07 -2.064 1 96.56 126 LEU B O 1
ATOM 3386 N N . LEU B 1 127 ? 13.133 -12.266 -0.914 1 97.25 127 LEU B N 1
ATOM 3387 C CA . LEU B 1 127 ? 14.094 -11.914 -1.95 1 97.25 127 LEU B CA 1
ATOM 3388 C C . LEU B 1 127 ? 15.469 -12.5 -1.633 1 97.25 127 LEU B C 1
ATOM 3390 O O . LEU B 1 127 ? 16.438 -12.273 -2.369 1 97.25 127 LEU B O 1
ATOM 3394 N N . TYR B 1 128 ? 15.516 -13.234 -0.557 1 94 128 TYR B N 1
ATOM 3395 C CA . TYR B 1 128 ? 16.781 -13.797 -0.096 1 94 128 TYR B CA 1
ATOM 3396 C C . TYR B 1 128 ? 17.453 -14.609 -1.194 1 94 128 TYR B C 1
ATOM 3398 O O . TYR B 1 128 ? 18.672 -14.523 -1.393 1 94 128 TYR B O 1
ATOM 3406 N N . ASP B 1 129 ? 16.656 -15.375 -1.941 1 93.75 129 ASP B N 1
ATOM 3407 C CA . ASP B 1 129 ? 17.172 -16.266 -2.975 1 93.75 129 ASP B CA 1
ATOM 3408 C C . ASP B 1 129 ? 17.25 -15.547 -4.324 1 93.75 129 ASP B C 1
ATOM 3410 O O . ASP B 1 129 ? 17.391 -16.188 -5.363 1 93.75 129 ASP B O 1
ATOM 3414 N N . LYS B 1 130 ? 17.016 -14.297 -4.363 1 95.12 130 LYS B N 1
ATOM 3415 C CA . LYS B 1 130 ? 17.172 -13.43 -5.527 1 95.12 130 LYS B CA 1
ATOM 3416 C C . LYS B 1 130 ? 16.328 -13.914 -6.695 1 95.12 130 LYS B C 1
ATOM 3418 O O . LYS B 1 130 ? 16.844 -14.141 -7.793 1 95.12 130 LYS B O 1
ATOM 3423 N N . PRO B 1 131 ? 15.086 -14.07 -6.465 1 97.56 131 PRO B N 1
ATOM 3424 C CA . PRO B 1 131 ? 14.227 -14.453 -7.586 1 97.56 131 PRO B CA 1
ATOM 3425 C C . PRO B 1 131 ? 14.289 -13.461 -8.742 1 97.56 131 PRO B C 1
ATOM 3427 O O . PRO B 1 131 ? 14.445 -12.258 -8.523 1 97.56 131 PRO B O 1
ATOM 3430 N N . THR B 1 132 ? 14.195 -14 -9.969 1 95.94 132 THR B N 1
ATOM 3431 C CA . THR B 1 132 ? 14.156 -13.148 -11.156 1 95.94 132 THR B CA 1
ATOM 3432 C C . THR B 1 132 ? 12.75 -12.617 -11.391 1 95.94 132 THR B C 1
ATOM 3434 O O . THR B 1 132 ? 12.57 -11.562 -12.008 1 95.94 132 THR B O 1
ATOM 3437 N N . HIS B 1 133 ? 11.734 -13.375 -10.938 1 96.75 133 HIS B N 1
ATOM 3438 C CA . HIS B 1 133 ? 10.328 -13.008 -11.062 1 96.75 133 HIS B CA 1
ATOM 3439 C C . HIS B 1 133 ? 9.586 -13.195 -9.742 1 96.75 133 HIS B C 1
ATOM 3441 O O . HIS B 1 133 ? 9.812 -14.18 -9.031 1 96.75 133 HIS B O 1
ATOM 3447 N N . VAL B 1 134 ? 8.852 -12.234 -9.406 1 98.25 134 VAL B N 1
ATOM 3448 C CA . VAL B 1 134 ? 7.973 -12.328 -8.242 1 98.25 134 VAL B CA 1
ATOM 3449 C C . VAL B 1 134 ? 6.516 -12.289 -8.695 1 98.25 134 VAL B C 1
ATOM 3451 O O . VAL B 1 134 ? 6.055 -11.273 -9.234 1 98.25 134 VAL B O 1
ATOM 3454 N N . ILE B 1 135 ? 5.828 -13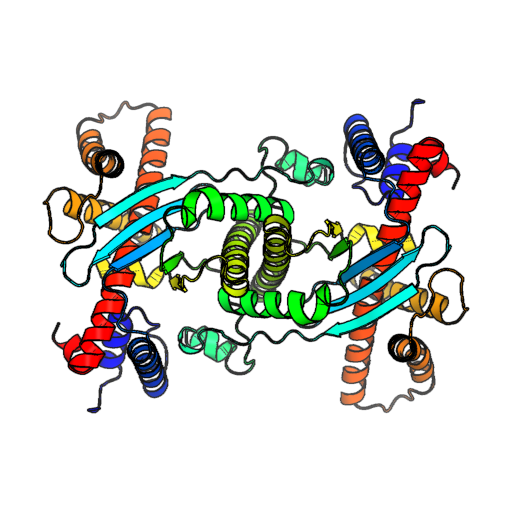.383 -8.539 1 97.94 135 ILE B N 1
ATOM 3455 C CA . ILE B 1 135 ? 4.418 -13.5 -8.898 1 97.94 135 ILE B CA 1
ATOM 3456 C C . ILE B 1 135 ? 3.553 -13.297 -7.656 1 97.94 135 ILE B C 1
ATOM 3458 O O . ILE B 1 135 ? 3.701 -14.016 -6.664 1 97.94 135 ILE B O 1
ATOM 3462 N N . ILE B 1 136 ? 2.688 -12.297 -7.676 1 97.5 136 ILE B N 1
ATOM 3463 C CA . ILE B 1 136 ? 1.841 -11.984 -6.531 1 97.5 136 ILE B CA 1
ATOM 3464 C C . ILE B 1 136 ? 0.375 -12.195 -6.902 1 97.5 136 ILE B C 1
ATOM 3466 O O . ILE B 1 136 ? -0.085 -11.719 -7.941 1 97.5 136 ILE B O 1
ATOM 3470 N N . GLU B 1 137 ? -0.323 -12.898 -6.082 1 94.56 137 GLU B N 1
ATOM 3471 C CA . GLU B 1 137 ? -1.764 -13.031 -6.27 1 94.56 137 GLU B CA 1
ATOM 3472 C C . GLU B 1 137 ? -2.471 -11.688 -6.125 1 94.56 137 GLU B C 1
ATOM 3474 O O . GLU B 1 137 ? -2.289 -10.992 -5.125 1 94.56 137 GLU B O 1
ATOM 3479 N N . GLN B 1 138 ? -3.258 -11.445 -7.074 1 92.25 138 GLN B N 1
ATOM 3480 C CA . GLN B 1 138 ? -4.035 -10.211 -7.023 1 92.25 138 GLN B CA 1
ATOM 3481 C C . GLN B 1 138 ? -5.234 -10.352 -6.086 1 92.25 138 GLN B C 1
ATOM 3483 O O . GLN B 1 138 ? -6.004 -11.312 -6.199 1 92.25 138 GLN B O 1
ATOM 3488 N N . GLN B 1 139 ? -5.391 -9.383 -5.184 1 89 139 GLN B N 1
ATOM 3489 C CA . GLN B 1 139 ? -6.523 -9.398 -4.266 1 89 139 GLN B CA 1
ATOM 3490 C C . GLN B 1 139 ? -7.734 -8.695 -4.879 1 89 139 GLN B C 1
ATOM 3492 O O . GLN B 1 139 ? -7.582 -7.754 -5.656 1 89 139 GLN B O 1
ATOM 3497 N N . ARG B 1 140 ? -8.859 -9.172 -4.539 1 79.62 140 ARG B N 1
ATOM 3498 C CA . ARG B 1 140 ? -10.109 -8.602 -5.035 1 79.62 140 ARG B CA 1
ATOM 3499 C C . ARG B 1 140 ? -10.766 -7.711 -3.986 1 79.62 140 ARG B C 1
ATOM 3501 O O . ARG B 1 140 ? -10.516 -7.871 -2.789 1 79.62 140 ARG B O 1
ATOM 3508 N N . PHE B 1 141 ? -11.602 -6.738 -4.574 1 74.44 141 PHE B N 1
ATOM 3509 C CA . PHE B 1 141 ? -12.406 -5.91 -3.68 1 74.44 141 PHE B CA 1
ATOM 3510 C C . PHE B 1 141 ? -13.68 -6.633 -3.275 1 74.44 141 PHE B C 1
ATOM 3512 O O . PHE B 1 141 ? -14.477 -7.027 -4.133 1 74.44 141 PHE B O 1
ATOM 3519 N N . ARG B 1 142 ? -13.727 -7.188 -2.125 1 65.12 142 ARG B N 1
ATOM 3520 C CA . ARG B 1 142 ? -14.969 -7.816 -1.675 1 65.12 142 ARG B CA 1
ATOM 3521 C C . ARG B 1 142 ? -15.898 -6.793 -1.039 1 65.12 142 ARG B C 1
ATOM 3523 O O . ARG B 1 142 ? -15.555 -6.172 -0.031 1 65.12 142 ARG B O 1
ATOM 3530 N N . SER B 1 143 ? -16.938 -6.34 -1.729 1 62.34 143 SER B N 1
ATOM 3531 C CA . SER B 1 143 ? -17.812 -5.297 -1.207 1 62.34 143 SER B CA 1
ATOM 3532 C C . SER B 1 143 ? -18.922 -5.887 -0.352 1 62.34 143 SER B C 1
ATOM 3534 O O . SER B 1 143 ? -19.625 -5.16 0.347 1 62.34 143 SER B O 1
ATOM 3536 N N . MET B 1 144 ? -19.109 -7.234 -0.609 1 59.44 144 MET B N 1
ATOM 3537 C CA . MET B 1 144 ? -20.312 -7.805 0.001 1 59.44 144 MET B CA 1
ATOM 3538 C C . MET B 1 144 ? -20.016 -8.344 1.396 1 59.44 144 MET B C 1
ATOM 3540 O O . MET B 1 144 ? -19.016 -9.047 1.592 1 59.44 144 MET B O 1
ATOM 3544 N N . GLY B 1 145 ? -20.438 -7.621 2.496 1 61.41 145 GLY B N 1
ATOM 3545 C CA . GLY B 1 145 ? -20.375 -8.18 3.836 1 61.41 145 GLY B CA 1
ATOM 3546 C C . GLY B 1 145 ? -20.359 -7.125 4.926 1 61.41 145 GLY B C 1
ATOM 3547 O O . GLY B 1 145 ? -20.562 -5.941 4.648 1 61.41 145 GLY B O 1
ATOM 3548 N N . GLY B 1 146 ? -20.266 -7.57 6.086 1 66.88 146 GLY B N 1
ATOM 3549 C CA . GLY B 1 146 ? -20.281 -6.738 7.277 1 66.88 146 GLY B CA 1
ATOM 3550 C C . GLY B 1 146 ? -19.016 -5.898 7.422 1 66.88 146 GLY B C 1
ATOM 3551 O O . GLY B 1 146 ? -18.094 -6.008 6.609 1 66.88 146 GLY B O 1
ATOM 3552 N N . ARG B 1 147 ? -19.047 -4.992 8.211 1 70.38 147 ARG B N 1
ATOM 3553 C CA . ARG B 1 147 ? -17.984 -4.031 8.5 1 70.38 147 ARG B CA 1
ATOM 3554 C C . ARG B 1 147 ? -16.641 -4.73 8.68 1 70.38 147 ARG B C 1
ATOM 3556 O O . ARG B 1 147 ? -15.617 -4.242 8.203 1 70.38 147 ARG B O 1
ATOM 3563 N N . HIS B 1 148 ? -16.719 -5.875 9.305 1 71.69 148 HIS B N 1
ATOM 3564 C CA . HIS B 1 148 ? -15.492 -6.598 9.594 1 71.69 148 HIS B CA 1
ATOM 3565 C C . HIS B 1 148 ? -14.859 -7.137 8.312 1 71.69 148 HIS B C 1
ATOM 3567 O O . HIS B 1 148 ? -13.633 -7.137 8.18 1 71.69 148 HIS B O 1
ATOM 3573 N N . ILE B 1 149 ? -15.695 -7.57 7.43 1 72.19 149 ILE B N 1
ATOM 3574 C CA . ILE B 1 149 ? -15.188 -8.078 6.16 1 72.19 149 ILE B CA 1
ATOM 3575 C C . ILE B 1 149 ? -14.594 -6.934 5.348 1 72.19 149 ILE B C 1
ATOM 3577 O O . ILE B 1 149 ? -13.547 -7.094 4.707 1 72.19 149 ILE B O 1
ATOM 3581 N N . PHE B 1 150 ? -15.148 -5.855 5.57 1 78.38 150 PHE B N 1
ATOM 3582 C CA . PHE B 1 150 ? -14.688 -4.664 4.863 1 78.38 150 PHE B CA 1
ATOM 3583 C C . PHE B 1 150 ? -13.297 -4.262 5.332 1 78.38 150 PHE B C 1
ATOM 3585 O O . PHE B 1 150 ? -12.383 -4.086 4.516 1 78.38 150 PHE B O 1
ATOM 3592 N N . GLU B 1 151 ? -13.109 -4.176 6.57 1 82.75 151 GLU B N 1
ATOM 3593 C CA . GLU B 1 151 ? -11.828 -3.738 7.125 1 82.75 151 GLU B CA 1
ATOM 3594 C C . GLU B 1 151 ? -10.711 -4.719 6.781 1 82.75 151 GLU B C 1
ATOM 3596 O O . GLU B 1 151 ? -9.594 -4.309 6.453 1 82.75 151 GLU B O 1
ATOM 3601 N N . TRP B 1 152 ? -11.086 -5.938 6.879 1 84.25 152 TRP B N 1
ATOM 3602 C CA . TRP B 1 152 ? -10.07 -6.941 6.566 1 84.25 152 TRP B CA 1
ATOM 3603 C C . TRP B 1 152 ? -9.68 -6.883 5.094 1 84.25 152 TRP B C 1
ATOM 3605 O O . TRP B 1 152 ? -8.508 -7.023 4.75 1 84.25 152 TRP B O 1
ATOM 3615 N N . THR B 1 153 ? -10.648 -6.688 4.234 1 88 153 THR B N 1
ATOM 3616 C CA . THR B 1 153 ? -10.375 -6.535 2.809 1 88 153 THR B CA 1
ATOM 3617 C C . THR B 1 153 ? -9.43 -5.371 2.561 1 88 153 THR B C 1
ATOM 3619 O O . THR B 1 153 ? -8.5 -5.477 1.755 1 88 153 THR B O 1
ATOM 3622 N N . ILE B 1 154 ? -9.602 -4.348 3.246 1 89.81 154 ILE B N 1
ATOM 3623 C CA . ILE B 1 154 ? -8.742 -3.178 3.107 1 89.81 154 ILE B CA 1
ATOM 3624 C C . ILE B 1 154 ? -7.324 -3.525 3.549 1 89.81 154 ILE B C 1
ATOM 3626 O O . ILE B 1 154 ? -6.359 -3.211 2.852 1 89.81 154 ILE B O 1
ATOM 3630 N N . ARG B 1 155 ? -7.262 -4.18 4.629 1 89.94 155 ARG B N 1
ATOM 3631 C CA . ARG B 1 155 ? -5.957 -4.5 5.191 1 89.94 155 ARG B CA 1
ATOM 3632 C C . ARG B 1 155 ? -5.16 -5.402 4.254 1 89.94 155 ARG B C 1
ATOM 3634 O O . ARG B 1 155 ? -3.965 -5.188 4.047 1 89.94 155 ARG B O 1
ATOM 3641 N N . VAL B 1 156 ? -5.801 -6.359 3.697 1 91 156 VAL B N 1
ATOM 3642 C CA . VAL B 1 156 ? -5.113 -7.293 2.811 1 91 156 VAL B CA 1
ATOM 3643 C C . VAL B 1 156 ? -4.695 -6.578 1.529 1 91 156 VAL B C 1
ATOM 3645 O O . VAL B 1 156 ? -3.594 -6.797 1.021 1 91 156 VAL B O 1
ATOM 3648 N N . ASN B 1 157 ? -5.57 -5.75 1.046 1 92.81 157 ASN B N 1
ATOM 3649 C CA . ASN B 1 157 ? -5.242 -4.98 -0.148 1 92.81 157 ASN B CA 1
ATOM 3650 C C . ASN B 1 157 ? -4.105 -3.996 0.117 1 92.81 157 ASN B C 1
ATOM 3652 O O . ASN B 1 157 ? -3.256 -3.775 -0.748 1 92.81 157 ASN B O 1
ATOM 3656 N N . MET B 1 158 ? -4.117 -3.43 1.285 1 95.12 158 MET B N 1
ATOM 3657 C CA . MET B 1 158 ? -3.018 -2.555 1.68 1 95.12 158 MET B CA 1
ATOM 3658 C C . MET B 1 158 ? -1.695 -3.314 1.684 1 95.12 158 MET B C 1
ATOM 3660 O O . MET B 1 158 ? -0.69 -2.82 1.17 1 95.12 158 MET B O 1
ATOM 3664 N N . PHE B 1 159 ? -1.758 -4.43 2.268 1 95.12 159 PHE B N 1
ATOM 3665 C CA . PHE B 1 159 ? -0.541 -5.223 2.383 1 95.12 159 PHE B CA 1
ATOM 3666 C C . PHE B 1 159 ? -0.005 -5.598 1.005 1 95.12 159 PHE B C 1
ATOM 3668 O O . PHE B 1 159 ? 1.195 -5.477 0.748 1 95.12 159 PHE B O 1
ATOM 3675 N N . GLU B 1 160 ? -0.858 -6.055 0.177 1 96.31 160 GLU B N 1
ATOM 3676 C CA . GLU B 1 160 ? -0.476 -6.324 -1.206 1 96.31 160 GLU B CA 1
ATOM 3677 C C . GLU B 1 160 ? 0.15 -5.094 -1.856 1 96.31 160 GLU B C 1
ATOM 3679 O O . GLU B 1 160 ? 1.198 -5.188 -2.498 1 96.31 160 GLU B O 1
ATOM 3684 N N . ALA B 1 161 ? -0.495 -4.008 -1.726 1 97.12 161 ALA B N 1
ATOM 3685 C CA . ALA B 1 161 ? -0.041 -2.762 -2.334 1 97.12 161 ALA B CA 1
ATOM 3686 C C . ALA B 1 161 ? 1.341 -2.371 -1.82 1 97.12 161 ALA B C 1
ATOM 3688 O O . ALA B 1 161 ? 2.189 -1.912 -2.59 1 97.12 161 ALA B O 1
ATOM 3689 N N . ILE B 1 162 ? 1.544 -2.545 -0.556 1 98.12 162 ILE B N 1
ATOM 3690 C CA . ILE B 1 162 ? 2.83 -2.219 0.051 1 98.12 162 ILE B CA 1
ATOM 3691 C C . ILE B 1 162 ? 3.924 -3.09 -0.562 1 98.12 162 ILE B C 1
ATOM 3693 O O . ILE B 1 162 ? 5.012 -2.602 -0.875 1 98.12 162 ILE B O 1
ATOM 3697 N N . LEU B 1 163 ? 3.646 -4.355 -0.739 1 97.94 163 LEU B N 1
ATOM 3698 C CA . LEU B 1 163 ? 4.621 -5.246 -1.355 1 97.94 163 LEU B CA 1
ATOM 3699 C C . LEU B 1 163 ? 5 -4.758 -2.75 1 97.94 163 LEU B C 1
ATOM 3701 O O . LEU B 1 163 ? 6.184 -4.707 -3.094 1 97.94 163 LEU B O 1
ATOM 3705 N N . HIS B 1 164 ? 3.99 -4.406 -3.504 1 98.12 164 HIS B N 1
ATOM 3706 C CA . HIS B 1 164 ? 4.25 -3.863 -4.832 1 98.12 164 HIS B CA 1
ATOM 3707 C C . HIS B 1 164 ? 5.09 -2.594 -4.758 1 98.12 164 HIS B C 1
ATOM 3709 O O . HIS B 1 164 ? 6.023 -2.414 -5.543 1 98.12 164 HIS B O 1
ATOM 3715 N N . GLY B 1 165 ? 4.734 -1.717 -3.832 1 98.5 165 GLY B N 1
ATOM 3716 C CA . GLY B 1 165 ? 5.477 -0.475 -3.674 1 98.5 165 GLY B CA 1
ATOM 3717 C C . GLY B 1 165 ? 6.938 -0.691 -3.34 1 98.5 165 GLY B C 1
ATOM 3718 O O . GLY B 1 165 ? 7.812 -0.031 -3.904 1 98.5 165 GLY B O 1
ATOM 3719 N N . ILE B 1 166 ? 7.207 -1.612 -2.428 1 98.69 166 ILE B N 1
ATOM 3720 C CA . ILE B 1 166 ? 8.57 -1.899 -2.002 1 98.69 166 ILE B CA 1
ATOM 3721 C C . ILE B 1 166 ? 9.359 -2.506 -3.162 1 98.69 166 ILE B C 1
ATOM 3723 O O . ILE B 1 166 ? 10.484 -2.086 -3.445 1 98.69 166 ILE B O 1
ATOM 3727 N N . LEU B 1 167 ? 8.758 -3.451 -3.805 1 98.62 167 LEU B N 1
ATOM 3728 C CA . LEU B 1 167 ? 9.43 -4.098 -4.926 1 98.62 167 LEU B CA 1
ATOM 3729 C C . LEU B 1 167 ? 9.711 -3.096 -6.043 1 98.62 167 LEU B C 1
ATOM 3731 O O . LEU B 1 167 ? 10.789 -3.121 -6.648 1 98.62 167 LEU B O 1
ATOM 3735 N N . CYS B 1 168 ? 8.766 -2.242 -6.285 1 98.12 168 CYS B N 1
ATOM 3736 C CA . CYS B 1 168 ? 8.945 -1.177 -7.266 1 98.12 168 CYS B CA 1
ATOM 3737 C C . CYS B 1 168 ? 10.133 -0.294 -6.895 1 98.12 168 CYS B C 1
ATOM 3739 O O . CYS B 1 168 ? 10.953 0.049 -7.75 1 98.12 168 CYS B O 1
ATOM 3741 N N . THR B 1 169 ? 10.219 0.024 -5.703 1 98.62 169 THR B N 1
ATOM 3742 C CA . THR B 1 169 ? 11.273 0.9 -5.203 1 98.62 169 THR B CA 1
ATOM 3743 C C . THR B 1 169 ? 12.633 0.216 -5.301 1 98.62 169 THR B C 1
ATOM 3745 O O . THR B 1 169 ? 13.609 0.823 -5.746 1 98.62 169 THR B O 1
ATOM 3748 N N . LEU B 1 170 ? 12.68 -1.018 -4.848 1 98.5 170 LEU B N 1
ATOM 3749 C CA . LEU B 1 170 ? 13.938 -1.761 -4.902 1 98.5 170 LEU B CA 1
ATOM 3750 C C . LEU B 1 170 ? 14.438 -1.866 -6.34 1 98.5 170 LEU B C 1
ATOM 3752 O O . LEU B 1 170 ? 15.641 -1.767 -6.586 1 98.5 170 LEU B O 1
ATOM 3756 N N . LYS B 1 171 ? 13.523 -2.043 -7.215 1 97.75 171 LYS B N 1
ATOM 3757 C CA . LYS B 1 171 ? 13.898 -2.119 -8.625 1 97.75 171 LYS B CA 1
ATOM 3758 C C . LYS B 1 171 ? 14.367 -0.762 -9.141 1 97.75 171 LYS B C 1
ATOM 3760 O O . LYS B 1 171 ? 15.406 -0.667 -9.797 1 97.75 171 LYS B O 1
ATOM 3765 N N . ALA B 1 172 ? 13.578 0.247 -8.859 1 97.69 172 ALA B N 1
ATOM 3766 C CA . ALA B 1 172 ? 13.898 1.592 -9.328 1 97.69 172 ALA B CA 1
ATOM 3767 C C . ALA B 1 172 ? 15.25 2.061 -8.789 1 97.69 172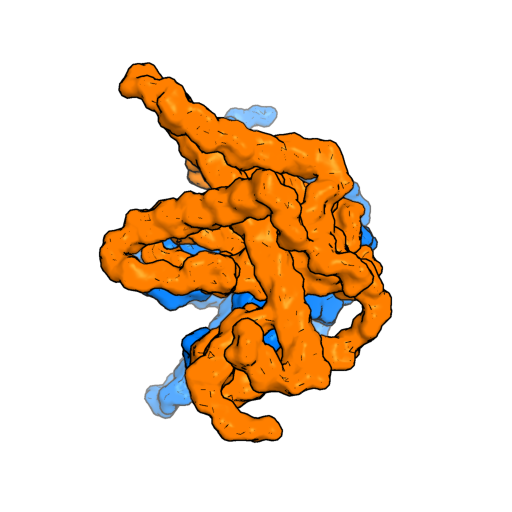 ALA B C 1
ATOM 3769 O O . ALA B 1 172 ? 15.977 2.783 -9.469 1 97.69 172 ALA B O 1
ATOM 3770 N N . GLU B 1 173 ? 15.578 1.648 -7.625 1 97.88 173 GLU B N 1
ATOM 3771 C CA . GLU B 1 173 ? 16.828 2.045 -6.988 1 97.88 173 GLU B CA 1
ATOM 3772 C C . GLU B 1 173 ? 17.953 1.067 -7.324 1 97.88 173 GLU B C 1
ATOM 3774 O O . GLU B 1 173 ? 19.047 1.146 -6.754 1 97.88 173 GLU B O 1
ATOM 3779 N N . LYS B 1 174 ? 17.688 0.078 -8.156 1 97 174 LYS B N 1
ATOM 3780 C CA . LYS B 1 174 ? 18.656 -0.876 -8.703 1 97 174 LYS B CA 1
ATOM 3781 C C . LYS B 1 174 ? 19.203 -1.782 -7.609 1 97 174 LYS B C 1
ATOM 3783 O O . LYS B 1 174 ? 20.375 -2.162 -7.648 1 97 174 LYS B O 1
ATOM 3788 N N . ILE B 1 175 ? 18.438 -1.994 -6.645 1 96.88 175 ILE B N 1
ATOM 3789 C CA . ILE B 1 175 ? 18.812 -2.912 -5.574 1 96.88 175 ILE B CA 1
ATOM 3790 C C . ILE B 1 175 ? 18.406 -4.336 -5.949 1 96.88 175 ILE B C 1
ATOM 3792 O O . ILE B 1 175 ? 19.078 -5.297 -5.594 1 96.88 175 ILE B O 1
ATOM 3796 N N . TRP B 1 176 ? 17.344 -4.512 -6.586 1 96.06 176 TRP B N 1
ATOM 3797 C CA . TRP B 1 176 ? 16.812 -5.754 -7.141 1 96.06 176 TRP B CA 1
ATOM 3798 C C . TRP B 1 176 ? 16.328 -5.543 -8.57 1 96.06 176 TRP B C 1
ATOM 3800 O O . TRP B 1 176 ? 15.625 -4.574 -8.859 1 96.06 176 TRP B O 1
ATOM 3810 N N . ASN B 1 177 ? 16.641 -6.418 -9.422 1 94.38 177 ASN B N 1
ATOM 3811 C CA . ASN B 1 177 ? 16.375 -6.191 -10.844 1 94.38 177 ASN B CA 1
ATOM 3812 C C . ASN B 1 177 ? 15.359 -7.191 -11.391 1 94.38 177 ASN B C 1
ATOM 3814 O O . ASN B 1 177 ? 15.32 -7.445 -12.594 1 94.38 177 ASN B O 1
ATOM 3818 N N . GLY B 1 178 ? 14.586 -7.777 -10.578 1 94.75 178 GLY B N 1
ATOM 3819 C CA . GLY B 1 178 ? 13.602 -8.734 -11.039 1 94.75 178 GLY B CA 1
ATOM 3820 C C . GLY B 1 178 ? 12.328 -8.086 -11.539 1 94.75 178 GLY B C 1
ATOM 3821 O O . GLY B 1 178 ? 12.234 -6.859 -11.617 1 94.75 178 GLY B O 1
ATOM 3822 N N . THR B 1 179 ? 11.406 -8.938 -11.992 1 94.56 179 THR B N 1
ATOM 3823 C CA . THR B 1 179 ? 10.117 -8.5 -12.516 1 94.56 179 THR B CA 1
ATOM 3824 C C . THR B 1 179 ? 8.977 -8.945 -11.609 1 94.56 179 THR B C 1
ATOM 3826 O O . THR B 1 179 ? 8.992 -10.07 -11.094 1 94.56 179 THR B O 1
ATOM 3829 N N . VAL B 1 180 ? 8.016 -8 -11.391 1 96.81 180 VAL B N 1
ATOM 3830 C CA . VAL B 1 180 ? 6.852 -8.312 -10.57 1 96.81 180 VAL B CA 1
ATOM 3831 C C . VAL B 1 180 ? 5.641 -8.547 -11.469 1 96.81 180 VAL B C 1
ATOM 3833 O O . VAL B 1 180 ? 5.375 -7.766 -12.383 1 96.81 180 VAL B O 1
ATOM 3836 N N . VAL B 1 181 ? 4.926 -9.633 -11.234 1 94.69 181 VAL B N 1
ATOM 3837 C CA . VAL B 1 181 ? 3.756 -9.984 -12.031 1 94.69 181 VAL B CA 1
ATOM 3838 C C . VAL B 1 181 ? 2.564 -10.242 -11.109 1 94.69 181 VAL B C 1
ATOM 3840 O O . VAL B 1 181 ? 2.682 -10.977 -10.125 1 94.69 181 VAL B O 1
ATOM 3843 N N . SER B 1 182 ? 1.475 -9.562 -11.391 1 94.25 182 SER B N 1
ATOM 3844 C CA . SER B 1 182 ? 0.237 -9.844 -10.672 1 94.25 182 SER B CA 1
ATOM 3845 C C . SER B 1 182 ? -0.591 -10.906 -11.398 1 94.25 182 SER B C 1
ATOM 3847 O O . SER B 1 182 ? -0.756 -10.844 -12.617 1 94.25 182 SER B O 1
ATOM 3849 N N . VAL B 1 183 ? -1.166 -11.82 -10.648 1 94.38 183 VAL B N 1
ATOM 3850 C CA . VAL B 1 183 ? -1.96 -12.891 -11.242 1 94.38 183 VAL B CA 1
ATOM 3851 C C . VAL B 1 183 ? -3.344 -12.93 -10.602 1 94.38 183 VAL B C 1
ATOM 3853 O O . VAL B 1 183 ? -3.463 -12.945 -9.375 1 94.38 183 VAL B O 1
ATOM 3856 N N . ALA B 1 184 ? -4.273 -12.961 -11.43 1 89.75 184 ALA B N 1
ATOM 3857 C CA . ALA B 1 184 ? -5.637 -13.125 -10.938 1 89.75 184 ALA B CA 1
ATOM 3858 C C . ALA B 1 184 ? -5.883 -14.562 -10.492 1 89.75 184 ALA B C 1
ATOM 3860 O O . ALA B 1 184 ? -5.625 -15.508 -11.242 1 89.75 184 ALA B O 1
ATOM 3861 N N . PRO B 1 185 ? -6.457 -14.703 -9.336 1 86.69 185 PRO B N 1
ATOM 3862 C CA . PRO B 1 185 ? -6.688 -16.062 -8.836 1 86.69 185 PRO B CA 1
ATOM 3863 C C . PRO B 1 185 ? -7.617 -16.875 -9.727 1 86.69 185 PRO B C 1
ATOM 3865 O O . PRO B 1 185 ? -7.445 -18.078 -9.867 1 86.69 185 PRO B O 1
ATOM 3868 N N . LEU B 1 186 ? -8.5 -16.25 -10.367 1 85.62 186 LEU B N 1
ATOM 3869 C CA . LEU B 1 186 ? -9.523 -16.922 -11.156 1 85.62 186 LEU B CA 1
ATOM 3870 C C . LEU B 1 186 ? -8.922 -17.562 -12.398 1 85.62 186 LEU B C 1
ATOM 3872 O O . LEU B 1 186 ? -9.57 -18.375 -13.055 1 85.62 186 LEU B O 1
ATOM 3876 N N . ARG B 1 187 ? -7.742 -17.266 -12.656 1 90.88 187 ARG B N 1
ATOM 3877 C CA . ARG B 1 187 ? -7.121 -17.797 -13.867 1 90.88 187 ARG B CA 1
ATOM 3878 C C . ARG B 1 187 ? -6.363 -19.078 -13.562 1 90.88 187 ARG B C 1
ATOM 3880 O O . ARG B 1 187 ? -6.109 -19.891 -14.453 1 90.88 187 ARG B O 1
ATOM 3887 N N . VAL B 1 188 ? -6.008 -19.281 -12.367 1 93.94 188 VAL B N 1
ATOM 3888 C CA . VAL B 1 188 ? -5.121 -20.391 -12.008 1 93.94 188 VAL B CA 1
ATOM 3889 C C . VAL B 1 188 ? -5.93 -21.672 -11.867 1 93.94 188 VAL B C 1
ATOM 3891 O O . VAL B 1 188 ? -5.602 -22.688 -12.477 1 93.94 188 VAL B O 1
ATOM 3894 N N . GLY B 1 189 ? -7 -21.609 -11.156 1 91.38 189 GLY B N 1
ATOM 3895 C CA . GLY B 1 189 ? -7.824 -22.781 -10.914 1 91.38 189 GLY B CA 1
ATOM 3896 C C . GLY B 1 189 ? -8.289 -23.469 -12.18 1 91.38 189 GLY B C 1
ATOM 3897 O O . GLY B 1 189 ? -7.938 -24.609 -12.438 1 91.38 189 GLY B O 1
ATOM 3898 N N . PRO B 1 190 ? -9.031 -22.734 -12.922 1 90.56 190 PRO B N 1
ATOM 3899 C CA . PRO B 1 190 ? -9.547 -23.312 -14.164 1 90.56 190 PRO B CA 1
ATOM 3900 C C . PRO B 1 190 ? -8.438 -23.781 -15.102 1 90.56 190 PRO B C 1
ATOM 3902 O O . PRO B 1 190 ? -8.641 -24.719 -15.883 1 90.56 190 PRO B O 1
ATOM 3905 N N . PHE B 1 191 ? -7.312 -23.234 -15.031 1 93.94 191 PHE B N 1
ATOM 3906 C CA . PHE B 1 191 ? -6.199 -23.641 -15.883 1 93.94 191 PHE B CA 1
ATOM 3907 C C . PHE B 1 191 ? -5.777 -25.078 -15.562 1 93.94 191 PHE B C 1
ATOM 3909 O O . PHE B 1 191 ? -5.43 -25.844 -16.469 1 93.94 191 PHE B O 1
ATOM 3916 N N . TRP B 1 192 ? -5.836 -25.406 -14.352 1 93.69 192 TRP B N 1
ATOM 3917 C CA . TRP B 1 192 ? -5.383 -26.734 -13.938 1 93.69 192 TRP B CA 1
ATOM 3918 C C . TRP B 1 192 ? -6.559 -27.703 -13.844 1 93.69 192 TRP B C 1
ATOM 3920 O O . TRP B 1 192 ? -6.434 -28.875 -14.195 1 93.69 192 TRP B O 1
ATOM 3930 N N . LEU B 1 193 ? -7.688 -27.188 -13.344 1 91.31 193 LEU B N 1
ATOM 3931 C CA . LEU B 1 193 ? -8.773 -28.078 -12.961 1 91.31 193 LEU B CA 1
ATOM 3932 C C . LEU B 1 193 ? -9.922 -28 -13.969 1 91.31 193 LEU B C 1
ATOM 3934 O O . LEU B 1 193 ? -10.859 -28.797 -13.906 1 91.31 193 LEU B O 1
ATOM 3938 N N . GLY B 1 194 ? -9.766 -27.156 -14.875 1 85.31 194 GLY B N 1
ATOM 3939 C CA . GLY B 1 194 ? -10.906 -26.938 -15.75 1 85.31 194 GLY B CA 1
ATOM 3940 C C . GLY B 1 194 ? -12.047 -26.203 -15.07 1 85.31 194 GLY B C 1
ATOM 3941 O O . GLY B 1 194 ? -12 -25.938 -13.867 1 85.31 194 GLY B O 1
ATOM 3942 N N . ARG B 1 195 ? -13 -25.75 -15.891 1 73.31 195 ARG B N 1
ATOM 3943 C CA . ARG B 1 195 ? -14.156 -25.047 -15.336 1 73.31 195 ARG B CA 1
ATOM 3944 C C . ARG B 1 195 ? -15.133 -26.031 -14.695 1 73.31 195 ARG B C 1
ATOM 3946 O O . ARG B 1 195 ? -15.406 -27.094 -15.258 1 73.31 195 ARG B O 1
ATOM 3953 N N . ASP B 1 196 ? -15.289 -25.922 -13.328 1 64.69 196 ASP B N 1
ATOM 3954 C CA . ASP B 1 196 ? -16.266 -26.766 -12.664 1 64.69 196 ASP B CA 1
ATOM 3955 C C . ASP B 1 196 ? -17.688 -26.328 -12.992 1 64.69 196 ASP B C 1
ATOM 3957 O O . ASP B 1 196 ? -18.141 -25.266 -12.562 1 64.69 196 ASP B O 1
ATOM 3961 N N . ASP B 1 197 ? -18.266 -26.812 -14.047 1 60.47 197 ASP B N 1
ATOM 3962 C CA . ASP B 1 197 ? -19.594 -26.469 -14.508 1 60.47 197 ASP B CA 1
ATOM 3963 C C . ASP B 1 197 ? -20.672 -27.031 -13.57 1 60.47 197 ASP B C 1
ATOM 3965 O O . ASP B 1 197 ? -21.859 -27 -13.883 1 60.47 197 ASP B O 1
ATOM 3969 N N . ASP B 1 198 ? -20.297 -27.578 -12.586 1 59.12 198 ASP B N 1
ATOM 3970 C CA . ASP B 1 198 ? -21.375 -28.125 -11.766 1 59.12 198 ASP B CA 1
ATOM 3971 C C . ASP B 1 198 ? -22.109 -27.016 -11.016 1 59.12 198 ASP B C 1
ATOM 3973 O O . ASP B 1 198 ? -21.484 -26.266 -10.266 1 59.12 198 ASP B O 1
ATOM 3977 N N . LYS B 1 199 ? -23.203 -26.516 -11.555 1 55.88 199 LYS B N 1
ATOM 3978 C CA . LYS B 1 199 ? -24.141 -25.484 -11.133 1 55.88 199 LYS B CA 1
ATOM 3979 C C . LYS B 1 199 ? -24.562 -25.672 -9.672 1 55.88 199 LYS B C 1
ATOM 3981 O O . LYS B 1 199 ? -25.391 -24.938 -9.156 1 55.88 199 LYS B O 1
ATOM 3986 N N . ARG B 1 200 ? -24.281 -26.703 -9.008 1 55.62 200 ARG B N 1
ATOM 3987 C CA . ARG B 1 200 ? -24.953 -26.75 -7.715 1 55.62 200 ARG B CA 1
ATOM 3988 C C . ARG B 1 200 ? -24.469 -25.609 -6.82 1 55.62 200 ARG B C 1
ATOM 3990 O O . ARG B 1 200 ? -23.719 -24.734 -7.262 1 55.62 200 ARG B O 1
ATOM 3997 N N . SER B 1 201 ? -24.469 -25.734 -5.426 1 59.59 201 SER B N 1
ATOM 3998 C CA . SER B 1 201 ? -24.312 -24.75 -4.375 1 59.59 201 SER B CA 1
ATOM 3999 C C . SER B 1 201 ? -22.906 -24.156 -4.379 1 59.59 201 SER B C 1
ATOM 4001 O O . SER B 1 201 ? -21.922 -24.875 -4.461 1 59.59 201 SER B O 1
ATOM 4003 N N . THR B 1 202 ? -22.797 -22.875 -4.535 1 61 202 THR B N 1
ATOM 4004 C CA . THR B 1 202 ? -21.594 -22.062 -4.602 1 61 202 THR B CA 1
ATOM 4005 C C . THR B 1 202 ? -20.609 -22.438 -3.488 1 61 202 THR B C 1
ATOM 4007 O O . THR B 1 202 ? -19.406 -22.531 -3.713 1 61 202 THR B O 1
ATOM 4010 N N . LYS B 1 203 ? -21.156 -22.641 -2.205 1 63.34 203 LYS B N 1
ATOM 4011 C CA . LYS B 1 203 ? -20.281 -22.953 -1.079 1 63.34 203 LYS B CA 1
ATOM 4012 C C . LYS B 1 203 ? -19.625 -24.328 -1.266 1 63.34 203 LYS B C 1
ATOM 4014 O O . LYS B 1 203 ? -18.438 -24.484 -0.98 1 63.34 203 LYS B O 1
ATOM 4019 N N . ASN B 1 204 ? -20.391 -25.109 -1.704 1 71.06 204 ASN B N 1
ATOM 4020 C CA . ASN B 1 204 ? -19.922 -26.469 -1.921 1 71.06 204 ASN B CA 1
ATOM 4021 C C . ASN B 1 204 ? -18.906 -26.531 -3.057 1 71.06 204 ASN B C 1
ATOM 4023 O O . ASN B 1 204 ? -17.938 -27.281 -2.979 1 71.06 204 ASN B O 1
ATOM 4027 N N . VAL B 1 205 ? -19.047 -25.609 -3.924 1 74.56 205 VAL B N 1
ATOM 4028 C CA . VAL B 1 205 ? -18.156 -25.594 -5.078 1 74.56 205 VAL B CA 1
ATOM 4029 C C . VAL B 1 205 ? -16.781 -25.078 -4.664 1 74.56 205 VAL B C 1
ATOM 4031 O O . VAL B 1 205 ? -15.758 -25.625 -5.062 1 74.56 205 VAL B O 1
ATOM 4034 N N . ALA B 1 206 ? -16.797 -24.094 -3.805 1 75.31 206 ALA B N 1
ATOM 4035 C CA . ALA B 1 206 ? -15.531 -23.531 -3.338 1 75.31 206 ALA B CA 1
ATOM 4036 C C . ALA B 1 206 ? -14.719 -24.547 -2.549 1 75.31 206 ALA B C 1
ATOM 4038 O O . ALA B 1 206 ? -13.508 -24.672 -2.732 1 75.31 206 ALA B O 1
ATOM 4039 N N . PHE B 1 207 ? -15.398 -25.188 -1.688 1 78.56 207 PHE B N 1
ATOM 4040 C CA . PHE B 1 207 ? -14.75 -26.203 -0.869 1 78.56 207 PHE B CA 1
ATOM 4041 C C . PHE B 1 207 ? -14.227 -27.344 -1.734 1 78.56 207 PHE B C 1
ATOM 4043 O O . PHE B 1 207 ? -13.109 -27.812 -1.535 1 78.56 207 PHE B O 1
ATOM 4050 N N . ARG B 1 208 ? -14.969 -27.703 -2.609 1 80.06 208 ARG B N 1
ATOM 4051 C CA . ARG B 1 208 ? -14.578 -28.781 -3.512 1 80.06 208 ARG B CA 1
ATOM 4052 C C . ARG B 1 208 ? -13.367 -28.375 -4.348 1 80.06 208 ARG B C 1
ATOM 4054 O O . ARG B 1 208 ? -12.453 -29.172 -4.547 1 80.06 208 ARG B O 1
ATOM 4061 N N . ASN B 1 209 ? -13.422 -27.172 -4.801 1 83.81 209 ASN B N 1
ATOM 4062 C CA . ASN B 1 209 ? -12.297 -26.672 -5.59 1 83.81 209 ASN B CA 1
ATOM 4063 C C . ASN B 1 209 ? -11.008 -26.641 -4.777 1 83.81 209 ASN B C 1
ATOM 4065 O O . ASN B 1 209 ? -9.93 -26.953 -5.301 1 83.81 209 ASN B O 1
ATOM 4069 N N . LYS B 1 210 ? -11.203 -26.297 -3.551 1 84.75 210 LYS B N 1
ATOM 4070 C CA . LYS B 1 210 ? -10.047 -26.297 -2.662 1 84.75 210 LYS B CA 1
ATOM 4071 C C . LYS B 1 210 ? -9.461 -27.688 -2.523 1 84.75 210 LYS B C 1
ATOM 4073 O O . LYS B 1 210 ? -8.242 -27.875 -2.643 1 84.75 210 LYS B O 1
ATOM 4078 N N . ARG B 1 211 ? -10.281 -28.562 -2.338 1 87.06 211 ARG B N 1
ATOM 4079 C CA . ARG B 1 211 ? -9.852 -29.953 -2.174 1 87.06 211 ARG B CA 1
ATOM 4080 C C . ARG B 1 211 ? -9.234 -30.484 -3.461 1 87.06 211 ARG B C 1
ATOM 4082 O O . ARG B 1 211 ? -8.234 -31.219 -3.424 1 87.06 211 ARG B O 1
ATOM 4089 N N . ARG B 1 212 ? -9.828 -30.141 -4.512 1 90.69 212 ARG B N 1
ATOM 4090 C CA . ARG B 1 212 ? -9.336 -30.594 -5.805 1 90.69 212 ARG B CA 1
ATOM 4091 C C . ARG B 1 212 ? -7.922 -30.078 -6.062 1 90.69 212 ARG B C 1
ATOM 4093 O O . ARG B 1 212 ? -7.086 -30.797 -6.625 1 90.69 212 ARG B O 1
ATOM 4100 N N . LYS B 1 213 ? -7.656 -28.938 -5.664 1 92.69 213 LYS B N 1
ATOM 4101 C CA . LYS B 1 213 ? -6.324 -28.359 -5.816 1 92.69 213 LYS B CA 1
ATOM 4102 C C . LYS B 1 213 ? -5.293 -29.141 -5.004 1 92.69 213 LYS B C 1
ATOM 4104 O O . LYS B 1 213 ? -4.219 -29.469 -5.508 1 92.69 213 LYS B O 1
ATOM 4109 N N . ILE B 1 214 ? -5.641 -29.406 -3.816 1 93.38 214 ILE B N 1
ATOM 4110 C CA . ILE B 1 214 ? -4.75 -30.125 -2.92 1 93.38 214 ILE B CA 1
ATOM 4111 C C . ILE B 1 214 ? -4.5 -31.531 -3.471 1 93.38 214 ILE B C 1
ATOM 4113 O O . ILE B 1 214 ? -3.361 -32 -3.496 1 93.38 214 ILE B O 1
ATOM 4117 N N . ASP B 1 215 ? -5.586 -32.125 -3.92 1 91.94 215 ASP B N 1
ATOM 4118 C CA . ASP B 1 215 ? -5.48 -33.469 -4.473 1 91.94 215 ASP B CA 1
ATOM 4119 C C . ASP B 1 215 ? -4.605 -33.5 -5.727 1 91.94 215 ASP B C 1
ATOM 4121 O O . ASP B 1 215 ? -3.854 -34.438 -5.953 1 91.94 215 ASP B O 1
ATOM 4125 N N . LEU B 1 216 ? -4.762 -32.5 -6.492 1 93.06 216 LEU B N 1
ATOM 4126 C CA . LEU B 1 216 ? -3.945 -32.375 -7.699 1 93.06 216 LEU B CA 1
ATOM 4127 C C . LEU B 1 216 ? -2.465 -32.312 -7.348 1 93.06 216 LEU B C 1
ATOM 4129 O O . LEU B 1 216 ? -1.647 -33.031 -7.91 1 93.06 216 LEU B O 1
ATOM 4133 N N . VAL B 1 217 ? -2.141 -31.484 -6.441 1 94.06 217 VAL B N 1
ATOM 4134 C CA . VAL B 1 217 ? -0.757 -31.328 -6.008 1 94.06 217 VAL B CA 1
ATOM 4135 C C . VAL B 1 217 ? -0.238 -32.625 -5.438 1 94.06 217 VAL B C 1
ATOM 4137 O O . VAL B 1 217 ? 0.873 -33.062 -5.762 1 94.06 217 VAL B O 1
ATOM 4140 N N . LYS B 1 218 ? -1.032 -33.25 -4.66 1 91.5 218 LYS B N 1
ATOM 4141 C CA . LYS B 1 218 ? -0.676 -34.531 -4.082 1 91.5 218 LYS B CA 1
ATOM 4142 C C . LYS B 1 218 ? -0.348 -35.562 -5.168 1 91.5 218 LYS B C 1
ATOM 4144 O O . LYS B 1 218 ? 0.644 -36.281 -5.066 1 91.5 218 LYS B O 1
ATOM 4149 N N . SER B 1 219 ? -1.161 -35.594 -6.105 1 91.44 219 SER B N 1
ATOM 4150 C CA . SER B 1 219 ? -0.965 -36.531 -7.195 1 91.44 219 SER B CA 1
ATOM 4151 C C . SER B 1 219 ? 0.352 -36.281 -7.922 1 91.44 219 SER B C 1
ATOM 4153 O O . SER B 1 219 ? 1.02 -37.219 -8.352 1 91.44 219 SER B O 1
ATOM 4155 N N . TRP B 1 220 ? 0.679 -35.031 -8.094 1 91 220 TRP B N 1
ATOM 4156 C CA . TRP B 1 220 ? 1.931 -34.688 -8.75 1 91 220 TRP B CA 1
ATOM 4157 C C . TRP B 1 220 ? 3.129 -35.125 -7.914 1 91 220 TRP B C 1
ATOM 4159 O O . TRP B 1 220 ? 4.152 -35.531 -8.461 1 91 220 TRP B O 1
ATOM 4169 N N . LEU B 1 221 ? 3.004 -35.031 -6.633 1 88.25 221 LEU B N 1
ATOM 4170 C CA . LEU B 1 221 ? 4.102 -35.344 -5.727 1 88.25 221 LEU B CA 1
ATOM 4171 C C . LEU B 1 221 ? 4.285 -36.844 -5.582 1 88.25 221 LEU B C 1
ATOM 4173 O O . LEU B 1 221 ? 5.406 -37.344 -5.406 1 88.25 221 LEU B O 1
ATOM 4177 N N . GLU B 1 222 ? 3.223 -37.594 -5.625 1 85.12 222 GLU B N 1
ATOM 4178 C CA . GLU B 1 222 ? 3.248 -39.062 -5.43 1 85.12 222 GLU B CA 1
ATOM 4179 C C . GLU B 1 222 ? 3.715 -39.781 -6.691 1 85.12 222 GLU B C 1
ATOM 4181 O O . GLU B 1 222 ? 4.379 -40.812 -6.613 1 85.12 222 GLU B O 1
ATOM 4186 N N . ASN B 1 223 ? 3.232 -39.406 -7.75 1 76.94 223 ASN B N 1
ATOM 4187 C CA . ASN B 1 223 ? 3.5 -40.125 -8.984 1 76.94 223 ASN B CA 1
ATOM 4188 C C . ASN B 1 223 ? 4.797 -39.656 -9.641 1 76.94 223 ASN B C 1
ATOM 4190 O O . ASN B 1 223 ? 5.109 -40.062 -10.766 1 76.94 223 ASN B O 1
ATOM 4194 N N . GLU B 1 224 ? 5.676 -39.219 -8.836 1 63.81 224 GLU B N 1
ATOM 4195 C CA . GLU B 1 224 ? 6.918 -38.719 -9.398 1 63.81 224 GLU B CA 1
ATOM 4196 C C . GLU B 1 224 ? 6.695 -38.156 -10.797 1 63.81 224 GLU B C 1
ATOM 4198 O O . GLU B 1 224 ? 7.391 -38.5 -11.742 1 63.81 224 GLU B O 1
ATOM 4203 N N . THR B 1 225 ? 5.594 -37.5 -10.969 1 64.06 225 THR B N 1
ATOM 4204 C CA . THR B 1 225 ? 5.289 -36.906 -12.273 1 64.06 225 THR B CA 1
ATOM 4205 C C . THR B 1 225 ? 6.324 -35.875 -12.664 1 64.06 225 THR B C 1
ATOM 4207 O O . THR B 1 225 ? 7 -35.312 -11.797 1 64.06 225 THR B O 1
ATOM 4210 N N . SER B 1 226 ? 6.527 -35.812 -13.906 1 74.06 226 SER B N 1
ATOM 4211 C CA . SER B 1 226 ? 7.492 -34.938 -14.57 1 74.06 226 SER B CA 1
ATOM 4212 C C . SER B 1 226 ? 7.078 -33.5 -14.469 1 74.06 226 SER B C 1
ATOM 4214 O O . SER B 1 226 ? 7.762 -32.594 -14.992 1 74.06 226 SER B O 1
ATOM 4216 N N . ILE B 1 227 ? 6.109 -33.156 -13.586 1 83.94 227 ILE B N 1
ATOM 4217 C CA . ILE B 1 227 ? 5.609 -31.766 -13.633 1 83.94 227 ILE B CA 1
ATOM 4218 C C . ILE B 1 227 ? 6.496 -30.875 -12.781 1 83.94 227 ILE B C 1
ATOM 4220 O O . ILE B 1 227 ? 6.789 -29.734 -13.164 1 83.94 227 ILE B O 1
ATOM 4224 N N . VAL B 1 228 ? 6.875 -31.406 -11.641 1 90.12 228 VAL B N 1
ATOM 4225 C CA . VAL B 1 228 ? 7.695 -30.594 -10.742 1 90.12 228 VAL B CA 1
ATOM 4226 C C . VAL B 1 228 ? 8.656 -31.5 -9.969 1 90.12 228 VAL B C 1
ATOM 4228 O O . VAL B 1 228 ? 8.32 -32.656 -9.656 1 90.12 228 VAL B O 1
ATOM 4231 N N . GLN B 1 229 ? 9.766 -31.031 -9.727 1 90.94 229 GLN B N 1
ATOM 4232 C CA . GLN B 1 229 ? 10.773 -31.75 -8.961 1 90.94 229 GLN B CA 1
ATOM 4233 C C . GLN B 1 229 ? 11 -31.094 -7.598 1 90.94 229 GLN B C 1
ATOM 4235 O O . GLN B 1 229 ? 10.836 -29.875 -7.449 1 90.94 229 GLN B O 1
ATOM 4240 N N . LEU B 1 230 ? 11.32 -31.938 -6.664 1 91.25 230 LEU B N 1
ATOM 4241 C CA . LEU B 1 230 ? 11.656 -31.453 -5.332 1 91.25 230 LEU B CA 1
ATOM 4242 C C . LEU B 1 230 ? 13.133 -31.062 -5.254 1 91.25 230 LEU B C 1
ATOM 4244 O O . LEU B 1 230 ? 14.008 -31.875 -5.559 1 91.25 230 LEU B O 1
ATOM 4248 N N . GLY B 1 231 ? 13.43 -29.891 -4.797 1 89.38 231 GLY B N 1
ATOM 4249 C CA . GLY B 1 231 ? 14.758 -29.344 -4.957 1 89.38 231 GLY B CA 1
ATOM 4250 C C . GLY B 1 231 ? 15.672 -29.641 -3.783 1 89.38 231 GLY B C 1
ATOM 4251 O O . GLY B 1 231 ? 16.906 -29.578 -3.914 1 89.38 231 GLY B O 1
ATOM 4252 N N . ASN B 1 232 ? 15.156 -29.859 -2.596 1 91.81 232 ASN B N 1
ATOM 4253 C CA . ASN B 1 232 ? 15.961 -30.094 -1.401 1 91.81 232 ASN B CA 1
ATOM 4254 C C . ASN B 1 232 ? 15.164 -30.797 -0.312 1 91.81 232 ASN B C 1
ATOM 4256 O O . ASN B 1 232 ? 13.984 -31.094 -0.496 1 91.81 232 ASN B O 1
ATOM 4260 N N . ASN B 1 233 ? 15.789 -31.031 0.842 1 91.25 233 ASN B N 1
ATOM 4261 C CA . ASN B 1 233 ? 15.18 -31.812 1.916 1 91.25 233 ASN B CA 1
ATOM 4262 C C . ASN B 1 233 ? 14.047 -31.047 2.594 1 91.25 233 ASN B C 1
ATOM 4264 O O . ASN B 1 233 ? 13.055 -31.641 3.023 1 91.25 233 ASN B O 1
ATOM 4268 N N . GLU B 1 234 ? 14.195 -29.797 2.66 1 91.31 234 GLU B N 1
ATOM 4269 C CA . GLU B 1 234 ? 13.141 -29 3.281 1 91.31 234 GLU B CA 1
ATOM 4270 C C . GLU B 1 234 ? 11.836 -29.109 2.502 1 91.31 234 GLU B C 1
ATOM 4272 O O . GLU B 1 234 ? 10.758 -29.219 3.094 1 91.31 234 GLU B O 1
ATOM 4277 N N . VAL B 1 235 ? 12.023 -29.047 1.273 1 92.69 235 VAL B N 1
ATOM 4278 C CA . VAL B 1 235 ? 10.859 -29.141 0.395 1 92.69 235 VAL B CA 1
ATOM 4279 C C . VAL B 1 235 ? 10.258 -30.547 0.484 1 92.69 235 VAL B C 1
ATOM 4281 O O . VAL B 1 235 ? 9.039 -30.703 0.434 1 92.69 235 VAL B O 1
ATOM 4284 N N . LEU B 1 236 ? 11.102 -31.5 0.623 1 91.06 236 LEU B N 1
ATOM 4285 C CA . LEU B 1 236 ? 10.648 -32.875 0.779 1 91.06 236 LEU B CA 1
ATOM 4286 C C . LEU B 1 236 ? 9.781 -33.031 2.025 1 91.06 236 LEU B C 1
ATOM 4288 O O . LEU B 1 236 ? 8.773 -33.75 2.008 1 91.06 236 LEU B O 1
ATOM 4292 N N . ASP B 1 237 ? 10.141 -32.375 3.049 1 91.56 237 ASP B N 1
ATOM 4293 C CA . ASP B 1 237 ? 9.367 -32.406 4.289 1 91.56 237 ASP B CA 1
ATOM 4294 C C . ASP B 1 237 ? 7.961 -31.859 4.07 1 91.56 237 ASP B C 1
ATOM 4296 O O . ASP B 1 237 ? 6.984 -32.406 4.59 1 91.56 237 ASP B O 1
ATOM 4300 N N . VAL B 1 238 ? 7.914 -30.797 3.301 1 91.56 238 VAL B N 1
ATOM 4301 C CA . VAL B 1 238 ? 6.617 -30.188 3.004 1 91.56 238 VAL B CA 1
ATOM 4302 C C . VAL B 1 238 ? 5.789 -31.141 2.141 1 91.56 238 VAL B C 1
ATOM 4304 O O . VAL B 1 238 ? 4.594 -31.328 2.377 1 91.56 238 VAL B O 1
ATOM 4307 N N . ALA B 1 239 ? 6.398 -31.703 1.203 1 90.56 239 ALA B N 1
ATOM 4308 C CA . ALA B 1 239 ? 5.73 -32.656 0.318 1 90.56 239 ALA B CA 1
ATOM 4309 C C . ALA B 1 239 ? 5.137 -33.812 1.108 1 90.56 239 ALA B C 1
ATOM 4311 O O . ALA B 1 239 ? 4.051 -34.312 0.786 1 90.56 239 ALA B O 1
ATOM 4312 N N . GLU B 1 240 ? 5.789 -34.219 2.117 1 89.94 240 GLU B N 1
ATOM 4313 C CA . GLU B 1 240 ? 5.34 -35.344 2.934 1 89.94 240 GLU B CA 1
ATOM 4314 C C . GLU B 1 240 ? 4.059 -35 3.688 1 89.94 240 GLU B C 1
ATOM 4316 O O . GLU B 1 240 ? 3.264 -35.906 4.004 1 89.94 240 GLU B O 1
ATOM 4321 N N . ARG B 1 241 ? 3.918 -33.75 3.971 1 89.25 241 ARG B N 1
ATOM 4322 C CA . ARG B 1 241 ? 2.691 -33.312 4.641 1 89.25 241 ARG B CA 1
ATOM 4323 C C . ARG B 1 241 ? 1.471 -33.594 3.77 1 89.25 241 ARG B C 1
ATOM 4325 O O . ARG B 1 241 ? 0.381 -33.875 4.285 1 89.25 241 ARG B O 1
ATOM 4332 N N . PHE B 1 242 ? 1.646 -33.5 2.512 1 88.44 242 PHE B N 1
ATOM 4333 C CA . PHE B 1 242 ? 0.553 -33.75 1.585 1 88.44 242 PHE B CA 1
ATOM 4334 C C . PHE B 1 242 ? 0.211 -35.25 1.557 1 88.44 242 PHE B C 1
ATOM 4336 O O . PHE B 1 242 ? -0.958 -35.594 1.432 1 88.44 242 PHE B O 1
ATOM 4343 N N . THR B 1 243 ? 1.175 -36.062 1.672 1 81.12 243 THR B N 1
ATOM 4344 C CA . THR B 1 243 ? 0.992 -37.5 1.575 1 81.12 243 THR B CA 1
ATOM 4345 C C . THR B 1 243 ? 0.424 -38.062 2.875 1 81.12 243 THR B C 1
ATOM 4347 O O . THR B 1 243 ? -0.356 -39.031 2.857 1 81.12 243 THR B O 1
ATOM 4350 N N . LYS B 1 244 ? 0.795 -37.5 3.953 1 75.69 244 LYS B N 1
ATOM 4351 C CA . LYS B 1 244 ? 0.334 -37.969 5.254 1 75.69 244 LYS B CA 1
ATOM 4352 C C . LYS B 1 244 ? -1.119 -37.594 5.5 1 75.69 244 LYS B C 1
ATOM 4354 O O . LYS B 1 244 ? -1.84 -38.25 6.23 1 75.69 244 LYS B O 1
ATOM 4359 N N . SER B 1 245 ? -1.56 -36.406 5.082 1 63.53 245 SER B N 1
ATOM 4360 C CA . SER B 1 245 ? -2.918 -35.938 5.305 1 63.53 245 SER B CA 1
ATOM 4361 C C . SER B 1 245 ? -3.951 -36.938 4.773 1 63.53 245 SER B C 1
ATOM 4363 O O . SER B 1 245 ? -5.059 -37.031 5.309 1 63.53 245 SER B O 1
ATOM 4365 N N . SER B 1 246 ? -3.818 -37.781 3.742 1 57.03 246 SER B N 1
ATOM 4366 C CA . SER B 1 246 ? -4.746 -38.75 3.189 1 57.03 246 SER B CA 1
ATOM 4367 C C . SER B 1 246 ? -4.969 -39.906 4.16 1 57.03 246 SER B C 1
ATOM 4369 O O . SER B 1 246 ? -6.07 -40.469 4.23 1 57.03 246 SER B O 1
ATOM 4371 N N . THR B 1 247 ? -3.961 -40.281 4.871 1 49.5 247 THR B N 1
ATOM 4372 C CA . THR B 1 247 ? -4.066 -41.469 5.695 1 49.5 247 THR B CA 1
ATOM 4373 C C . THR B 1 247 ? -4.93 -41.219 6.926 1 49.5 247 THR B C 1
ATOM 4375 O O . THR B 1 247 ? -5.5 -42.125 7.508 1 49.5 247 THR B O 1
ATOM 4378 N N . SER B 1 248 ? -5.027 -40 7.387 1 47.44 248 SER B N 1
ATOM 4379 C CA . SER B 1 248 ? -5.789 -39.75 8.609 1 47.44 248 SER B CA 1
ATOM 4380 C C . SER B 1 248 ? -7.289 -39.812 8.336 1 47.44 248 SER B C 1
ATOM 4382 O O . SER B 1 248 ? -8.094 -39.875 9.273 1 47.44 248 SER B O 1
ATOM 4384 N N . ARG B 1 249 ? -7.637 -39.625 7.086 1 48.12 249 ARG B N 1
ATOM 4385 C CA . ARG B 1 249 ? -9.086 -39.719 6.918 1 48.12 249 ARG B CA 1
ATOM 4386 C C . ARG B 1 249 ? -9.57 -41.156 7.207 1 48.12 249 ARG B C 1
ATOM 4388 O O . ARG B 1 249 ? -10.75 -41.344 7.5 1 48.12 249 ARG B O 1
ATOM 4395 N N . SER B 1 250 ? -8.766 -42.094 6.805 1 44.06 250 SER B N 1
ATOM 4396 C CA . SER B 1 250 ? -9.305 -43.438 6.938 1 44.06 250 SER B CA 1
ATOM 4397 C C . SER B 1 250 ? -9.477 -43.844 8.398 1 44.06 250 SER B C 1
ATOM 4399 O O . SER B 1 250 ? -10.289 -44.688 8.727 1 44.06 250 SER B O 1
ATOM 4401 N N . SER B 1 251 ? -8.477 -43.594 9.281 1 38.88 251 SER B N 1
ATOM 4402 C CA . SER B 1 251 ? -8.633 -44.125 10.633 1 38.88 251 SER B CA 1
ATOM 4403 C C . SER B 1 251 ? -9.516 -43.219 11.477 1 38.88 251 SER B C 1
ATOM 4405 O O . SER B 1 251 ? -9.688 -43.438 12.68 1 38.88 251 SER B O 1
ATOM 4407 N N . LYS B 1 252 ? -9.766 -42.094 11.133 1 41.81 252 LYS B N 1
ATOM 4408 C CA . LYS B 1 252 ? -10.531 -41.312 12.094 1 41.81 252 LYS B CA 1
ATOM 4409 C C . LYS B 1 252 ? -11.938 -41.875 12.258 1 41.81 252 LYS B C 1
ATOM 4411 O O . LYS B 1 252 ? -12.766 -41.781 11.344 1 41.81 252 LYS B O 1
ATOM 4416 N N . SER B 1 253 ? -12.195 -42.844 13.086 1 36.75 253 SER B N 1
ATOM 4417 C CA . SER B 1 253 ? -13.43 -43.125 13.805 1 36.75 253 SER B CA 1
ATOM 4418 C C . SER B 1 253 ? -14.094 -41.844 14.32 1 36.75 253 SER B C 1
ATOM 4420 O O . SER B 1 253 ? -13.43 -40.844 14.508 1 36.75 253 SER B O 1
ATOM 4422 N N . GLU B 1 254 ? -15.555 -41.844 14.648 1 41.72 254 GLU B N 1
ATOM 4423 C CA . GLU B 1 254 ? -16.609 -41.031 15.242 1 41.72 254 GLU B CA 1
ATOM 4424 C C . GLU B 1 254 ? -16.062 -40.188 16.391 1 41.72 254 GLU B C 1
ATOM 4426 O O . GLU B 1 254 ? -16.734 -39.25 16.859 1 41.72 254 GLU B O 1
ATOM 4431 N N . THR B 1 255 ? -15.07 -40.688 17.234 1 37.97 255 THR B N 1
ATOM 4432 C CA . THR B 1 255 ? -14.945 -40.094 18.562 1 37.97 255 THR B CA 1
ATOM 4433 C C . THR B 1 255 ? -13.969 -38.938 18.547 1 37.97 255 THR B C 1
ATOM 4435 O O . THR B 1 255 ? -13.297 -38.656 19.547 1 37.97 255 THR B O 1
ATOM 4438 N N . ALA B 1 256 ? -13.453 -38.5 17.469 1 42.72 256 ALA B N 1
ATOM 4439 C CA . ALA B 1 256 ? -12.445 -37.438 17.672 1 42.72 256 ALA B CA 1
ATOM 4440 C C . ALA B 1 256 ? -13.07 -36.188 18.266 1 42.72 256 ALA B C 1
ATOM 4442 O O . ALA B 1 256 ? -14.078 -35.688 17.734 1 42.72 256 ALA B O 1
ATOM 4443 N N . SER B 1 257 ? -12.695 -35.75 19.391 1 44.5 257 SER B N 1
ATOM 4444 C CA . SER B 1 257 ? -13.086 -34.562 20.172 1 44.5 257 SER B CA 1
ATOM 4445 C C . SER B 1 257 ? -12.898 -33.281 19.359 1 44.5 257 SER B C 1
ATOM 4447 O O . SER B 1 257 ? -12.156 -33.281 18.375 1 44.5 257 SER B O 1
ATOM 4449 N N . ASP B 1 258 ? -13.633 -32.156 19.609 1 49.38 258 ASP B N 1
ATOM 4450 C CA . ASP B 1 258 ? -13.695 -30.781 19.094 1 49.38 258 ASP B CA 1
ATOM 4451 C C . ASP B 1 258 ? -12.305 -30.25 18.75 1 49.38 258 ASP B C 1
ATOM 4453 O O . ASP B 1 258 ? -12.148 -29.484 17.812 1 49.38 258 ASP B O 1
ATOM 4457 N N . ASP B 1 259 ? -11.273 -30.609 19.516 1 50.78 259 ASP B N 1
ATOM 4458 C CA . ASP B 1 259 ? -9.914 -30.109 19.328 1 50.78 259 ASP B CA 1
ATOM 4459 C C . ASP B 1 259 ? -9.266 -30.719 18.094 1 50.78 259 ASP B C 1
ATOM 4461 O O . ASP B 1 259 ? -8.469 -30.062 17.422 1 50.78 259 ASP B O 1
ATOM 4465 N N . ASP B 1 260 ? -9.625 -31.875 17.781 1 48.91 260 ASP B N 1
ATOM 4466 C CA . ASP B 1 260 ? -9.062 -32.594 16.641 1 48.91 260 ASP B CA 1
ATOM 4467 C C . ASP B 1 260 ? -9.57 -31.984 15.32 1 48.91 260 ASP B C 1
ATOM 4469 O O . ASP B 1 260 ? -8.844 -31.953 14.328 1 48.91 260 ASP B O 1
ATOM 4473 N N . GLY B 1 261 ? -10.734 -31.438 15.383 1 47.53 261 GLY B N 1
ATOM 4474 C CA . GLY B 1 261 ? -11.32 -30.797 14.211 1 47.53 261 GLY B CA 1
ATOM 4475 C C . GLY B 1 261 ? -10.633 -29.5 13.82 1 47.53 261 GLY B C 1
ATOM 4476 O O . GLY B 1 261 ? -10.453 -29.219 12.633 1 47.53 261 GLY B O 1
ATOM 4477 N N . LYS B 1 262 ? -10.312 -28.719 14.836 1 56.47 262 LYS B N 1
ATOM 4478 C CA . LYS B 1 262 ? -9.633 -27.453 14.586 1 56.47 262 LYS B CA 1
ATOM 4479 C C . LYS B 1 262 ? -8.242 -27.688 14 1 56.47 262 LYS B C 1
ATOM 4481 O O . LYS B 1 262 ? -7.805 -26.938 13.125 1 56.47 262 LYS B O 1
ATOM 4486 N N . ASP B 1 263 ? -7.652 -28.719 14.477 1 61.06 263 ASP B N 1
ATOM 4487 C CA . ASP B 1 263 ? -6.312 -29.031 14 1 61.06 263 ASP B CA 1
ATOM 4488 C C . ASP B 1 263 ? -6.34 -29.5 12.547 1 61.06 263 ASP B C 1
ATOM 4490 O O . ASP B 1 263 ? -5.48 -29.125 11.75 1 61.06 263 ASP B O 1
ATOM 4494 N N . ILE B 1 264 ? -7.359 -30.25 12.219 1 58.03 264 ILE B N 1
ATOM 4495 C CA . ILE B 1 264 ? -7.492 -30.75 10.859 1 58.03 264 ILE B CA 1
ATOM 4496 C C . ILE B 1 264 ? -7.785 -29.578 9.906 1 58.03 264 ILE B C 1
ATOM 4498 O O . ILE B 1 264 ? -7.195 -29.484 8.828 1 58.03 264 ILE B O 1
ATOM 4502 N N . SER B 1 265 ? -8.617 -28.688 10.367 1 67.75 265 SER B N 1
ATOM 4503 C CA . SER B 1 265 ? -8.977 -27.547 9.547 1 67.75 265 SER B CA 1
ATOM 4504 C C . SER B 1 265 ? -7.777 -26.625 9.32 1 67.75 265 SER B C 1
ATOM 4506 O O . SER B 1 265 ? -7.57 -26.125 8.211 1 67.75 265 SER B O 1
ATOM 4508 N N . SER B 1 266 ? -7.031 -26.5 10.336 1 72.81 266 SER B N 1
ATOM 4509 C CA . SER B 1 266 ? -5.844 -25.656 10.242 1 72.81 266 SER B CA 1
ATOM 4510 C C . SER B 1 266 ? -4.816 -26.266 9.289 1 72.81 266 SER B C 1
ATOM 4512 O O . SER B 1 266 ? -4.184 -25.547 8.508 1 72.81 266 SER B O 1
ATOM 4514 N N . ASN B 1 267 ? -4.773 -27.562 9.375 1 76.5 267 ASN B N 1
ATOM 4515 C CA . ASN B 1 267 ? -3.838 -28.25 8.492 1 76.5 267 ASN B CA 1
ATOM 4516 C C . ASN B 1 267 ? -4.273 -28.156 7.031 1 76.5 267 ASN B C 1
ATOM 4518 O O . ASN B 1 267 ? -3.445 -27.922 6.148 1 76.5 267 ASN B O 1
ATOM 4522 N N . LEU B 1 268 ? -5.477 -28.344 6.848 1 77.25 268 LEU B N 1
ATOM 4523 C CA . LEU B 1 268 ? -6.008 -28.234 5.492 1 77.25 268 LEU B CA 1
ATOM 4524 C C . LEU B 1 268 ? -5.801 -26.844 4.926 1 77.25 268 LEU B C 1
ATOM 4526 O O . LEU B 1 268 ? -5.484 -26.688 3.744 1 77.25 268 LEU B O 1
ATOM 4530 N N . ALA B 1 269 ? -5.926 -25.906 5.812 1 78.81 269 ALA B N 1
ATOM 4531 C CA . ALA B 1 269 ? -5.742 -24.516 5.395 1 78.81 269 ALA B CA 1
ATOM 4532 C C . ALA B 1 269 ? -4.301 -24.25 4.977 1 78.81 269 ALA B C 1
ATOM 4534 O O . ALA B 1 269 ? -4.051 -23.562 3.986 1 78.81 269 ALA B O 1
ATOM 4535 N N . LYS B 1 270 ? -3.512 -24.828 5.645 1 86 270 LYS B N 1
ATOM 4536 C CA . LYS B 1 270 ? -2.098 -24.656 5.328 1 86 270 LYS B CA 1
ATOM 4537 C C . LYS B 1 270 ? -1.738 -25.344 4.012 1 86 270 LYS B C 1
ATOM 4539 O O . LYS B 1 270 ? -0.979 -24.797 3.211 1 86 270 LYS B O 1
ATOM 4544 N N . LEU B 1 271 ? -2.299 -26.453 3.842 1 91.88 271 LEU B N 1
ATOM 4545 C CA . LEU B 1 271 ? -2.045 -27.172 2.594 1 91.88 271 LEU B CA 1
ATOM 4546 C C . LEU B 1 271 ? -2.664 -26.438 1.411 1 91.88 271 LEU B C 1
ATOM 4548 O O . LEU B 1 271 ? -2.105 -26.438 0.312 1 91.88 271 LEU B O 1
ATOM 4552 N N . ASP B 1 272 ? -3.758 -25.859 1.662 1 92.44 272 ASP B N 1
ATOM 4553 C CA . ASP B 1 272 ? -4.422 -25.062 0.634 1 92.44 272 ASP B CA 1
ATOM 4554 C C . ASP B 1 272 ? -3.537 -23.906 0.18 1 92.44 272 ASP B C 1
ATOM 4556 O O . ASP B 1 272 ? -3.334 -23.703 -1.019 1 92.44 272 ASP B O 1
ATOM 4560 N N . ASP B 1 273 ? -2.971 -23.234 1.143 1 93.75 273 ASP B N 1
ATOM 4561 C CA . ASP B 1 273 ? -2.113 -22.094 0.844 1 93.75 273 ASP B CA 1
ATOM 4562 C C . ASP B 1 273 ? -0.864 -22.531 0.082 1 93.75 273 ASP B C 1
ATOM 4564 O O . ASP B 1 273 ? -0.457 -21.875 -0.879 1 93.75 273 ASP B O 1
ATOM 4568 N N . LEU B 1 274 ? -0.333 -23.562 0.522 1 95.69 274 LEU B N 1
ATOM 4569 C CA . LEU B 1 274 ? 0.845 -24.094 -0.149 1 95.69 274 LEU B CA 1
ATOM 4570 C C . LEU B 1 274 ? 0.515 -24.516 -1.579 1 95.69 274 LEU B C 1
ATOM 4572 O O . LEU B 1 274 ? 1.277 -24.219 -2.504 1 95.69 274 LEU B O 1
ATOM 4576 N N . SER B 1 275 ? -0.62 -25.141 -1.68 1 95.94 275 SER B N 1
ATOM 4577 C CA . SER B 1 275 ? -1.057 -25.578 -3.006 1 95.94 275 SER B CA 1
ATOM 4578 C C . SER B 1 275 ? -1.253 -24.375 -3.932 1 95.94 275 SER B C 1
ATOM 4580 O O . SER B 1 275 ? -0.804 -24.391 -5.078 1 95.94 275 SER B O 1
ATOM 4582 N N . ASP B 1 276 ? -1.844 -23.359 -3.441 1 95.94 276 ASP B N 1
ATOM 4583 C CA . ASP B 1 276 ? -2.137 -22.188 -4.258 1 95.94 276 ASP B CA 1
ATOM 4584 C C . ASP B 1 276 ? -0.852 -21.5 -4.719 1 95.94 276 ASP B C 1
ATOM 4586 O O . ASP B 1 276 ? -0.75 -21.062 -5.867 1 95.94 276 ASP B O 1
ATOM 4590 N N . SER B 1 277 ? 0.118 -21.375 -3.861 1 97.5 277 SER B N 1
ATOM 4591 C CA . SER B 1 277 ? 1.378 -20.734 -4.234 1 97.5 277 SER B CA 1
ATOM 4592 C C . SER B 1 277 ? 2.111 -21.547 -5.301 1 97.5 277 SER B C 1
ATOM 4594 O O . SER B 1 277 ? 2.676 -20.984 -6.238 1 97.5 277 SER B O 1
ATOM 4596 N N . LEU B 1 278 ? 2.057 -22.844 -5.16 1 97.25 278 LEU B N 1
ATOM 4597 C CA . LEU B 1 278 ? 2.705 -23.703 -6.141 1 97.25 278 LEU B CA 1
ATOM 4598 C C . LEU B 1 278 ? 1.977 -23.656 -7.48 1 97.25 278 LEU B C 1
ATOM 4600 O O . LEU B 1 278 ? 2.6 -23.438 -8.523 1 97.25 278 LEU B O 1
ATOM 4604 N N . LEU B 1 279 ? 0.666 -23.844 -7.449 1 97.19 279 LEU B N 1
ATOM 4605 C CA . LEU B 1 279 ? -0.141 -23.875 -8.664 1 97.19 279 LEU B CA 1
ATOM 4606 C C . LEU B 1 279 ? -0.031 -22.547 -9.43 1 97.19 279 LEU B C 1
ATOM 4608 O O . LEU B 1 279 ? 0.027 -22.547 -10.656 1 97.19 279 LEU B O 1
ATOM 4612 N N . GLN B 1 280 ? -0.031 -21.516 -8.719 1 97.75 280 GLN B N 1
ATOM 4613 C CA . GLN B 1 280 ? 0.116 -20.188 -9.328 1 97.75 280 GLN B CA 1
ATOM 4614 C C . GLN B 1 280 ? 1.453 -20.062 -10.047 1 97.75 280 GLN B C 1
ATOM 4616 O O . GLN B 1 280 ? 1.503 -19.641 -11.203 1 97.75 280 GLN B O 1
ATOM 4621 N N . GLY B 1 281 ? 2.531 -20.422 -9.406 1 97.75 281 GLY B N 1
ATOM 4622 C CA . GLY B 1 281 ? 3.848 -20.359 -10.023 1 97.75 281 GLY B CA 1
ATOM 4623 C C . GLY B 1 281 ? 3.963 -21.234 -11.25 1 97.75 281 GLY B C 1
ATOM 4624 O O . GLY B 1 281 ? 4.465 -20.797 -12.289 1 97.75 281 GLY B O 1
ATOM 4625 N N . LEU B 1 282 ? 3.486 -22.406 -11.133 1 96.31 282 LEU B N 1
ATOM 4626 C CA . LEU B 1 282 ? 3.549 -23.344 -12.242 1 96.31 282 LEU B CA 1
ATOM 4627 C C . LEU B 1 282 ? 2.678 -22.875 -13.398 1 96.31 282 LEU B C 1
ATOM 4629 O O . LEU B 1 282 ? 3.039 -23.047 -14.57 1 96.31 282 LEU B O 1
ATOM 4633 N N . ALA B 1 283 ? 1.513 -22.359 -13.07 1 96.75 283 ALA B N 1
ATOM 4634 C CA . ALA B 1 283 ? 0.653 -21.812 -14.117 1 96.75 283 ALA B CA 1
ATOM 4635 C C . ALA B 1 283 ? 1.363 -20.719 -14.898 1 96.75 283 ALA B C 1
ATOM 4637 O O . ALA B 1 283 ? 1.348 -20.703 -16.125 1 96.75 283 ALA B O 1
ATOM 4638 N N . TRP B 1 284 ? 1.96 -19.844 -14.195 1 96.56 284 TRP B N 1
ATOM 4639 C CA . TRP B 1 284 ? 2.66 -18.75 -14.844 1 96.56 284 TRP B CA 1
ATOM 4640 C C . TRP B 1 284 ? 3.758 -19.266 -15.766 1 96.56 284 TRP B C 1
ATOM 4642 O O . TRP B 1 284 ? 3.918 -18.781 -16.891 1 96.56 284 TRP B O 1
ATOM 4652 N N . ILE B 1 285 ? 4.5 -20.203 -15.312 1 95.06 285 ILE B N 1
ATOM 4653 C CA . ILE B 1 285 ? 5.562 -20.797 -16.109 1 95.06 285 ILE B CA 1
ATOM 4654 C C . ILE B 1 285 ? 4.977 -21.391 -17.391 1 95.06 285 ILE B C 1
ATOM 4656 O O . ILE B 1 285 ? 5.52 -21.172 -18.484 1 95.06 285 ILE B O 1
ATOM 4660 N N . GLN B 1 286 ? 3.867 -22.094 -17.234 1 94.56 286 GLN B N 1
ATOM 4661 C CA . GLN B 1 286 ? 3.227 -22.688 -18.406 1 94.56 286 GLN B CA 1
ATOM 4662 C C . GLN B 1 286 ? 2.691 -21.625 -19.344 1 94.56 286 GLN B C 1
ATOM 4664 O O . GLN B 1 286 ? 2.773 -21.766 -20.562 1 94.56 286 GLN B O 1
ATOM 4669 N N . TRP B 1 287 ? 2.105 -20.578 -18.812 1 95.62 287 TRP B N 1
ATOM 4670 C CA . TRP B 1 287 ? 1.622 -19.484 -19.625 1 95.62 287 TRP B CA 1
ATOM 4671 C C . TRP B 1 287 ? 2.754 -18.875 -20.453 1 95.62 287 TRP B C 1
ATOM 4673 O O . TRP B 1 287 ? 2.582 -18.594 -21.641 1 95.62 287 TRP B O 1
ATOM 4683 N N . GLU B 1 288 ? 3.902 -18.688 -19.812 1 93.38 288 GLU B N 1
ATOM 4684 C CA . GLU B 1 288 ? 5.059 -18.141 -20.516 1 93.38 288 GLU B CA 1
ATOM 4685 C C . GLU B 1 288 ? 5.547 -19.062 -21.609 1 93.38 288 GLU B C 1
ATOM 4687 O O . GLU B 1 288 ? 5.93 -18.625 -22.688 1 93.38 288 GLU B O 1
ATOM 4692 N N . LYS B 1 289 ? 5.52 -20.297 -21.297 1 92.06 289 LYS B N 1
ATOM 4693 C CA . LYS B 1 289 ? 5.891 -21.281 -22.328 1 92.06 289 LYS B CA 1
ATOM 4694 C C . LYS B 1 289 ? 4.938 -21.219 -23.516 1 92.06 289 LYS B C 1
ATOM 4696 O O . LYS B 1 289 ? 5.371 -21.281 -24.672 1 92.06 289 LYS B O 1
ATOM 4701 N N . ASN B 1 290 ? 3.689 -21.172 -23.234 1 94.81 290 ASN B N 1
ATOM 4702 C CA . ASN B 1 290 ? 2.688 -21.094 -24.281 1 94.81 290 ASN B CA 1
ATOM 4703 C C . ASN B 1 290 ? 2.896 -19.859 -25.156 1 94.81 290 ASN B C 1
ATOM 4705 O O . ASN B 1 290 ? 2.744 -19.922 -26.375 1 94.81 290 ASN B O 1
ATOM 4709 N N . LYS B 1 291 ? 3.205 -18.766 -24.531 1 94.25 291 LYS B N 1
ATOM 4710 C CA . LYS B 1 291 ? 3.473 -17.531 -25.281 1 94.25 291 LYS B CA 1
ATOM 4711 C C . LYS B 1 291 ? 4.668 -17.719 -26.219 1 94.25 291 LYS B C 1
ATOM 4713 O O . LYS B 1 291 ? 4.648 -17.25 -27.359 1 94.25 291 LYS B O 1
ATOM 4718 N N . LYS B 1 292 ? 5.656 -18.391 -25.734 1 91.44 292 LYS B N 1
ATOM 4719 C CA . LYS B 1 292 ? 6.836 -18.641 -26.562 1 91.44 292 LYS B CA 1
ATOM 4720 C C . LYS B 1 292 ? 6.492 -19.562 -27.734 1 91.44 292 LYS B C 1
ATOM 4722 O O . LYS B 1 292 ? 6.992 -19.375 -28.844 1 91.44 292 LYS B O 1
ATOM 4727 N N . ILE B 1 293 ? 5.699 -20.516 -27.484 1 93.38 293 ILE B N 1
ATOM 4728 C CA . ILE B 1 293 ? 5.25 -21.422 -28.531 1 93.38 293 ILE B CA 1
ATOM 4729 C C . ILE B 1 293 ? 4.465 -20.641 -29.594 1 93.38 293 ILE B C 1
ATOM 4731 O O . ILE B 1 293 ? 4.684 -20.828 -30.797 1 93.38 293 ILE B O 1
ATOM 4735 N N . ALA B 1 294 ? 3.625 -19.781 -29.094 1 93.88 294 ALA B N 1
ATOM 4736 C CA . ALA B 1 294 ? 2.832 -18.953 -30 1 93.88 294 ALA B CA 1
ATOM 4737 C C . ALA B 1 294 ? 3.727 -18.047 -30.844 1 93.88 294 ALA B C 1
ATOM 4739 O O . ALA B 1 294 ? 3.461 -17.828 -32.031 1 93.88 294 ALA B O 1
ATOM 4740 N N . LEU B 1 295 ? 4.73 -17.578 -30.25 1 92.06 295 LEU B N 1
ATOM 4741 C CA . LEU B 1 295 ? 5.66 -16.688 -30.938 1 92.06 295 LEU B CA 1
ATOM 4742 C C . LEU B 1 295 ? 6.449 -17.453 -32 1 92.06 295 LEU B C 1
ATOM 4744 O O . LEU B 1 295 ? 6.656 -16.953 -33.125 1 92.06 295 LEU B O 1
ATOM 4748 N N . ARG B 1 296 ? 6.801 -18.641 -31.672 1 91.69 296 ARG B N 1
ATOM 4749 C CA . ARG B 1 296 ? 7.668 -19.438 -32.562 1 91.69 296 ARG B CA 1
ATOM 4750 C C . ARG B 1 296 ? 6.863 -20.094 -33.656 1 91.69 296 ARG B C 1
ATOM 4752 O O . ARG B 1 296 ? 7.309 -20.156 -34.812 1 91.69 296 ARG B O 1
ATOM 4759 N N . TYR B 1 297 ? 5.652 -20.578 -33.344 1 93.69 297 TYR B N 1
ATOM 4760 C CA . TYR B 1 297 ? 4.938 -21.438 -34.281 1 93.69 297 TYR B CA 1
ATOM 4761 C C . TYR B 1 297 ? 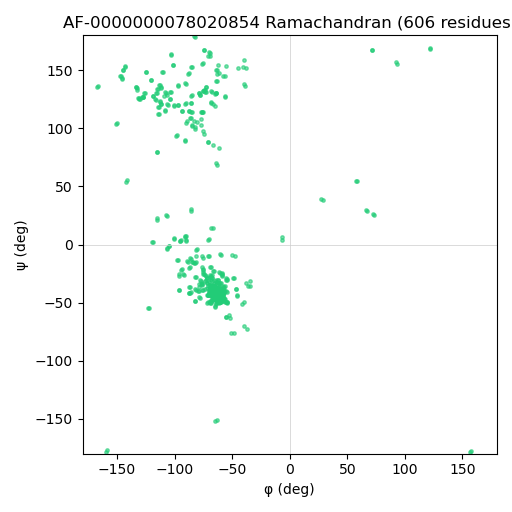3.609 -20.812 -34.688 1 93.69 297 TYR B C 1
ATOM 4763 O O . TYR B 1 297 ? 2.867 -21.375 -35.5 1 93.69 297 TYR B O 1
ATOM 4771 N N . GLY B 1 298 ? 3.412 -19.625 -34.156 1 92.12 298 GLY B N 1
ATOM 4772 C CA . GLY B 1 298 ? 2.131 -18.984 -34.406 1 92.12 298 GLY B CA 1
ATOM 4773 C C . GLY B 1 298 ? 1.092 -19.266 -33.344 1 92.12 298 GLY B C 1
ATOM 4774 O O . GLY B 1 298 ? 1.153 -20.297 -32.688 1 92.12 298 GLY B O 1
ATOM 4775 N N . VAL B 1 299 ? 0.125 -18.438 -33.219 1 92.38 299 VAL B N 1
ATOM 4776 C CA . VAL B 1 299 ? -0.869 -18.516 -32.125 1 92.38 299 VAL B CA 1
ATOM 4777 C C . VAL B 1 299 ? -1.742 -19.75 -32.344 1 92.38 299 VAL B C 1
ATOM 4779 O O . VAL B 1 299 ? -2.262 -20.312 -31.375 1 92.38 299 VAL B O 1
ATOM 4782 N N . GLU B 1 300 ? -1.904 -20.203 -33.531 1 91.94 300 GLU B N 1
ATOM 4783 C CA . GLU B 1 300 ? -2.74 -21.359 -33.844 1 91.94 300 GLU B CA 1
ATOM 4784 C C . GLU B 1 300 ? -2.17 -22.641 -33.25 1 91.94 300 GLU B C 1
ATOM 4786 O O . GLU B 1 300 ? -2.896 -23.609 -33.062 1 91.94 300 GLU B O 1
ATOM 4791 N N . ALA B 1 301 ? -0.904 -22.594 -33 1 92.81 301 ALA B N 1
ATOM 4792 C CA . ALA B 1 301 ? -0.253 -23.75 -32.406 1 92.81 301 ALA B CA 1
ATOM 4793 C C . ALA B 1 301 ? -0.849 -24.078 -31.016 1 92.81 301 ALA B C 1
ATOM 4795 O O . ALA B 1 301 ? -0.798 -25.219 -30.562 1 92.81 301 ALA B O 1
ATOM 4796 N N . LEU B 1 302 ? -1.432 -23.062 -30.391 1 93.31 302 LEU B N 1
ATOM 4797 C CA . LEU B 1 302 ? -1.982 -23.234 -29.047 1 93.31 302 LEU B CA 1
ATOM 4798 C C . LEU B 1 302 ? -3.381 -23.844 -29.109 1 93.31 302 LEU B C 1
ATOM 4800 O O . LEU B 1 302 ? -3.908 -24.297 -28.094 1 93.31 302 LEU B O 1
ATOM 4804 N N . LEU B 1 303 ? -3.971 -23.812 -30.281 1 91.44 303 LEU B N 1
ATOM 4805 C CA . LEU B 1 303 ? -5.305 -24.375 -30.438 1 91.44 303 LEU B CA 1
ATOM 4806 C C . LEU B 1 303 ? -5.238 -25.906 -30.531 1 91.44 303 LEU B C 1
ATOM 4808 O O . LEU B 1 303 ? -6.203 -26.594 -30.188 1 91.44 303 LEU B O 1
ATOM 4812 N N . GLU B 1 304 ? -4.172 -26.438 -31.062 1 80.94 304 GLU B N 1
ATOM 4813 C CA . GLU B 1 304 ? -3.988 -27.859 -31.281 1 80.94 304 GLU B CA 1
ATOM 4814 C C . GLU B 1 304 ? -3.459 -28.547 -30.016 1 80.94 304 GLU B C 1
ATOM 4816 O O . GLU B 1 304 ? -3.52 -29.781 -29.906 1 80.94 304 GLU B O 1
ATOM 4821 N N . SER B 1 305 ? -2.996 -27.812 -29.109 1 67.81 305 SER B N 1
ATOM 4822 C CA . SER B 1 305 ? -2.361 -28.391 -27.938 1 67.81 305 SER B CA 1
ATOM 4823 C C . SER B 1 305 ? -3.332 -28.453 -26.766 1 67.81 305 SER B C 1
ATOM 4825 O O . SER B 1 305 ? -4.258 -27.641 -26.672 1 67.81 305 SER B O 1
#

Organism: NCBI:txid212602

Nearest PDB structures (foldseek):
  6nbj-assembly1_B  TM=5.683E-01  e=9.205E-02  Saccharomyces cerevisiae S288C
  8iaz-assembly1_A  TM=4.672E-01  e=5.680E+00  Firmicutes bacterium AM43-11BH
  3hm9-assembly1_A  TM=2.423E-01  e=7.054E-01  Thermus thermophilus HB27
  1zwy-assembly3_A  TM=3.112E-01  e=2.211E+00  Vibrio cholerae
  3hvr-assembly1_A  TM=2.208E-01  e=2.002E+00  Thermus thermophilus HB27

InterPro domains:
  IPR003034 SAP domain [PS50800] (1-35)
  IPR012337 Ribonuclease H-like superfamily [SSF53098] (49-295)
  IPR015242 Mitochondrial resolvase Ydc2, catalytic [PF09159] (50-292)
  IPR036397 Ribonuclease H superfamily [G3DSA:3.30.420.10] (1-297)
  IPR039197 Mrs1/Cce1 [PTHR28072] (4-292)

Sequence (610 aa):
MTILKQAQLKLIAFKCGLATSGTKPILLARILHELNRIASAPANNVCQRILSIDMGIRNLAYCTLDVNLNCPSPKIHAWRNLSVSMTPVNPVIQDAKEQQQTLQAKEAFDPASMSVTAYNLLREKLLYDKPTHVIIEQQRFRSMGGRHIFEWTIRVNMFEAILHGILCTLKAEKIWNGTVVSVAPLRVGPFWLGRDDDKRSTKNVAFRNKRRKIDLVKSWLENETSIVQLGNNEVLDVAERFTKSSTSRSSKSETASDDDGKDISSNLAKLDDLSDSLLQGLAWIQWEKNKKIALRYGVEALLESMTILKQAQLKLIAFKCGLATSGTKPILLARILHELNRIASAPANNVCQRILSIDMGIRNLAYCTLDVNLNCPSPKIHAWRNLSVSMTPVNPVIQDAKEQQQTLQAKEAFDPASMSVTAYNLLREKLLYDKPTHVIIEQQRFRSMGGRHIFEWTIRVNMFEAILHGILCTLKAEKIWNGTVVSVAPLRVGPFWLGRDDDKRSTKNVAFRNKRRKIDLVKSWLENETSIVQLGNNEVLDVAERFTKSSTSRSSKSETASDDDGKDISSNLAKLDDLSDSLLQGLAWIQWEKNKKIALRYGVEALLES